Protein AF-0000000087791954 (afdb_homodimer)

Radius of gyration: 22.02 Å; Cα contacts (8 Å, |Δi|>4): 1173; chains: 2; bounding box: 53×61×46 Å

Structure (mmCIF, N/CA/C/O backbone):
data_AF-0000000087791954-model_v1
#
loop_
_entity.id
_entity.type
_entity.pdbx_description
1 polymer 'Kynurenine formamidase'
#
loop_
_atom_site.group_PDB
_atom_site.id
_atom_site.type_symbol
_atom_site.label_atom_id
_atom_site.label_alt_id
_atom_site.label_comp_id
_atom_site.label_asym_id
_atom_site.label_entity_id
_atom_site.label_seq_id
_atom_site.pdbx_PDB_ins_code
_atom_site.Cartn_x
_atom_site.Cartn_y
_atom_site.Cartn_z
_atom_site.occupancy
_atom_site.B_iso_or_equiv
_atom_site.auth_seq_id
_atom_site.auth_comp_id
_atom_site.auth_asym_id
_atom_site.auth_atom_id
_atom_site.pdbx_PDB_model_num
ATOM 1 N N . MET A 1 1 ? 14.414 7.863 -7.078 1 89.19 1 MET A N 1
ATOM 2 C CA . MET A 1 1 ? 14.094 6.469 -7.371 1 89.19 1 MET A CA 1
ATOM 3 C C . MET A 1 1 ? 13.07 6.371 -8.492 1 89.19 1 MET A C 1
ATOM 5 O O . MET A 1 1 ? 12.172 7.207 -8.594 1 89.19 1 MET A O 1
ATOM 9 N N . LYS A 1 2 ? 13.289 5.441 -9.383 1 95.5 2 LYS A N 1
ATOM 10 C CA . LYS A 1 2 ? 12.344 5.172 -10.453 1 95.5 2 LYS A CA 1
ATOM 11 C C . LYS A 1 2 ? 11.703 3.797 -10.297 1 95.5 2 LYS A C 1
ATOM 13 O O . LYS A 1 2 ? 12.375 2.83 -9.93 1 95.5 2 LYS A O 1
ATOM 18 N N . PHE A 1 3 ? 10.406 3.773 -10.617 1 98.12 3 PHE A N 1
ATOM 19 C CA . PHE A 1 3 ? 9.664 2.535 -10.391 1 98.12 3 PHE A CA 1
ATOM 20 C C . PHE A 1 3 ? 9 2.062 -11.68 1 98.12 3 PHE A C 1
ATOM 22 O O . PHE A 1 3 ? 8.602 2.877 -12.516 1 98.12 3 PHE A O 1
ATOM 29 N N . LEU A 1 4 ? 8.93 0.815 -11.875 1 98.56 4 LEU A N 1
ATOM 30 C CA . LEU A 1 4 ? 8.008 0.179 -12.805 1 98.56 4 LEU A CA 1
ATOM 31 C C . LEU A 1 4 ? 6.836 -0.456 -12.055 1 98.56 4 LEU A C 1
ATOM 33 O O . LEU A 1 4 ? 7.035 -1.342 -11.219 1 98.56 4 LEU A O 1
ATOM 37 N N . ASP A 1 5 ? 5.719 0.005 -12.344 1 98.75 5 ASP A N 1
ATOM 38 C CA . ASP A 1 5 ? 4.504 -0.398 -11.641 1 98.75 5 ASP A CA 1
ATOM 39 C C . ASP A 1 5 ? 4.051 -1.79 -12.078 1 98.75 5 ASP A C 1
ATOM 41 O O . ASP A 1 5 ? 3.908 -2.055 -13.273 1 98.75 5 ASP A O 1
ATOM 45 N N . LEU A 1 6 ? 3.752 -2.688 -11.086 1 98.94 6 LEU A N 1
ATOM 46 C CA . LEU A 1 6 ? 3.305 -4.043 -11.391 1 98.94 6 LEU A CA 1
ATOM 47 C C . LEU A 1 6 ? 1.917 -4.297 -10.812 1 98.94 6 LEU A C 1
ATOM 49 O O . LEU A 1 6 ? 1.521 -5.453 -10.625 1 98.94 6 LEU A O 1
ATOM 53 N N . SER A 1 7 ? 1.181 -3.271 -10.461 1 98.81 7 SER A N 1
ATOM 54 C CA . SER A 1 7 ? -0.078 -3.436 -9.742 1 98.81 7 SER A CA 1
ATOM 55 C C . SER A 1 7 ? -1.267 -3.432 -10.695 1 98.81 7 SER A C 1
ATOM 57 O O . SER A 1 7 ? -1.16 -2.951 -11.828 1 98.81 7 SER A O 1
ATOM 59 N N . GLN A 1 8 ? -2.314 -4.055 -10.273 1 98.75 8 GLN A N 1
ATOM 60 C CA . GLN A 1 8 ? -3.639 -3.963 -10.883 1 98.75 8 GLN A CA 1
ATOM 61 C C . GLN A 1 8 ? -4.461 -2.854 -10.234 1 98.75 8 GLN A C 1
ATOM 63 O O . GLN A 1 8 ? -4.441 -2.689 -9.016 1 98.75 8 GLN A O 1
ATOM 68 N N . PRO A 1 9 ? -5.211 -2.123 -10.961 1 98.44 9 PRO A N 1
ATOM 69 C CA . PRO A 1 9 ? -6.039 -1.066 -10.375 1 98.44 9 PRO A CA 1
ATOM 70 C C . PRO A 1 9 ? -7.27 -1.611 -9.656 1 98.44 9 PRO A C 1
ATOM 72 O O . PRO A 1 9 ? -7.875 -2.586 -10.117 1 98.44 9 PRO A O 1
ATOM 75 N N . LEU A 1 10 ? -7.621 -1.007 -8.562 1 98.75 10 LEU A N 1
ATOM 76 C CA . LEU A 1 10 ? -8.922 -1.191 -7.922 1 98.75 10 LEU A CA 1
ATOM 77 C C . LEU A 1 10 ? -9.914 -0.145 -8.406 1 98.75 10 LEU A C 1
ATOM 79 O O . LEU A 1 10 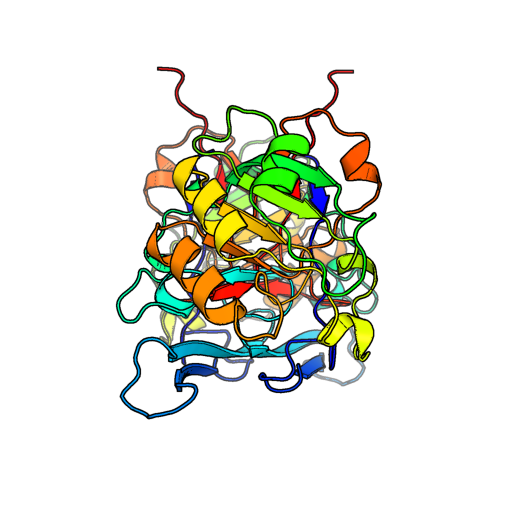? -9.586 1.039 -8.5 1 98.75 10 LEU A O 1
ATOM 83 N N . PHE A 1 11 ? -11.055 -0.531 -8.727 1 98.5 11 PHE A N 1
ATOM 84 C CA . PHE A 1 11 ? -12.172 0.324 -9.109 1 98.5 11 PHE A CA 1
ATOM 85 C C . PHE A 1 11 ? -13.5 -0.386 -8.875 1 98.5 11 PHE A C 1
ATOM 87 O O . PHE A 1 11 ? -13.531 -1.579 -8.57 1 98.5 11 PHE A O 1
ATOM 94 N N . ASP A 1 12 ? -14.531 0.377 -8.914 1 98.62 12 ASP A N 1
ATOM 95 C CA . ASP A 1 12 ? -15.852 -0.198 -8.656 1 98.62 12 ASP A CA 1
ATOM 96 C C . ASP A 1 12 ? -16.141 -1.356 -9.609 1 98.62 12 ASP A C 1
ATOM 98 O O . ASP A 1 12 ? -15.977 -1.225 -10.82 1 98.62 12 ASP A O 1
ATOM 102 N N . ALA A 1 13 ? -16.438 -2.512 -9.047 1 98.19 13 ALA A N 1
ATOM 103 C CA . ALA A 1 13 ? -16.828 -3.73 -9.75 1 98.19 13 ALA A CA 1
ATOM 104 C C . ALA A 1 13 ? -15.656 -4.289 -10.562 1 98.19 13 ALA A C 1
ATOM 106 O O . ALA A 1 13 ? -15.867 -4.992 -11.555 1 98.19 13 ALA A O 1
ATOM 107 N N . CYS A 1 14 ? -14.461 -3.863 -10.25 1 98.56 14 CYS A N 1
ATOM 108 C CA . CYS A 1 14 ? -13.336 -4.484 -10.945 1 98.56 14 CYS A CA 1
ATOM 109 C C . CYS A 1 14 ? -13.32 -5.988 -10.719 1 98.56 14 CYS A C 1
ATOM 111 O O . CYS A 1 14 ? -13.836 -6.477 -9.711 1 98.56 14 CYS A O 1
ATOM 113 N N . PRO A 1 15 ? -12.75 -6.781 -11.695 1 98.25 15 PRO A N 1
ATOM 114 C CA . PRO A 1 15 ? -12.703 -8.242 -11.555 1 98.25 15 PRO A CA 1
ATOM 115 C C . PRO A 1 15 ? -11.945 -8.695 -10.312 1 98.25 15 PRO A C 1
ATOM 117 O O . PRO A 1 15 ? -10.922 -8.102 -9.961 1 98.25 15 PRO A O 1
ATOM 120 N N . ASN A 1 16 ? -12.492 -9.578 -9.625 1 97.62 16 ASN A N 1
ATOM 121 C CA . ASN A 1 16 ? -11.852 -10.18 -8.461 1 97.62 16 ASN A CA 1
ATOM 122 C C . ASN A 1 16 ? -12.258 -11.641 -8.289 1 97.62 16 ASN A C 1
ATOM 124 O O . ASN A 1 16 ? -13 -12.18 -9.117 1 97.62 16 ASN A O 1
ATOM 128 N N . CYS A 1 17 ? -11.664 -12.328 -7.336 1 96.19 17 CYS A N 1
ATOM 129 C CA . CYS A 1 17 ? -12.008 -13.711 -7.027 1 96.19 17 CYS A CA 1
ATOM 130 C C . CYS A 1 17 ? -13.508 -13.867 -6.836 1 96.19 17 CYS A C 1
ATOM 132 O O . CYS A 1 17 ? -14.109 -13.172 -6.012 1 96.19 17 CYS A O 1
ATOM 134 N N . PRO A 1 18 ? -14.141 -14.805 -7.535 1 94.44 18 PRO A N 1
ATOM 135 C CA . PRO A 1 18 ? -15.602 -14.961 -7.457 1 94.44 18 PRO A CA 1
ATOM 136 C C . PRO A 1 18 ? -16.078 -15.414 -6.078 1 94.44 18 PRO A C 1
ATOM 138 O O . PRO A 1 18 ? -17.266 -15.297 -5.762 1 94.44 18 PRO A O 1
ATOM 141 N N . ALA A 1 19 ? -15.188 -15.938 -5.305 1 91.31 19 ALA A N 1
ATOM 142 C CA . ALA A 1 19 ? -15.539 -16.359 -3.953 1 91.31 19 ALA A CA 1
ATOM 143 C C . ALA A 1 19 ? -15.734 -15.164 -3.031 1 91.31 19 ALA A C 1
ATOM 145 O O . ALA A 1 19 ? -16.25 -15.305 -1.919 1 91.31 19 ALA A O 1
ATOM 146 N N . HIS A 1 20 ? -15.328 -13.992 -3.453 1 94.06 20 HIS A N 1
ATOM 147 C CA . HIS A 1 20 ? -15.422 -12.781 -2.645 1 94.06 20 HIS A CA 1
ATOM 148 C C . HIS A 1 20 ? -16.547 -11.883 -3.133 1 94.06 20 HIS A C 1
ATOM 150 O O . HIS A 1 20 ? -16.938 -11.945 -4.301 1 94.06 20 HIS A O 1
ATOM 156 N N . PRO A 1 21 ? -17.078 -11.062 -2.236 1 95.69 21 PRO A N 1
ATOM 157 C CA . PRO A 1 21 ? -18.078 -10.086 -2.693 1 95.69 21 PRO A CA 1
ATOM 158 C C . PRO A 1 21 ? -17.531 -9.148 -3.768 1 95.69 21 PRO A C 1
ATOM 160 O O . PRO A 1 21 ? -16.328 -8.93 -3.844 1 95.69 21 PRO A O 1
ATOM 163 N N . LYS A 1 22 ? -18.469 -8.648 -4.562 1 97.94 22 LYS A N 1
ATOM 164 C CA . LYS A 1 22 ? -18.078 -7.66 -5.562 1 97.94 22 LYS A CA 1
ATOM 165 C C . LYS A 1 22 ? -17.406 -6.449 -4.91 1 97.94 22 LYS A C 1
ATOM 167 O O . LYS A 1 22 ? -17.828 -6.008 -3.838 1 97.94 22 LYS A O 1
ATOM 172 N N . VAL A 1 23 ? -16.469 -5.938 -5.551 1 98.69 23 VAL A N 1
ATOM 173 C CA . VAL A 1 23 ? -15.766 -4.738 -5.094 1 98.69 23 VAL A CA 1
ATOM 174 C C . VAL A 1 23 ? -16.688 -3.523 -5.23 1 98.69 23 VAL A C 1
ATOM 176 O O . VAL A 1 23 ? -17.281 -3.312 -6.285 1 98.69 23 VAL A O 1
ATOM 179 N N . LYS A 1 24 ? -16.844 -2.785 -4.199 1 98.75 24 LYS A N 1
ATOM 180 C CA . LYS A 1 24 ? -17.594 -1.538 -4.223 1 98.75 24 LYS A CA 1
ATOM 181 C C . LYS A 1 24 ? -16.719 -0.347 -3.873 1 98.75 24 LYS A C 1
ATOM 183 O O . LYS A 1 24 ? -16.141 -0.295 -2.785 1 98.75 24 LYS A O 1
ATOM 188 N N . ILE A 1 25 ? -16.547 0.556 -4.77 1 98.56 25 ILE A N 1
ATOM 189 C CA . ILE A 1 25 ? -15.828 1.807 -4.574 1 98.56 25 ILE A CA 1
ATOM 190 C C . ILE A 1 25 ? -16.672 2.977 -5.059 1 98.56 25 ILE A C 1
ATOM 192 O O . ILE A 1 25 ? -17.016 3.059 -6.246 1 98.56 25 ILE A O 1
ATOM 196 N N . ARG A 1 26 ? -17 3.807 -4.141 1 97.94 26 ARG A N 1
ATOM 197 C CA . ARG A 1 26 ? -17.844 4.961 -4.441 1 97.94 26 ARG A CA 1
ATOM 198 C C . ARG A 1 26 ? -17.094 6.266 -4.223 1 97.94 26 ARG A C 1
ATOM 200 O O . ARG A 1 26 ? -16.375 6.414 -3.225 1 97.94 26 ARG A O 1
ATOM 207 N N . THR A 1 27 ? -17.203 7.141 -5.16 1 96.56 27 THR A N 1
ATOM 208 C CA . THR A 1 27 ? -16.609 8.469 -5.043 1 96.56 27 THR A CA 1
ATOM 209 C C . THR A 1 27 ? -17.672 9.5 -4.672 1 96.56 27 THR A C 1
ATOM 211 O O . THR A 1 27 ? -18.75 9.531 -5.258 1 96.56 27 THR A O 1
ATOM 214 N N . GLU A 1 28 ? -17.328 10.32 -3.705 1 93.94 28 GLU A N 1
ATOM 215 C CA . GLU A 1 28 ? -18.219 11.391 -3.291 1 93.94 28 GLU A CA 1
ATOM 216 C C . GLU A 1 28 ? -17.5 12.734 -3.262 1 93.94 28 GLU A C 1
ATOM 218 O O . GLU A 1 28 ? -16.312 12.797 -2.967 1 93.94 28 GLU A O 1
ATOM 223 N N . ASN A 1 29 ? -18.219 13.742 -3.596 1 89.62 29 ASN A N 1
ATOM 224 C CA . ASN A 1 29 ? -17.781 15.125 -3.451 1 89.62 29 ASN A CA 1
ATOM 225 C C . ASN A 1 29 ? -18.578 15.852 -2.367 1 89.62 29 ASN A C 1
ATOM 227 O O . ASN A 1 29 ? -19.797 15.977 -2.459 1 89.62 29 ASN A O 1
ATOM 231 N N . HIS A 1 30 ? -17.781 16.125 -1.365 1 81.31 30 HIS A N 1
ATOM 232 C CA . HIS A 1 30 ? -18.406 16.828 -0.259 1 81.31 30 HIS A CA 1
ATOM 233 C C . HIS A 1 30 ? -18.141 18.328 -0.346 1 81.31 30 HIS A C 1
ATOM 235 O O . HIS A 1 30 ? -17 18.75 -0.57 1 81.31 30 HIS A O 1
ATOM 241 N N . VAL A 1 31 ? -19.078 19.125 -0.456 1 67.56 31 VAL A N 1
ATOM 242 C CA . VAL A 1 31 ? -18.969 20.578 -0.504 1 67.56 31 VAL A CA 1
ATOM 243 C C . VAL A 1 31 ? -19.422 21.172 0.827 1 67.56 31 VAL A C 1
ATOM 245 O O . VAL A 1 31 ? -20.531 20.922 1.279 1 67.56 31 VAL A O 1
ATOM 248 N N . ALA A 1 32 ? -18.344 21.625 1.552 1 58.03 32 ALA A N 1
ATOM 249 C CA . ALA A 1 32 ? -18.703 22.344 2.779 1 58.03 32 ALA A CA 1
ATOM 250 C C . ALA A 1 32 ? -19.266 23.719 2.469 1 58.03 32 ALA A C 1
ATOM 252 O O . ALA A 1 32 ? -18.672 24.484 1.7 1 58.03 32 ALA A O 1
ATOM 253 N N . GLY A 1 33 ? -20.469 24.062 2.912 1 55.72 33 GLY A N 1
ATOM 254 C CA . GLY A 1 33 ? -21.125 25.344 2.736 1 55.72 33 GLY A CA 1
ATOM 255 C C . GLY A 1 33 ? -22.016 25.391 1.512 1 55.72 33 GLY A C 1
ATOM 256 O O . GLY A 1 33 ? -22.609 24.375 1.132 1 55.72 33 GLY A O 1
ATOM 257 N N . ALA A 1 34 ? -22.016 26.594 0.837 1 49.25 34 ALA A N 1
ATOM 258 C CA . ALA A 1 34 ? -22.922 26.781 -0.292 1 49.25 34 ALA A CA 1
ATOM 259 C C . ALA A 1 34 ? -22.516 25.891 -1.469 1 49.25 34 ALA A C 1
ATOM 261 O O . ALA A 1 34 ? -21.328 25.734 -1.756 1 49.25 34 ALA A O 1
ATOM 262 N N . PRO A 1 35 ? -23.438 25.094 -1.998 1 48.91 35 PRO A N 1
ATOM 263 C CA . PRO A 1 35 ? -23.219 24.094 -3.047 1 48.91 35 PRO A CA 1
ATOM 264 C C . PRO A 1 35 ? -22.172 24.516 -4.07 1 48.91 35 PRO A C 1
ATOM 266 O O . PRO A 1 35 ? -21.438 23.688 -4.594 1 48.91 35 PRO A O 1
ATOM 269 N N . ASP A 1 36 ? -22.203 25.672 -4.523 1 45.66 36 ASP A N 1
ATOM 270 C CA . ASP A 1 36 ? -21.453 26.156 -5.688 1 45.66 36 ASP A CA 1
ATOM 271 C C . ASP A 1 36 ? -20.047 26.578 -5.293 1 45.66 36 ASP A C 1
ATOM 273 O O . ASP A 1 36 ? -19.344 27.234 -6.074 1 45.66 36 ASP A O 1
ATOM 277 N N . ASP A 1 37 ? -19.672 26.328 -3.951 1 54.25 37 ASP A N 1
ATOM 278 C CA . ASP A 1 37 ? -18.375 26.859 -3.564 1 54.25 37 ASP A CA 1
ATOM 279 C C . ASP A 1 37 ? -17.281 25.797 -3.73 1 54.25 37 ASP A C 1
ATOM 281 O O . ASP A 1 37 ? -17 25.031 -2.803 1 54.25 37 ASP A O 1
ATOM 285 N N . ASP A 1 38 ? -16.859 25.625 -4.934 1 54.59 38 ASP A N 1
ATOM 286 C CA . ASP A 1 38 ? -15.812 24.703 -5.367 1 54.59 38 ASP A CA 1
ATOM 287 C C . ASP A 1 38 ? -14.633 24.734 -4.398 1 54.59 38 ASP A C 1
ATOM 289 O O . ASP A 1 38 ? -13.953 23.719 -4.211 1 54.59 38 ASP A O 1
ATOM 293 N N . ALA A 1 39 ? -14.547 25.906 -3.775 1 59.69 39 ALA A N 1
ATOM 294 C CA . ALA A 1 39 ? -13.398 26.047 -2.883 1 59.69 39 ALA A CA 1
ATOM 295 C C . ALA A 1 39 ? -13.578 25.219 -1.62 1 59.69 39 ALA A C 1
ATOM 297 O O . ALA A 1 39 ? -12.609 24.922 -0.92 1 59.69 39 ALA A O 1
ATOM 298 N N . ASN A 1 40 ? -14.742 24.656 -1.54 1 70.06 40 ASN A N 1
ATOM 299 C CA . ASN A 1 40 ? -15.008 23.922 -0.306 1 70.06 40 ASN A CA 1
ATOM 300 C C . ASN A 1 40 ? -15.242 22.438 -0.575 1 70.06 40 ASN A C 1
ATOM 302 O O . ASN A 1 40 ? -15.719 21.719 0.3 1 70.06 40 ASN A O 1
ATOM 306 N N . SER A 1 41 ? -14.875 22.078 -1.752 1 85.81 41 SER A N 1
ATOM 307 C CA . SER A 1 41 ? -15.172 20.703 -2.148 1 85.81 41 SER A CA 1
ATOM 308 C C . SER A 1 41 ? -14.047 19.75 -1.729 1 85.81 41 SER A C 1
ATOM 310 O O . SER A 1 41 ? -12.875 20.125 -1.774 1 85.81 41 SER A O 1
ATOM 312 N N . TRP A 1 42 ? -14.43 18.641 -1.167 1 93.56 42 TRP A N 1
ATOM 313 C CA . TRP A 1 42 ? -13.555 17.516 -0.851 1 93.56 42 TRP A CA 1
ATOM 314 C C . TRP A 1 42 ? -14 16.266 -1.584 1 93.56 42 TRP A C 1
ATOM 316 O O . TRP A 1 42 ? -15.172 15.875 -1.513 1 93.56 42 TRP A O 1
ATOM 326 N N . GLN A 1 43 ? -13.117 15.719 -2.396 1 95.81 43 GLN A N 1
ATOM 327 C CA . GLN A 1 43 ? -13.438 14.406 -2.961 1 95.81 43 GLN A CA 1
ATOM 328 C C . GLN A 1 43 ? -12.914 13.281 -2.07 1 95.81 43 GLN A C 1
ATOM 330 O O . GLN A 1 43 ? -11.789 13.352 -1.57 1 95.81 43 GLN A O 1
ATOM 335 N N . ILE A 1 44 ? -13.727 12.266 -1.865 1 96.69 44 ILE A N 1
ATOM 336 C CA . ILE A 1 44 ? -13.414 11.109 -1.028 1 96.69 44 ILE A CA 1
ATOM 337 C C . ILE A 1 44 ? -13.953 9.844 -1.68 1 96.69 44 ILE A C 1
ATOM 339 O O . ILE A 1 44 ? -14.992 9.867 -2.346 1 96.69 44 ILE A O 1
ATOM 343 N N . GLU A 1 45 ? -13.266 8.789 -1.526 1 98.19 45 GLU A N 1
ATOM 344 C CA . GLU A 1 45 ? -13.734 7.477 -1.967 1 98.19 45 GLU A CA 1
ATOM 345 C C . GLU A 1 45 ? -14.031 6.566 -0.778 1 98.19 45 GLU A C 1
ATOM 347 O O . GLU A 1 45 ? -13.297 6.574 0.214 1 98.19 45 GLU A O 1
ATOM 352 N N . PHE A 1 46 ? -15.016 5.816 -0.894 1 98.38 46 PHE A N 1
ATOM 353 C CA . PHE A 1 46 ? -15.375 4.781 0.068 1 98.38 46 PHE A CA 1
ATOM 354 C C . PHE A 1 46 ? -15.125 3.393 -0.515 1 98.38 46 PHE A C 1
ATOM 356 O O . PHE A 1 46 ? -15.633 3.07 -1.595 1 98.38 46 PHE A O 1
ATOM 363 N N . LEU A 1 47 ? -14.344 2.637 0.175 1 98.81 47 LEU A N 1
ATOM 364 C CA . LEU A 1 47 ? -13.852 1.346 -0.293 1 98.81 47 LEU A CA 1
ATOM 365 C C . LEU A 1 47 ? -14.516 0.203 0.47 1 98.81 47 LEU A C 1
ATOM 367 O O . LEU A 1 47 ? -14.531 0.202 1.703 1 98.81 47 LEU A O 1
ATOM 371 N N . ASP A 1 48 ? -15.055 -0.745 -0.201 1 98.75 48 ASP A N 1
ATOM 372 C CA . ASP A 1 48 ? -15.641 -1.964 0.343 1 98.75 48 ASP A CA 1
ATOM 373 C C . ASP A 1 48 ? -15.227 -3.186 -0.473 1 98.75 48 ASP A C 1
ATOM 375 O O . ASP A 1 48 ? -15.758 -3.416 -1.564 1 98.75 48 ASP A O 1
ATOM 379 N N . PHE A 1 49 ? -14.273 -3.959 0.035 1 98.69 49 PHE A N 1
ATOM 380 C CA . PHE A 1 49 ? -13.742 -5.09 -0.72 1 98.69 49 PHE A CA 1
ATOM 381 C C . PHE A 1 49 ? -12.977 -6.035 0.191 1 98.69 49 PHE A C 1
ATOM 383 O O . PHE A 1 49 ? -12.711 -5.715 1.353 1 98.69 49 PHE A O 1
ATOM 390 N N . ALA A 1 50 ? -12.633 -7.211 -0.27 1 98.38 50 ALA A N 1
ATOM 391 C CA . ALA A 1 50 ? -11.867 -8.203 0.475 1 98.38 50 ALA A CA 1
ATOM 392 C C . ALA A 1 50 ? -10.375 -7.887 0.438 1 98.38 50 ALA A C 1
ATOM 394 O O . ALA A 1 50 ? -9.867 -7.379 -0.564 1 98.38 50 ALA A O 1
ATOM 395 N N . SER A 1 51 ? -9.688 -8.25 1.447 1 98.19 51 SER A N 1
ATOM 396 C CA . SER A 1 51 ? -8.266 -7.973 1.6 1 98.19 51 SER A CA 1
ATOM 397 C C . SER A 1 51 ? -7.453 -8.609 0.477 1 98.19 51 SER A C 1
ATOM 399 O O . SER A 1 51 ? -6.375 -8.125 0.125 1 98.19 51 SER A O 1
ATOM 401 N N . HIS A 1 52 ? -7.914 -9.695 -0.101 1 98.12 52 HIS A N 1
ATOM 402 C CA . HIS A 1 52 ? -7.23 -10.422 -1.165 1 98.12 52 HIS A CA 1
ATOM 403 C C . HIS A 1 52 ? -7.77 -10.023 -2.535 1 98.12 52 HIS A C 1
ATOM 405 O O . HIS A 1 52 ? -8.102 -10.891 -3.348 1 98.12 52 HIS A O 1
ATOM 411 N N . THR A 1 53 ? -7.926 -8.742 -2.758 1 98.25 53 THR A N 1
ATOM 412 C CA . THR A 1 53 ? -8.406 -8.156 -4.004 1 98.25 53 THR A CA 1
ATOM 413 C C . THR A 1 53 ? -7.359 -7.227 -4.605 1 98.25 53 THR A C 1
ATOM 415 O O . THR A 1 53 ? -6.695 -6.48 -3.881 1 98.25 53 THR A O 1
ATOM 418 N N . GLY A 1 54 ? -7.281 -7.258 -6.02 1 98.44 54 GLY A N 1
ATOM 419 C CA . GLY A 1 54 ? -6.195 -6.492 -6.613 1 98.44 54 GLY A CA 1
ATOM 420 C C . GLY A 1 54 ? -4.82 -7.004 -6.223 1 98.44 54 GLY A C 1
ATOM 421 O O . GLY A 1 54 ? -4.688 -8.133 -5.75 1 98.44 54 GLY A O 1
ATOM 422 N N . SER A 1 55 ? -3.82 -6.27 -6.516 1 98.94 55 SER A N 1
ATOM 423 C CA . SER A 1 55 ? -2.486 -6.684 -6.094 1 98.94 55 SER A CA 1
ATOM 424 C C . SER A 1 55 ? -2.373 -6.723 -4.574 1 98.94 55 SER A C 1
ATOM 426 O O . SER A 1 55 ? -2.662 -5.734 -3.9 1 98.94 55 SER A O 1
ATOM 428 N N . HIS A 1 56 ? -1.989 -7.887 -4.047 1 98.94 56 HIS A N 1
ATOM 429 C CA . HIS A 1 56 ? -1.967 -8.055 -2.596 1 98.94 56 HIS A CA 1
ATOM 430 C C . HIS A 1 56 ? -0.954 -9.117 -2.18 1 98.94 56 HIS A C 1
ATOM 432 O O . HIS A 1 56 ? -0.428 -9.844 -3.025 1 98.94 56 HIS A O 1
ATOM 438 N N . ILE A 1 57 ? -0.71 -9.156 -0.895 1 98.94 57 ILE A N 1
ATOM 439 C CA . ILE A 1 57 ? 0.18 -10.133 -0.277 1 98.94 57 ILE A CA 1
ATOM 440 C C . ILE A 1 57 ? -0.63 -11.094 0.586 1 98.94 57 ILE A C 1
ATOM 442 O O . ILE A 1 57 ? -1.533 -10.68 1.315 1 98.94 57 ILE A O 1
ATOM 446 N N . ASP A 1 58 ? -0.283 -12.336 0.47 1 98.81 58 ASP A N 1
ATOM 447 C CA . ASP A 1 58 ? -0.802 -13.359 1.372 1 98.81 58 ASP A CA 1
ATOM 448 C C . ASP A 1 58 ? 0.216 -13.703 2.457 1 98.81 58 ASP A C 1
ATOM 450 O O . ASP A 1 58 ? 1.367 -14.023 2.156 1 98.81 58 ASP A O 1
ATOM 454 N N . ALA A 1 59 ? -0.208 -13.656 3.67 1 98.56 59 ALA A N 1
ATOM 455 C CA . ALA A 1 59 ? 0.572 -14.156 4.797 1 98.56 59 ALA A CA 1
ATOM 456 C C . ALA A 1 59 ? 0.188 -15.602 5.129 1 98.56 59 ALA A C 1
ATOM 458 O O . ALA A 1 59 ? -0.843 -16.094 4.668 1 98.56 59 ALA A O 1
ATOM 459 N N . PRO A 1 60 ? 0.994 -16.297 5.93 1 98.06 60 PRO A N 1
ATOM 460 C CA . PRO A 1 60 ? 0.697 -17.688 6.305 1 98.06 60 PRO A CA 1
ATOM 461 C C . PRO A 1 60 ? -0.694 -17.844 6.914 1 98.06 60 PRO A C 1
ATOM 463 O O . PRO A 1 60 ? -1.376 -18.844 6.645 1 98.06 60 PRO A O 1
ATOM 466 N N . ARG A 1 61 ? -1.209 -16.891 7.605 1 97.5 61 ARG A N 1
ATOM 467 C CA . ARG A 1 61 ? -2.504 -16.953 8.273 1 97.5 61 ARG A CA 1
ATOM 468 C C . ARG A 1 61 ? -3.633 -17.141 7.262 1 97.5 61 ARG A C 1
ATOM 470 O O . ARG A 1 61 ? -4.723 -17.594 7.617 1 97.5 61 ARG A O 1
ATOM 477 N N . HIS A 1 62 ? -3.424 -16.719 6.035 1 97.5 62 HIS A N 1
ATOM 478 C CA . HIS A 1 62 ? -4.438 -16.859 4.992 1 97.5 62 HIS A CA 1
ATOM 479 C C . HIS A 1 62 ? -4.898 -18.297 4.844 1 97.5 62 HIS A C 1
ATOM 481 O O . HIS A 1 62 ? -6.086 -18.562 4.641 1 97.5 62 HIS A O 1
ATOM 487 N N . LYS A 1 63 ? -3.959 -19.266 5.016 1 95.81 63 LYS A N 1
ATOM 488 C CA . LYS A 1 63 ? -4.27 -20.656 4.762 1 95.81 63 LYS A CA 1
ATOM 489 C C . LYS A 1 63 ? -3.955 -21.531 5.984 1 95.81 63 LYS A C 1
ATOM 491 O O . LYS A 1 63 ? -4.453 -22.641 6.105 1 95.81 63 LYS A O 1
ATOM 496 N N . LEU A 1 64 ? -3.098 -21.047 6.91 1 94.62 64 LEU A N 1
ATOM 497 C CA . LEU A 1 64 ? -2.658 -21.797 8.078 1 94.62 64 LEU A CA 1
ATOM 498 C C . LEU A 1 64 ? -3.232 -21.203 9.359 1 94.62 64 LEU A C 1
ATOM 500 O O . LEU A 1 64 ? -2.766 -20.172 9.828 1 94.62 64 LEU A O 1
ATOM 504 N N . PRO A 1 65 ? -4.113 -22.062 9.945 1 91.31 65 PRO A N 1
ATOM 505 C CA . PRO A 1 65 ? -4.578 -21.562 11.242 1 91.31 65 PRO A CA 1
ATOM 506 C C . PRO A 1 65 ? -3.438 -21.344 12.234 1 91.31 65 PRO A C 1
ATOM 508 O O . PRO A 1 65 ? -2.584 -22.219 12.406 1 91.31 65 PRO A O 1
ATOM 511 N N . GLY A 1 66 ? -3.27 -20.25 12.758 1 91.81 66 GLY A N 1
ATOM 512 C CA . GLY A 1 66 ? -2.215 -19.938 13.703 1 91.81 66 GLY A CA 1
ATOM 513 C C . GLY A 1 66 ? -0.958 -19.406 13.039 1 91.81 66 GLY A C 1
ATOM 514 O O . GLY A 1 66 ? 0.024 -19.094 13.711 1 91.81 66 GLY A O 1
ATOM 515 N N . GLY A 1 67 ? -0.915 -19.422 11.703 1 96.25 67 GLY A N 1
ATOM 516 C CA . GLY A 1 67 ? 0.228 -18.891 10.984 1 96.25 67 GLY A CA 1
ATOM 517 C C . GLY A 1 67 ? 0.426 -17.406 11.203 1 96.25 67 GLY A C 1
ATOM 518 O O . GLY A 1 67 ? -0.442 -16.734 11.766 1 96.25 67 GLY A O 1
ATOM 519 N N . ALA A 1 68 ? 1.512 -16.875 10.789 1 98.25 68 ALA A N 1
ATOM 520 C CA . ALA A 1 68 ? 1.858 -15.461 10.953 1 98.25 68 ALA A CA 1
ATOM 521 C C . ALA A 1 68 ? 0.897 -14.562 10.172 1 98.25 68 ALA A C 1
ATOM 523 O O . ALA A 1 68 ? 0.511 -14.891 9.047 1 98.25 68 ALA A O 1
ATOM 524 N N . THR A 1 69 ? 0.45 -13.492 10.758 1 98.38 69 THR A N 1
ATOM 525 C CA . THR A 1 69 ? -0.247 -12.414 10.07 1 98.38 69 THR A CA 1
ATOM 526 C C . THR A 1 69 ? 0.748 -11.445 9.438 1 98.38 69 THR A C 1
ATOM 528 O O . THR A 1 69 ? 1.956 -11.555 9.648 1 98.38 69 THR A O 1
ATOM 531 N N . LEU A 1 70 ? 0.254 -10.578 8.625 1 98.5 70 LEU A N 1
ATOM 532 C CA . LEU A 1 70 ? 1.124 -9.625 7.938 1 98.5 70 LEU A CA 1
ATOM 533 C C . LEU A 1 70 ? 1.909 -8.789 8.938 1 98.5 70 LEU A C 1
ATOM 535 O O . LEU A 1 70 ? 3.08 -8.477 8.711 1 98.5 70 LEU A O 1
ATOM 539 N N . ASP A 1 71 ? 1.267 -8.359 10.016 1 96.31 71 ASP A N 1
ATOM 540 C CA . ASP A 1 71 ? 1.931 -7.445 10.945 1 96.31 71 ASP A CA 1
ATOM 541 C C . ASP A 1 71 ? 2.906 -8.195 11.852 1 96.31 71 ASP A C 1
ATOM 543 O O . ASP A 1 71 ? 3.656 -7.582 12.609 1 96.31 71 ASP A O 1
ATOM 547 N N . ASP A 1 72 ? 2.965 -9.586 11.742 1 97.12 72 ASP A N 1
ATOM 548 C CA . ASP A 1 72 ? 3.986 -10.391 12.398 1 97.12 72 ASP A CA 1
ATOM 549 C C . ASP A 1 72 ? 5.273 -10.43 11.57 1 97.12 72 ASP A C 1
ATOM 551 O O . ASP A 1 72 ? 6.324 -10.836 12.07 1 97.12 72 ASP A O 1
ATOM 555 N N . LEU A 1 73 ? 5.172 -10.086 10.344 1 98 73 LEU A N 1
ATOM 556 C CA . LEU A 1 73 ? 6.285 -10.203 9.414 1 98 73 LEU A CA 1
ATOM 557 C C . LEU A 1 73 ? 7.02 -8.875 9.266 1 98 73 LEU A C 1
ATOM 559 O O . LEU A 1 73 ? 6.391 -7.816 9.219 1 98 73 LEU A O 1
ATOM 563 N N . SER A 1 74 ? 8.352 -8.961 9.195 1 97.5 74 SER A N 1
ATOM 564 C CA . SER A 1 74 ? 9.125 -7.762 8.914 1 97.5 74 SER A CA 1
ATOM 565 C C . SER A 1 74 ? 8.836 -7.234 7.512 1 97.5 74 SER A C 1
ATOM 567 O O . SER A 1 74 ? 8.695 -8.008 6.566 1 97.5 74 SER A O 1
ATOM 569 N N . LEU A 1 75 ? 8.836 -5.926 7.387 1 98.19 75 LEU A N 1
ATOM 570 C CA . LEU A 1 75 ? 8.594 -5.328 6.078 1 98.19 75 LEU A CA 1
ATOM 571 C C . LEU A 1 75 ? 9.719 -5.676 5.105 1 98.19 75 LEU A C 1
ATOM 573 O O . LEU A 1 75 ? 9.508 -5.688 3.891 1 98.19 75 LEU A O 1
ATOM 577 N N . ASP A 1 76 ? 10.859 -6.012 5.621 1 98.06 76 ASP A N 1
ATOM 578 C CA . ASP A 1 76 ? 12.055 -6.227 4.816 1 98.06 76 ASP A CA 1
ATOM 579 C C . ASP A 1 76 ? 11.891 -7.438 3.898 1 98.06 76 ASP A C 1
ATOM 581 O O . ASP A 1 76 ? 12.523 -7.512 2.842 1 98.06 76 ASP A O 1
ATOM 585 N N . ILE A 1 77 ? 11.047 -8.328 4.254 1 98.31 77 ILE A N 1
ATOM 586 C CA . ILE A 1 77 ? 10.969 -9.578 3.506 1 98.31 77 ILE A CA 1
ATOM 587 C C . ILE A 1 77 ? 10.188 -9.359 2.215 1 98.31 77 ILE A C 1
ATOM 589 O O . ILE A 1 77 ? 10.195 -10.211 1.326 1 98.31 77 ILE A O 1
ATOM 593 N N . PHE A 1 78 ? 9.492 -8.195 2.119 1 98.75 78 PHE A N 1
ATOM 594 C CA . PHE A 1 78 ? 8.633 -7.961 0.962 1 98.75 78 PHE A CA 1
ATOM 595 C C . PHE A 1 78 ? 9.391 -7.215 -0.128 1 98.75 78 PHE A C 1
ATOM 597 O O . PHE A 1 78 ? 8.781 -6.66 -1.045 1 98.75 78 PHE A O 1
ATOM 604 N N . ALA A 1 79 ? 10.703 -7.121 0.029 1 98.44 79 ALA A N 1
ATOM 605 C CA . ALA A 1 79 ? 11.578 -6.508 -0.973 1 98.44 79 ALA A CA 1
ATOM 606 C C . ALA A 1 79 ? 12.859 -7.316 -1.154 1 98.44 79 ALA A C 1
ATOM 608 O O . ALA A 1 79 ? 13.336 -7.949 -0.211 1 98.44 79 ALA A O 1
ATOM 609 N N . GLY A 1 80 ? 13.367 -7.262 -2.422 1 97.75 80 GLY A N 1
ATOM 610 C CA . GLY A 1 80 ? 14.625 -7.945 -2.646 1 97.75 80 GLY A CA 1
ATOM 611 C C . GLY A 1 80 ? 14.867 -8.297 -4.102 1 97.75 80 GLY A C 1
ATOM 612 O O . GLY A 1 80 ? 14.141 -7.84 -4.984 1 97.75 80 GLY A O 1
ATOM 613 N N . ARG A 1 81 ? 15.922 -9.031 -4.25 1 98.06 81 ARG A N 1
ATOM 614 C CA . ARG A 1 81 ? 16.266 -9.539 -5.578 1 98.06 81 ARG A CA 1
ATOM 615 C C . ARG A 1 81 ? 15.172 -10.469 -6.102 1 98.06 81 ARG A C 1
ATOM 617 O O . ARG A 1 81 ? 14.609 -11.266 -5.348 1 98.06 81 ARG A O 1
ATOM 624 N N . ALA A 1 82 ? 14.891 -10.312 -7.41 1 98.75 82 ALA A N 1
ATOM 625 C CA . ALA A 1 82 ? 13.789 -11.086 -7.977 1 98.75 82 ALA A CA 1
ATOM 626 C C . ALA A 1 82 ? 14.148 -11.625 -9.359 1 98.75 82 ALA A C 1
ATOM 628 O O . ALA A 1 82 ? 14.953 -11.016 -10.078 1 98.75 82 ALA A O 1
ATOM 629 N N . PHE A 1 83 ? 13.625 -12.742 -9.648 1 98.88 83 PHE A N 1
ATOM 630 C CA . PHE A 1 83 ? 13.727 -13.344 -10.977 1 98.88 83 PHE A CA 1
ATOM 631 C C . PHE A 1 83 ? 12.344 -13.555 -11.586 1 98.88 83 PHE A C 1
ATOM 633 O O . PHE A 1 83 ? 11.453 -14.109 -10.938 1 98.88 83 PHE A O 1
ATOM 640 N N . ALA A 1 84 ? 12.203 -13.047 -12.812 1 98.81 84 ALA A N 1
ATOM 641 C CA . ALA A 1 84 ? 10.938 -13.203 -13.523 1 98.81 84 ALA A CA 1
ATOM 642 C C . ALA A 1 84 ? 10.992 -14.391 -14.484 1 98.81 84 ALA A C 1
ATOM 644 O O . ALA A 1 84 ? 11.938 -14.508 -15.273 1 98.81 84 ALA A O 1
ATOM 645 N N . ALA A 1 85 ? 10.055 -15.266 -14.359 1 98.81 85 ALA A N 1
ATOM 646 C CA . ALA A 1 85 ? 9.875 -16.344 -15.32 1 98.81 85 ALA A CA 1
ATOM 647 C C . ALA A 1 85 ? 8.852 -15.969 -16.391 1 98.81 85 ALA A C 1
ATOM 649 O O . ALA A 1 85 ? 7.695 -15.68 -16.062 1 98.81 85 ALA A O 1
ATOM 650 N N . ASP A 1 86 ? 9.32 -15.945 -17.641 1 98.5 86 ASP A N 1
ATOM 651 C CA . ASP A 1 86 ? 8.391 -15.688 -18.734 1 98.5 86 ASP A CA 1
ATOM 652 C C . ASP A 1 86 ? 7.59 -16.938 -19.078 1 98.5 86 ASP A C 1
ATOM 654 O O . ASP A 1 86 ? 8.102 -17.844 -19.75 1 98.5 86 ASP A O 1
ATOM 658 N N . LEU A 1 87 ? 6.363 -16.984 -18.703 1 98.81 87 LEU A N 1
ATOM 659 C CA . LEU A 1 87 ? 5.496 -18.156 -18.875 1 98.81 87 LEU A CA 1
ATOM 660 C C . LEU A 1 87 ? 4.32 -17.828 -19.781 1 98.81 87 LEU A C 1
ATOM 662 O O . LEU A 1 87 ? 3.346 -18.578 -19.844 1 98.81 87 LEU A O 1
ATOM 666 N N . ARG A 1 88 ? 4.332 -16.766 -20.516 1 98.31 88 ARG A N 1
ATOM 667 C CA . ARG A 1 88 ? 3.273 -16.266 -21.391 1 98.31 88 ARG A CA 1
ATOM 668 C C . ARG A 1 88 ? 2.936 -17.281 -22.484 1 98.31 88 ARG A C 1
ATOM 670 O O . ARG A 1 88 ? 1.787 -17.359 -22.922 1 98.31 88 ARG A O 1
ATOM 677 N N . PRO A 1 89 ? 3.947 -18.109 -22.797 1 98.12 89 PRO A N 1
ATOM 678 C CA . PRO A 1 89 ? 3.639 -19.062 -23.859 1 98.12 89 PRO A CA 1
ATOM 679 C C . PRO A 1 89 ? 2.777 -20.219 -23.375 1 98.12 89 PRO A C 1
ATOM 681 O O . PRO A 1 89 ? 2.277 -21 -24.188 1 98.12 89 PRO A O 1
ATOM 684 N N . LEU A 1 90 ? 2.545 -20.359 -22.125 1 98.44 90 LEU A N 1
ATOM 685 C CA . LEU A 1 90 ? 1.795 -21.5 -21.594 1 98.44 90 LEU A CA 1
ATOM 686 C C . LEU A 1 90 ? 0.336 -21.438 -22.031 1 98.44 90 LEU A C 1
ATOM 688 O O . LEU A 1 90 ? -0.234 -20.359 -22.156 1 98.44 90 LEU A O 1
ATOM 692 N N . SER A 1 91 ? -0.26 -22.641 -22.188 1 97.94 91 SER A N 1
ATOM 693 C CA . SER A 1 91 ? -1.679 -22.734 -22.516 1 97.94 91 SER A CA 1
ATOM 694 C C . SER A 1 91 ? -2.547 -22.516 -21.281 1 97.94 91 SER A C 1
ATOM 696 O O . SER A 1 91 ? -2.053 -22.562 -20.156 1 97.94 91 SER A O 1
ATOM 698 N N . ASN A 1 92 ? -3.801 -22.297 -21.516 1 98.12 92 ASN A N 1
ATOM 699 C CA . ASN A 1 92 ? -4.766 -22.25 -20.422 1 98.12 92 ASN A CA 1
ATOM 700 C C . ASN A 1 92 ? -4.656 -23.484 -19.531 1 98.12 92 ASN A C 1
ATOM 702 O O . ASN A 1 92 ? -4.449 -24.594 -20.016 1 98.12 92 ASN A O 1
ATOM 706 N N . ASP A 1 93 ? -4.699 -23.281 -18.25 1 97.88 93 ASP A N 1
ATOM 707 C CA . ASP A 1 93 ? -4.805 -24.328 -17.25 1 97.88 93 ASP A CA 1
ATOM 708 C C . ASP A 1 93 ? -3.48 -25.078 -17.078 1 97.88 93 ASP A C 1
ATOM 710 O O . ASP A 1 93 ? -3.422 -26.109 -16.422 1 97.88 93 ASP A O 1
ATOM 714 N N . ALA A 1 94 ? -2.467 -24.562 -17.734 1 98.31 94 ALA A N 1
ATOM 715 C CA . ALA A 1 94 ? -1.18 -25.25 -17.641 1 98.31 94 ALA A CA 1
ATOM 716 C C . ALA A 1 94 ? -0.634 -25.203 -16.219 1 98.31 94 ALA A C 1
ATOM 718 O O . ALA A 1 94 ? -0.71 -24.156 -15.547 1 98.31 94 ALA A O 1
ATOM 719 N N . ALA A 1 95 ? -0.081 -26.312 -15.742 1 98.5 95 ALA A N 1
ATOM 720 C CA . ALA A 1 95 ? 0.577 -26.391 -14.438 1 98.5 95 ALA A CA 1
ATOM 721 C C . ALA A 1 95 ? 2.037 -25.969 -14.539 1 98.5 95 ALA A C 1
ATOM 723 O O . ALA A 1 95 ? 2.77 -26.422 -15.422 1 98.5 95 ALA A O 1
ATOM 724 N N . ILE A 1 96 ? 2.445 -25.016 -13.75 1 98.88 96 ILE A N 1
ATOM 725 C CA . ILE A 1 96 ? 3.838 -24.609 -13.609 1 98.88 96 ILE A CA 1
ATOM 726 C C . ILE A 1 96 ? 4.543 -25.5 -12.594 1 98.88 96 ILE A C 1
ATOM 728 O O . ILE A 1 96 ? 4.43 -25.281 -11.383 1 98.88 96 ILE A O 1
ATOM 732 N N . GLY A 1 97 ? 5.211 -26.5 -13.062 1 98.69 97 GLY A N 1
ATOM 733 C CA . GLY A 1 97 ? 5.848 -27.5 -12.211 1 98.69 97 GLY A CA 1
ATOM 734 C C . GLY A 1 97 ? 7.34 -27.281 -12.062 1 98.69 97 GLY A C 1
ATOM 735 O O . GLY A 1 97 ? 7.883 -26.281 -12.555 1 98.69 97 GLY A O 1
ATOM 736 N N . ARG A 1 98 ? 7.953 -28.203 -11.398 1 98.62 98 ARG A N 1
ATOM 737 C CA . ARG A 1 98 ? 9.375 -28.156 -11.086 1 98.62 98 ARG A CA 1
ATOM 738 C C . ARG A 1 98 ? 10.211 -28.031 -12.352 1 98.62 98 ARG A C 1
ATOM 740 O O . ARG A 1 98 ? 11.062 -27.141 -12.453 1 98.62 98 ARG A O 1
ATOM 747 N N . GLU A 1 99 ? 9.992 -28.859 -13.359 1 98.5 99 GLU A N 1
ATOM 748 C CA . GLU A 1 99 ? 10.82 -28.922 -14.562 1 98.5 99 GLU A CA 1
ATOM 749 C C . GLU A 1 99 ? 10.797 -27.594 -15.32 1 98.5 99 GLU A C 1
ATOM 751 O O . GLU A 1 99 ? 11.836 -27.109 -15.773 1 98.5 99 GLU A O 1
ATOM 756 N N . LEU A 1 100 ? 9.609 -27.094 -15.461 1 98.62 100 LEU A N 1
ATOM 757 C CA . LEU A 1 100 ? 9.477 -25.812 -16.156 1 98.62 100 LEU A CA 1
ATOM 758 C C . LEU A 1 100 ? 10.234 -24.719 -15.422 1 98.62 100 LEU A C 1
ATOM 760 O O . LEU A 1 100 ? 10.93 -23.906 -16.047 1 98.62 100 LEU A O 1
ATOM 764 N N . LEU A 1 101 ? 10.148 -24.641 -14.078 1 98.81 101 LEU A N 1
ATOM 765 C CA . LEU A 1 101 ? 10.812 -23.609 -13.281 1 98.81 101 LEU A CA 1
ATOM 766 C C . LEU A 1 101 ? 12.328 -23.766 -13.344 1 98.81 101 LEU A C 1
ATOM 768 O O . LEU A 1 101 ? 13.055 -22.781 -13.359 1 98.81 101 LEU A O 1
ATOM 772 N N . GLU A 1 102 ? 12.805 -25 -13.391 1 98.44 102 GLU A N 1
ATOM 773 C CA . GLU A 1 102 ? 14.234 -25.25 -13.516 1 98.44 102 GLU A CA 1
ATOM 774 C C . GLU A 1 102 ? 14.789 -24.672 -14.812 1 98.44 102 GLU A C 1
ATOM 776 O O . GLU A 1 102 ? 15.93 -24.203 -14.859 1 98.44 102 GLU A O 1
ATOM 781 N N . ILE A 1 103 ? 13.953 -24.641 -15.828 1 98.06 103 ILE A N 1
ATOM 782 C CA . ILE A 1 103 ? 14.359 -24.156 -17.141 1 98.06 103 ILE A CA 1
ATOM 783 C C . ILE A 1 103 ? 14.305 -22.625 -17.141 1 98.06 103 ILE A C 1
ATOM 785 O O . ILE A 1 103 ? 15.195 -21.969 -17.703 1 98.06 103 ILE A O 1
ATOM 789 N N . CYS A 1 104 ? 13.328 -22.047 -16.516 1 98 104 CYS A N 1
ATOM 790 C CA . CYS A 1 104 ? 13.016 -20.625 -16.656 1 98 104 CYS A CA 1
ATOM 791 C C . CYS A 1 104 ? 13.789 -19.781 -15.656 1 98 104 CYS A C 1
ATOM 793 O O . CYS A 1 104 ? 13.891 -18.562 -15.805 1 98 104 CYS A O 1
ATOM 795 N N . LEU A 1 105 ? 14.289 -20.406 -14.578 1 98.69 105 LEU A N 1
ATOM 796 C CA . LEU A 1 105 ? 14.898 -19.672 -13.484 1 98.69 105 LEU A CA 1
ATOM 797 C C . LEU A 1 105 ? 16.359 -20.062 -13.297 1 98.69 105 LEU A C 1
ATOM 799 O O . LEU A 1 105 ? 16.75 -21.172 -13.672 1 98.69 105 LEU A O 1
ATOM 803 N N . PRO A 1 106 ? 17.188 -19.203 -12.766 1 98.44 106 PRO A N 1
ATOM 804 C CA . PRO A 1 106 ? 18.562 -19.578 -12.453 1 98.44 106 PRO A CA 1
ATOM 805 C C . PRO A 1 106 ? 18.641 -20.562 -11.281 1 98.44 106 PRO A C 1
ATOM 807 O O . PRO A 1 106 ? 17.672 -20.75 -10.562 1 98.44 106 PRO A O 1
ATOM 810 N N . ASP A 1 107 ? 19.766 -21.047 -11.07 1 97.06 107 ASP A N 1
ATOM 811 C CA . ASP A 1 107 ? 19.984 -22.062 -10.039 1 97.06 107 ASP A CA 1
ATOM 812 C C . ASP A 1 107 ? 19.953 -21.422 -8.648 1 97.06 107 ASP A C 1
ATOM 814 O O . ASP A 1 107 ? 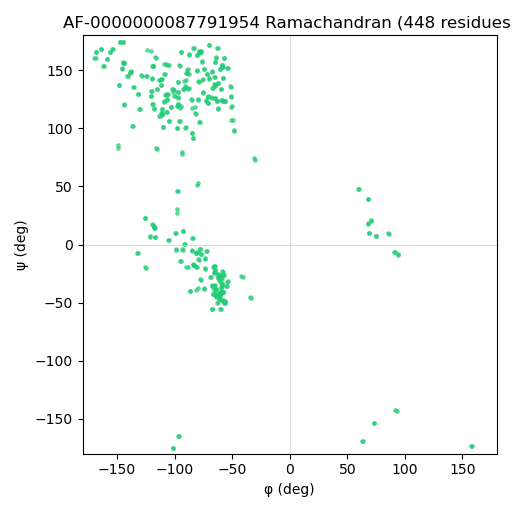19.438 -22.016 -7.699 1 97.06 107 ASP A O 1
ATOM 818 N N . ASP A 1 108 ? 20.484 -20.281 -8.516 1 97.44 108 ASP A N 1
ATOM 819 C CA . ASP A 1 108 ? 20.562 -19.641 -7.203 1 97.44 108 ASP A CA 1
ATOM 820 C C . ASP A 1 108 ? 19.328 -18.781 -6.941 1 97.44 108 ASP A C 1
ATOM 822 O O . ASP A 1 108 ? 19.281 -17.625 -7.379 1 97.44 108 ASP A O 1
ATOM 826 N N . LEU A 1 109 ? 18.438 -19.312 -6.184 1 98.62 109 LEU A N 1
ATOM 827 C CA . LEU A 1 109 ? 17.188 -18.609 -5.867 1 98.62 109 LEU A CA 1
ATOM 828 C C . LEU A 1 109 ? 17.094 -18.344 -4.371 1 98.62 109 LEU A C 1
ATOM 830 O O . LEU A 1 109 ? 16.062 -17.844 -3.896 1 98.62 109 LEU A O 1
ATOM 834 N N . GLN A 1 110 ? 18.156 -18.641 -3.637 1 98.56 110 GLN A N 1
ATOM 835 C CA . GLN A 1 110 ? 18.094 -18.484 -2.188 1 98.56 110 GLN A CA 1
ATOM 836 C C . GLN A 1 110 ? 17.766 -17.047 -1.807 1 98.56 110 GLN A C 1
ATOM 838 O O . GLN A 1 110 ? 18.438 -16.109 -2.26 1 98.56 110 GLN A O 1
ATOM 843 N N . ASP A 1 111 ? 16.734 -16.891 -1.045 1 98.38 111 ASP A N 1
ATOM 844 C CA . ASP A 1 111 ? 16.297 -15.617 -0.469 1 98.38 111 ASP A CA 1
ATOM 845 C C . ASP A 1 111 ? 15.781 -14.672 -1.553 1 98.38 111 ASP A C 1
ATOM 847 O O . ASP A 1 111 ? 15.586 -13.477 -1.303 1 98.38 111 ASP A O 1
ATOM 851 N N . ALA A 1 112 ? 15.617 -15.211 -2.807 1 98.75 112 ALA A N 1
ATOM 852 C CA . ALA A 1 112 ? 15.102 -14.398 -3.904 1 98.75 112 ALA A CA 1
ATOM 853 C C . ALA A 1 112 ? 13.578 -14.422 -3.945 1 98.75 112 ALA A C 1
ATOM 855 O O . ALA A 1 112 ? 12.945 -15.242 -3.266 1 98.75 112 ALA A O 1
ATOM 856 N N . ILE A 1 113 ? 13.062 -13.484 -4.637 1 98.94 113 ILE A N 1
ATOM 857 C CA . ILE A 1 113 ? 11.648 -13.461 -4.984 1 98.94 113 ILE A CA 1
ATOM 858 C C . ILE A 1 113 ? 11.453 -13.953 -6.418 1 98.94 113 ILE A C 1
ATOM 860 O O . ILE A 1 113 ? 12.227 -13.586 -7.312 1 98.94 113 ILE A O 1
ATOM 864 N N . VAL A 1 114 ? 10.547 -14.812 -6.609 1 99 114 VAL A N 1
ATOM 865 C CA . VAL A 1 114 ? 10.258 -15.32 -7.945 1 99 114 VAL A CA 1
ATOM 866 C C . VAL A 1 114 ? 8.938 -14.734 -8.453 1 99 114 VAL A C 1
ATOM 868 O O . VAL A 1 114 ? 7.934 -14.75 -7.738 1 99 114 VAL A O 1
ATOM 871 N N . LEU A 1 115 ? 8.969 -14.195 -9.609 1 98.94 115 LEU A N 1
ATOM 872 C CA . LEU A 1 115 ? 7.793 -13.602 -10.242 1 98.94 115 LEU A CA 1
ATOM 873 C C . LEU A 1 115 ? 7.348 -14.438 -11.438 1 98.94 115 LEU A C 1
ATOM 875 O O . LEU A 1 115 ? 8.094 -14.586 -12.406 1 98.94 115 LEU A O 1
ATOM 879 N N . LEU A 1 116 ? 6.152 -14.984 -11.359 1 99 116 LEU A N 1
ATOM 880 C CA . LEU A 1 116 ? 5.598 -15.836 -12.406 1 99 116 LEU A CA 1
ATOM 881 C C . LEU A 1 116 ? 4.707 -15.031 -13.344 1 99 116 LEU A C 1
ATOM 883 O O . LEU A 1 116 ? 3.568 -14.703 -12.992 1 99 116 LEU A O 1
ATOM 887 N N . CYS A 1 117 ? 5.199 -14.781 -14.523 1 98.88 117 CYS A N 1
ATOM 888 C CA . CYS A 1 117 ? 4.465 -14.008 -15.523 1 98.88 117 CYS A CA 1
ATOM 889 C C . CYS A 1 117 ? 3.766 -14.93 -16.516 1 98.88 117 CYS A C 1
ATOM 891 O O . CYS A 1 117 ? 4.383 -15.398 -17.484 1 98.88 117 CYS A O 1
ATOM 893 N N . THR A 1 118 ? 2.51 -15.117 -16.312 1 98.75 118 THR A N 1
ATOM 894 C CA . THR A 1 118 ? 1.748 -16.031 -17.156 1 98.75 118 THR A CA 1
ATOM 895 C C . THR A 1 118 ? 1.062 -15.281 -18.297 1 98.75 118 THR A C 1
ATOM 897 O O . THR A 1 118 ? 0.565 -15.898 -19.234 1 98.75 118 THR A O 1
ATOM 900 N N . GLY A 1 119 ? 1.002 -13.938 -18.203 1 98.5 119 GLY A N 1
ATOM 901 C CA . GLY A 1 119 ? 0.258 -13.133 -19.156 1 98.5 119 GLY A CA 1
ATOM 902 C C . GLY A 1 119 ? -1.161 -12.836 -18.703 1 98.5 119 GLY A C 1
ATOM 903 O O . GLY A 1 119 ? -1.848 -12.008 -19.297 1 98.5 119 GLY A O 1
ATOM 904 N N . TRP A 1 120 ? -1.583 -13.422 -17.688 1 98.69 120 TRP A N 1
ATOM 905 C CA . TRP A 1 120 ? -2.967 -13.289 -17.25 1 98.69 120 TRP A CA 1
ATOM 906 C C . TRP A 1 120 ? -3.209 -11.922 -16.625 1 98.69 120 TRP A C 1
ATOM 908 O O . TRP A 1 120 ? -4.355 -11.484 -16.5 1 98.69 120 TRP A O 1
ATOM 918 N N . GLY A 1 121 ? -2.125 -11.227 -16.172 1 98.56 121 GLY A N 1
ATOM 919 C CA . GLY A 1 121 ? -2.275 -9.867 -15.688 1 98.56 121 GLY A CA 1
ATOM 920 C C . GLY A 1 121 ? -2.871 -8.922 -16.719 1 98.56 121 GLY A C 1
ATOM 921 O O . GLY A 1 121 ? -3.541 -7.953 -16.359 1 98.56 121 GLY A O 1
ATOM 922 N N . ASP A 1 122 ? -2.693 -9.219 -17.953 1 98.12 122 ASP A N 1
ATOM 923 C CA . ASP A 1 122 ? -3.18 -8.367 -19.031 1 98.12 122 ASP A CA 1
ATOM 924 C C . ASP A 1 122 ? -4.566 -8.812 -19.5 1 98.12 122 ASP A C 1
ATOM 926 O O . ASP A 1 122 ? -5.188 -8.148 -20.328 1 98.12 122 ASP A O 1
ATOM 930 N N . LYS A 1 123 ? -5.055 -9.898 -18.953 1 98.31 123 LYS A N 1
ATOM 931 C CA . LYS A 1 123 ? -6.348 -10.445 -19.359 1 98.31 123 LYS A CA 1
ATOM 932 C C . LYS A 1 123 ? -7.41 -10.164 -18.297 1 98.31 123 LYS A C 1
ATOM 934 O O . LYS A 1 123 ? -8.539 -10.648 -18.406 1 98.31 123 LYS A O 1
ATOM 939 N N . ARG A 1 124 ? -7.098 -9.453 -17.266 1 98.5 124 ARG A N 1
ATOM 940 C CA . ARG A 1 124 ? -8 -9.227 -16.141 1 98.5 124 ARG A CA 1
ATOM 941 C C . ARG A 1 124 ? -9.367 -8.758 -16.625 1 98.5 124 ARG A C 1
ATOM 943 O O . ARG A 1 124 ? -9.492 -7.684 -17.203 1 98.5 124 ARG A O 1
ATOM 950 N N . ALA A 1 125 ? -10.344 -9.531 -16.312 1 98 125 ALA A N 1
ATOM 951 C CA . ALA A 1 125 ? -11.734 -9.305 -16.688 1 98 125 ALA A CA 1
ATOM 952 C C . ALA A 1 125 ? -12.672 -10.266 -15.961 1 98 125 ALA A C 1
ATOM 954 O O . ALA A 1 125 ? -12.234 -11.305 -15.469 1 98 125 ALA A O 1
ATOM 955 N N . ALA A 1 126 ? -13.914 -9.875 -15.938 1 96.81 126 ALA A N 1
ATOM 956 C CA . ALA A 1 126 ? -14.922 -10.805 -15.438 1 96.81 126 ALA A CA 1
ATOM 957 C C . ALA A 1 126 ? -15.32 -11.82 -16.5 1 96.81 126 ALA A C 1
ATOM 959 O O . ALA A 1 126 ? -16.5 -11.977 -16.812 1 96.81 126 ALA A O 1
ATOM 960 N N . SER A 1 127 ? -14.336 -12.43 -17.062 1 98 127 SER A N 1
ATOM 961 C CA . SER A 1 127 ? -14.516 -13.438 -18.109 1 98 127 SER A CA 1
ATOM 962 C C . SER A 1 127 ? -14.219 -14.836 -17.578 1 98 127 SER A C 1
ATOM 964 O O . SER A 1 127 ? -13.484 -14.992 -16.594 1 98 127 SER A O 1
ATOM 966 N N . GLN A 1 128 ? -14.797 -15.828 -18.203 1 97.62 128 GLN A N 1
ATOM 967 C CA . GLN A 1 128 ? -14.523 -17.219 -17.844 1 97.62 128 GLN A CA 1
ATOM 968 C C . GLN A 1 128 ? -13.039 -17.531 -17.969 1 97.62 128 GLN A C 1
ATOM 970 O O . GLN A 1 128 ? -12.469 -18.25 -17.141 1 97.62 128 GLN A O 1
ATOM 975 N N . GLU A 1 129 ? -12.453 -17.047 -18.969 1 98.06 129 GLU A N 1
ATOM 976 C CA . GLU A 1 129 ? -11.047 -17.328 -19.219 1 98.06 129 GLU A CA 1
ATOM 977 C C . GLU A 1 129 ? -10.172 -16.844 -18.062 1 98.06 129 GLU A C 1
ATOM 979 O O . GLU A 1 129 ? -9.43 -17.609 -17.469 1 98.06 129 GLU A O 1
ATOM 984 N N . TRP A 1 130 ? -10.266 -15.547 -17.703 1 98.38 130 TRP A N 1
ATOM 985 C CA . TRP A 1 130 ? -9.422 -14.984 -16.656 1 98.38 130 TRP A CA 1
ATOM 986 C C . TRP A 1 130 ? -9.734 -15.609 -15.297 1 98.38 130 TRP A C 1
ATOM 988 O O . TRP A 1 130 ? -8.828 -15.906 -14.523 1 98.38 130 TRP A O 1
ATOM 998 N N . LEU A 1 131 ? -10.977 -15.898 -15.117 1 97.88 131 LEU A N 1
ATOM 999 C CA . LEU A 1 131 ? -11.414 -16.359 -13.805 1 97.88 131 LEU A CA 1
ATOM 1000 C C . LEU A 1 131 ? -11.039 -17.812 -13.578 1 97.88 131 LEU A C 1
ATOM 1002 O O . LEU A 1 131 ? -10.742 -18.219 -12.445 1 97.88 131 LEU A O 1
ATOM 1006 N N . HIS A 1 132 ? -11 -18.578 -14.648 1 97.06 132 HIS A N 1
ATOM 1007 C CA . HIS A 1 132 ? -11.047 -20 -14.336 1 97.06 132 HIS A CA 1
ATOM 1008 C C . HIS A 1 132 ? -9.977 -20.766 -15.102 1 97.06 132 HIS A C 1
ATOM 1010 O O . HIS A 1 132 ? -9.742 -21.953 -14.836 1 97.06 132 HIS A O 1
ATOM 1016 N N . HIS A 1 133 ? -9.305 -20.109 -15.984 1 97.94 133 HIS A N 1
ATOM 1017 C CA . HIS A 1 133 ? -8.484 -20.906 -16.875 1 97.94 133 HIS A CA 1
ATOM 1018 C C . HIS A 1 133 ? -7.031 -20.438 -16.875 1 97.94 133 HIS A C 1
ATOM 1020 O O . HIS A 1 133 ? -6.309 -20.625 -17.859 1 97.94 133 HIS A O 1
ATOM 1026 N N . ALA A 1 134 ? -6.605 -19.797 -15.867 1 98.31 134 ALA A N 1
ATOM 1027 C CA . ALA A 1 134 ? -5.227 -19.312 -15.766 1 98.31 134 ALA A CA 1
ATOM 1028 C C . ALA A 1 134 ? -4.258 -20.484 -15.586 1 98.31 134 ALA A C 1
ATOM 1030 O O . ALA A 1 134 ? -4.59 -21.484 -14.961 1 98.31 134 ALA A O 1
ATOM 1031 N N . PRO A 1 135 ? -3.049 -20.391 -16.203 1 98.69 135 PRO A N 1
ATOM 1032 C CA . PRO A 1 135 ? -1.971 -21.234 -15.695 1 98.69 135 PRO A CA 1
ATOM 1033 C C . PRO A 1 135 ? -1.738 -21.047 -14.195 1 98.69 135 PRO A C 1
ATOM 1035 O O . PRO A 1 135 ? -2.061 -20 -13.648 1 98.69 135 PRO A O 1
ATOM 1038 N N . PHE A 1 136 ? -1.239 -22.078 -13.523 1 98.81 136 PHE A N 1
ATOM 1039 C CA . PHE A 1 136 ? -1.135 -22 -12.07 1 98.81 136 PHE A CA 1
ATOM 1040 C C . PHE A 1 136 ? 0.102 -22.75 -11.586 1 98.81 136 PHE A C 1
ATOM 1042 O O . PHE A 1 136 ? 0.603 -23.641 -12.266 1 98.81 136 PHE A O 1
ATOM 1049 N N . LEU A 1 137 ? 0.629 -22.312 -10.469 1 98.88 137 LEU A N 1
ATOM 1050 C CA . LEU A 1 137 ? 1.732 -23.016 -9.82 1 98.88 137 LEU A CA 1
ATOM 1051 C C . LEU A 1 137 ? 1.256 -24.328 -9.211 1 98.88 137 LEU A C 1
ATOM 1053 O O . LEU A 1 137 ? 0.379 -24.328 -8.344 1 98.88 137 LEU A O 1
ATOM 1057 N N . SER A 1 138 ? 1.832 -25.422 -9.609 1 98.56 138 SER A N 1
ATOM 1058 C CA . SER A 1 138 ? 1.477 -26.734 -9.07 1 98.56 138 SER A CA 1
ATOM 1059 C C . SER A 1 138 ? 2.119 -26.969 -7.707 1 98.56 138 SER A C 1
ATOM 1061 O O . SER A 1 138 ? 3.004 -26.203 -7.297 1 98.56 138 SER A O 1
ATOM 1063 N N . SER A 1 139 ? 1.593 -28.031 -7.043 1 98.06 139 SER A N 1
ATOM 1064 C CA . SER A 1 139 ? 2.215 -28.406 -5.777 1 98.06 139 SER A CA 1
ATOM 1065 C C . SER A 1 139 ? 3.684 -28.766 -5.969 1 98.06 139 SER A C 1
ATOM 1067 O O . SER A 1 139 ? 4.52 -28.469 -5.113 1 98.06 139 SER A O 1
ATOM 1069 N N . GLY A 1 140 ? 3.986 -29.391 -7.059 1 98.56 140 GLY A N 1
ATOM 1070 C CA . GLY A 1 140 ? 5.375 -29.703 -7.359 1 98.56 140 GLY A CA 1
ATOM 1071 C C . GLY A 1 140 ? 6.234 -28.469 -7.566 1 98.56 140 GLY A C 1
ATOM 1072 O O . GLY A 1 140 ? 7.371 -28.422 -7.105 1 98.56 140 GLY A O 1
ATOM 1073 N N . GLY A 1 141 ? 5.703 -27.484 -8.32 1 98.88 141 GLY A N 1
ATOM 1074 C CA . GLY A 1 141 ? 6.402 -26.219 -8.461 1 98.88 141 GLY A CA 1
ATOM 1075 C C . GLY A 1 141 ? 6.605 -25.5 -7.145 1 98.88 141 GLY A C 1
ATOM 1076 O O . GLY A 1 141 ? 7.676 -24.938 -6.898 1 98.88 141 GLY A O 1
ATOM 1077 N N . ALA A 1 142 ? 5.59 -25.516 -6.332 1 98.88 142 ALA A N 1
ATOM 1078 C CA . ALA A 1 142 ? 5.672 -24.891 -5.012 1 98.88 142 ALA A CA 1
ATOM 1079 C C . ALA A 1 142 ? 6.762 -25.547 -4.164 1 98.88 142 ALA A C 1
ATOM 1081 O O . ALA A 1 142 ? 7.559 -24.859 -3.525 1 98.88 142 ALA A O 1
ATOM 1082 N N . GLN A 1 143 ? 6.75 -26.844 -4.16 1 98.88 143 GLN A N 1
ATOM 1083 C CA . GLN A 1 143 ? 7.758 -27.578 -3.402 1 98.88 143 GLN A CA 1
ATOM 1084 C C . GLN A 1 143 ? 9.164 -27.25 -3.883 1 98.88 143 GLN A C 1
ATOM 1086 O O . GLN A 1 143 ? 10.078 -27.078 -3.074 1 98.88 143 GLN A O 1
ATOM 1091 N N . PHE A 1 144 ? 9.32 -27.141 -5.172 1 98.94 144 PHE A N 1
ATOM 1092 C CA . PHE A 1 144 ? 10.602 -26.766 -5.758 1 98.94 144 PHE A CA 1
ATOM 1093 C C . PHE A 1 144 ? 11.078 -25.422 -5.219 1 98.94 144 PHE A C 1
ATOM 1095 O O . PHE A 1 144 ? 12.227 -25.281 -4.801 1 98.94 144 PHE A O 1
ATOM 1102 N N . LEU A 1 145 ? 10.195 -24.422 -5.219 1 98.94 145 LEU A N 1
ATOM 1103 C CA . LEU A 1 145 ? 10.547 -23.078 -4.762 1 98.94 145 LEU A CA 1
ATOM 1104 C C . LEU A 1 145 ? 10.906 -23.078 -3.281 1 98.94 145 LEU A C 1
ATOM 1106 O O . LEU A 1 145 ? 11.82 -22.375 -2.855 1 98.94 145 LEU A O 1
ATOM 1110 N N . VAL A 1 146 ? 10.164 -23.891 -2.482 1 98.94 146 VAL A N 1
ATOM 1111 C CA . VAL A 1 146 ? 10.461 -24.016 -1.059 1 98.94 146 VAL A CA 1
ATOM 1112 C C . VAL A 1 146 ? 11.836 -24.641 -0.868 1 98.94 146 VAL A C 1
ATOM 1114 O O . VAL A 1 146 ? 12.625 -24.172 -0.03 1 98.94 146 VAL A O 1
ATOM 1117 N N . GLU A 1 147 ? 12.094 -25.703 -1.651 1 98.81 147 GLU A N 1
ATOM 1118 C CA . GLU A 1 147 ? 13.398 -26.359 -1.59 1 98.81 147 GLU A CA 1
ATOM 1119 C C . GLU A 1 147 ? 14.523 -25.375 -1.92 1 98.81 147 GLU A C 1
ATOM 1121 O O . GLU A 1 147 ? 15.617 -25.484 -1.361 1 98.81 147 GLU A O 1
ATOM 1126 N N . LYS A 1 148 ? 14.281 -24.469 -2.809 1 98.81 148 LYS A N 1
ATOM 1127 C CA . LYS A 1 148 ? 15.273 -23.484 -3.221 1 98.81 148 LYS A CA 1
ATOM 1128 C C . LYS A 1 148 ? 15.344 -22.328 -2.234 1 98.81 148 LYS A C 1
ATOM 1130 O O . LYS A 1 148 ? 16.156 -21.406 -2.4 1 98.81 148 LYS A O 1
ATOM 1135 N N . LYS A 1 149 ? 14.398 -22.266 -1.201 1 98.75 149 LYS A N 1
ATOM 1136 C CA . LYS A 1 149 ? 14.398 -21.328 -0.094 1 98.75 149 LYS A CA 1
ATOM 1137 C C . LYS A 1 149 ? 14.117 -19.906 -0.587 1 98.75 149 LYS A C 1
ATOM 1139 O O . LYS A 1 149 ? 14.789 -18.953 -0.185 1 98.75 149 LYS A O 1
ATOM 1144 N N . VAL A 1 150 ? 13.219 -19.781 -1.545 1 98.81 150 VAL A N 1
ATOM 1145 C CA . VAL A 1 150 ? 12.812 -18.453 -1.993 1 98.81 150 VAL A CA 1
ATOM 1146 C C . VAL A 1 150 ? 12.094 -17.719 -0.859 1 98.81 150 VAL A C 1
ATOM 1148 O O . VAL A 1 150 ? 11.523 -18.359 0.034 1 98.81 150 VAL A O 1
ATOM 1151 N N . ARG A 1 151 ? 12.078 -16.422 -0.933 1 97.94 151 ARG A N 1
ATOM 1152 C CA . ARG A 1 151 ? 11.484 -15.562 0.083 1 97.94 151 ARG A CA 1
ATOM 1153 C C . ARG A 1 151 ? 10 -15.359 -0.18 1 97.94 151 ARG A C 1
ATOM 1155 O O . ARG A 1 151 ? 9.195 -15.289 0.756 1 97.94 151 ARG A O 1
ATOM 1162 N N . GLY A 1 152 ? 9.695 -15.203 -1.364 1 98.88 152 GLY A N 1
ATOM 1163 C CA . GLY A 1 152 ? 8.344 -14.922 -1.831 1 98.88 152 GLY A CA 1
ATOM 1164 C C . GLY A 1 152 ? 8.133 -15.273 -3.291 1 98.88 152 GLY A C 1
ATOM 1165 O O . GLY A 1 152 ? 9.094 -15.445 -4.039 1 98.88 152 GLY A O 1
ATOM 1166 N N . VAL A 1 153 ? 6.918 -15.438 -3.648 1 98.94 153 VAL A N 1
ATOM 1167 C CA . VAL A 1 153 ? 6.543 -15.742 -5.027 1 98.94 153 VAL A CA 1
ATOM 1168 C C . VAL A 1 153 ? 5.344 -14.891 -5.434 1 98.94 153 VAL A C 1
ATOM 1170 O O . VAL A 1 153 ? 4.41 -14.703 -4.648 1 98.94 153 VAL A O 1
ATOM 1173 N N . GLY A 1 154 ? 5.387 -14.328 -6.598 1 98.94 154 GLY A N 1
ATOM 1174 C CA . GLY A 1 154 ? 4.285 -13.555 -7.156 1 98.94 154 GLY A CA 1
ATOM 1175 C C . GLY A 1 154 ? 3.756 -14.133 -8.453 1 98.94 154 GLY A C 1
ATOM 1176 O O . GLY A 1 154 ? 4.492 -14.781 -9.203 1 98.94 154 GLY A O 1
ATOM 1177 N N . ILE A 1 155 ? 2.496 -13.859 -8.727 1 98.94 155 ILE A N 1
ATOM 1178 C CA . ILE A 1 155 ? 1.884 -14.305 -9.977 1 98.94 155 ILE A CA 1
ATOM 1179 C C . ILE A 1 155 ? 0.885 -13.258 -10.461 1 98.94 155 ILE A C 1
ATOM 1181 O O . ILE A 1 155 ? 0.364 -12.477 -9.672 1 98.94 155 ILE A O 1
ATOM 1185 N N . ASP A 1 156 ? 0.587 -13.242 -11.711 1 98.88 156 ASP A N 1
ATOM 1186 C CA . ASP A 1 156 ? -0.27 -12.219 -12.305 1 98.88 156 ASP A CA 1
ATOM 1187 C C . ASP A 1 156 ? -1.704 -12.719 -12.453 1 98.88 156 ASP A C 1
ATOM 1189 O O . ASP A 1 156 ? -2.387 -12.398 -13.422 1 98.88 156 ASP A O 1
ATOM 1193 N N . HIS A 1 157 ? -2.205 -13.648 -11.656 1 98.69 157 HIS A N 1
ATOM 1194 C CA . HIS A 1 157 ?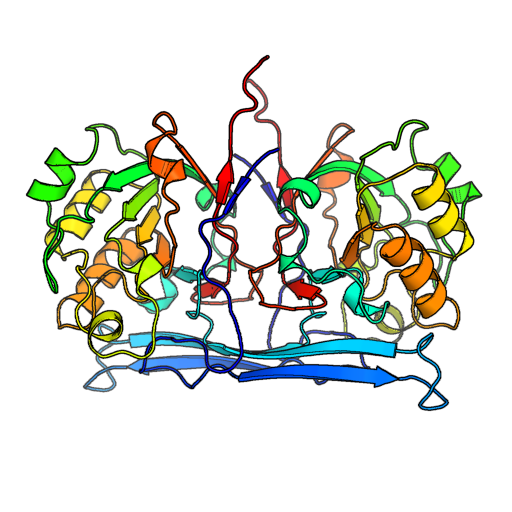 -3.586 -14.078 -11.453 1 98.69 157 HIS A CA 1
ATOM 1195 C C . HIS A 1 157 ? -4.012 -13.898 -10 1 98.69 157 HIS A C 1
ATOM 1197 O O . HIS A 1 157 ? -3.176 -13.656 -9.133 1 98.69 157 HIS A O 1
ATOM 1203 N N . TYR A 1 158 ? -5.332 -13.984 -9.711 1 98.38 158 TYR A N 1
ATOM 1204 C CA . TYR A 1 158 ? -5.816 -13.688 -8.367 1 98.38 158 TYR A CA 1
ATOM 1205 C C . TYR A 1 158 ? -5.602 -14.875 -7.434 1 98.38 158 TYR A C 1
ATOM 1207 O O . TYR A 1 158 ? -5.781 -14.75 -6.219 1 98.38 158 TYR A O 1
ATOM 1215 N N . SER A 1 159 ? -5.16 -16 -8 1 97.94 159 SER A N 1
ATOM 1216 C CA . SER A 1 159 ? -4.863 -17.188 -7.203 1 97.94 159 SER A CA 1
ATOM 1217 C C . SER A 1 159 ? -3.654 -17.938 -7.754 1 97.94 159 SER A C 1
ATOM 1219 O O . SER A 1 159 ? -3.695 -18.469 -8.867 1 97.94 159 SER A O 1
ATOM 1221 N N . ILE A 1 160 ? -2.66 -18.094 -6.992 1 98.81 160 ILE A N 1
ATOM 1222 C CA . ILE A 1 160 ? -1.379 -18.625 -7.434 1 98.81 160 ILE A CA 1
ATOM 1223 C C . ILE A 1 160 ? -1.529 -20.109 -7.773 1 98.81 160 ILE A C 1
ATOM 1225 O O . ILE A 1 160 ? -0.848 -20.625 -8.664 1 98.81 160 ILE A O 1
ATOM 1229 N N . GLY A 1 161 ? -2.441 -20.781 -7.156 1 97.69 161 GLY A N 1
ATOM 1230 C CA . GLY A 1 161 ? -2.654 -22.203 -7.379 1 97.69 161 GLY A CA 1
ATOM 1231 C C . GLY A 1 161 ? -3.801 -22.484 -8.328 1 97.69 161 GLY A C 1
ATOM 1232 O O . GLY A 1 161 ? -4.262 -23.625 -8.422 1 97.69 161 GLY A O 1
ATOM 1233 N N . GLY A 1 162 ? -4.289 -21.391 -8.953 1 95.75 162 GLY A N 1
ATOM 1234 C CA . GLY A 1 162 ? -5.465 -21.562 -9.789 1 95.75 162 GLY A CA 1
ATOM 1235 C C . GLY A 1 162 ? -6.738 -21.781 -8.992 1 95.75 162 GLY A C 1
ATOM 1236 O O . GLY A 1 162 ? -6.898 -21.219 -7.906 1 95.75 162 GLY A O 1
ATOM 1237 N N . ILE A 1 163 ? -7.734 -22.484 -9.648 1 91.19 163 ILE A N 1
ATOM 1238 C CA . ILE A 1 163 ? -9.039 -22.594 -9.008 1 91.19 163 ILE A CA 1
ATOM 1239 C C . ILE A 1 163 ? -9.391 -24.062 -8.797 1 91.19 163 ILE A C 1
ATOM 1241 O O . ILE A 1 163 ? -10.508 -24.391 -8.375 1 91.19 163 ILE A O 1
ATOM 1245 N N . GLY A 1 164 ? -8.5 -24.906 -9.047 1 88.19 164 GLY A N 1
ATOM 1246 C CA . GLY A 1 164 ? -8.773 -26.328 -8.93 1 88.19 164 GLY A CA 1
ATOM 1247 C C . GLY A 1 164 ? -8.32 -26.906 -7.602 1 88.19 164 GLY A C 1
ATOM 1248 O O . GLY A 1 164 ? -8.086 -26.172 -6.641 1 88.19 164 GLY A O 1
ATOM 1249 N N . ALA A 1 165 ? -8.258 -28.172 -7.551 1 86.56 165 ALA A N 1
ATOM 1250 C CA . ALA A 1 165 ? -8 -28.922 -6.328 1 86.56 165 ALA A CA 1
ATOM 1251 C C . ALA A 1 165 ? -6.594 -28.656 -5.805 1 86.56 165 ALA A C 1
ATOM 1253 O O . ALA A 1 165 ? -6.328 -28.828 -4.613 1 86.56 165 ALA A O 1
ATOM 1254 N N . GLN A 1 166 ? -5.738 -28.172 -6.641 1 89.44 166 GLN A N 1
ATOM 1255 C CA . GLN A 1 166 ? -4.352 -27.953 -6.238 1 89.44 166 GLN A CA 1
ATOM 1256 C C . GLN A 1 166 ? -4.191 -26.609 -5.52 1 89.44 166 GLN A C 1
ATOM 1258 O O . GLN A 1 166 ? -3.182 -26.391 -4.848 1 89.44 166 GLN A O 1
ATOM 1263 N N . ASN A 1 167 ? -5.121 -25.75 -5.656 1 94.5 167 ASN A N 1
ATOM 1264 C CA . ASN A 1 167 ? -5.004 -24.391 -5.145 1 94.5 167 ASN A CA 1
ATOM 1265 C C . ASN A 1 167 ? -4.707 -24.375 -3.646 1 94.5 167 ASN A C 1
ATOM 1267 O O . ASN A 1 167 ? -3.725 -23.781 -3.207 1 94.5 167 ASN A O 1
ATOM 1271 N N . PRO A 1 168 ? -5.512 -25.156 -2.865 1 94.38 168 PRO A N 1
ATOM 1272 C CA . PRO A 1 168 ? -5.23 -25.141 -1.427 1 94.38 168 PRO A CA 1
ATOM 1273 C C . PRO A 1 168 ? -3.857 -25.719 -1.086 1 94.38 168 PRO A C 1
ATOM 1275 O O . PRO A 1 168 ? -3.162 -25.203 -0.214 1 94.38 168 PRO A O 1
ATOM 1278 N N . LEU A 1 169 ? -3.496 -26.75 -1.751 1 95.06 169 LEU A N 1
ATOM 1279 C CA . LEU A 1 169 ? -2.225 -27.406 -1.463 1 95.06 16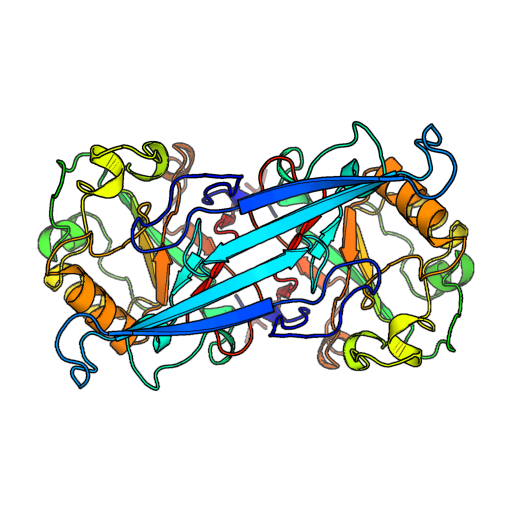9 LEU A CA 1
ATOM 1280 C C . LEU A 1 169 ? -1.051 -26.5 -1.812 1 95.06 169 LEU A C 1
ATOM 1282 O O . LEU A 1 169 ? -0.088 -26.391 -1.049 1 95.06 169 LEU A O 1
ATOM 1286 N N . THR A 1 170 ? -1.107 -25.828 -2.932 1 97.62 170 THR A N 1
ATOM 1287 C CA . THR A 1 170 ? -0.073 -24.891 -3.348 1 97.62 170 THR A CA 1
ATOM 1288 C C . THR A 1 170 ? 0.114 -23.797 -2.301 1 97.62 170 THR A C 1
ATOM 1290 O O . THR A 1 170 ? 1.24 -23.516 -1.89 1 97.62 170 THR A O 1
ATOM 1293 N N . HIS A 1 171 ? -0.965 -23.203 -1.854 1 97.62 171 HIS A N 1
ATOM 1294 C CA . HIS A 1 171 ? -0.901 -22.188 -0.821 1 97.62 171 HIS A CA 1
ATOM 1295 C C . HIS A 1 171 ? -0.313 -22.734 0.472 1 97.62 171 HIS A C 1
ATOM 1297 O O . HIS A 1 171 ? 0.531 -22.094 1.102 1 97.62 171 HIS A O 1
ATOM 1303 N N . GLN A 1 172 ? -0.755 -23.938 0.831 1 96.62 172 GLN A N 1
ATOM 1304 C CA . GLN A 1 172 ? -0.287 -24.547 2.068 1 96.62 172 GLN A CA 1
ATOM 1305 C C . GLN A 1 172 ? 1.222 -24.766 2.035 1 96.62 172 GLN A C 1
ATOM 1307 O O . GLN A 1 172 ? 1.917 -24.5 3.018 1 96.62 172 GLN A O 1
ATOM 1312 N N . ILE A 1 173 ? 1.714 -25.25 0.95 1 97.88 173 ILE A N 1
ATOM 1313 C CA . ILE A 1 173 ? 3.137 -25.531 0.814 1 97.88 173 ILE A CA 1
ATOM 1314 C C . ILE A 1 173 ? 3.941 -24.25 0.943 1 97.88 173 ILE A C 1
ATOM 1316 O O . ILE A 1 173 ? 4.883 -24.172 1.738 1 97.88 173 ILE A O 1
ATOM 1320 N N . LEU A 1 174 ? 3.588 -23.219 0.229 1 98.75 174 LEU A N 1
ATOM 1321 C CA . LEU A 1 174 ? 4.336 -21.969 0.223 1 98.75 174 LEU A CA 1
ATOM 1322 C C . LEU A 1 174 ? 4.238 -21.266 1.574 1 98.75 174 LEU A C 1
ATOM 1324 O O . LEU A 1 174 ? 5.254 -21.031 2.232 1 98.75 174 LEU A O 1
ATOM 1328 N N . LEU A 1 175 ? 3.027 -21.047 1.966 1 98.56 175 LEU A N 1
ATOM 1329 C CA . LEU A 1 175 ? 2.795 -20.281 3.189 1 98.56 175 LEU A CA 1
ATOM 1330 C C . LEU A 1 175 ? 3.266 -21.062 4.41 1 98.56 175 LEU A C 1
ATOM 1332 O O . LEU A 1 175 ? 3.732 -20.469 5.387 1 98.56 175 LEU A O 1
ATOM 1336 N N . GLY A 1 176 ? 3.105 -22.359 4.359 1 97.81 176 GLY A N 1
ATOM 1337 C CA . GLY A 1 176 ? 3.584 -23.188 5.445 1 97.81 176 GLY A CA 1
ATOM 1338 C C . GLY A 1 176 ? 5.086 -23.109 5.641 1 97.81 176 GLY A C 1
ATOM 1339 O O . GLY A 1 176 ? 5.582 -23.312 6.754 1 97.81 176 GLY A O 1
ATOM 1340 N N . ALA A 1 177 ? 5.809 -22.844 4.574 1 98.62 177 ALA A N 1
ATOM 1341 C CA . ALA A 1 177 ? 7.266 -22.734 4.625 1 98.62 177 ALA A CA 1
ATOM 1342 C C . ALA A 1 177 ? 7.699 -21.297 4.895 1 98.62 177 ALA A C 1
ATOM 1344 O O . ALA A 1 177 ? 8.898 -21 4.906 1 98.62 177 ALA A O 1
ATOM 1345 N N . GLY A 1 178 ? 6.715 -20.391 5.055 1 98.12 178 GLY A N 1
ATOM 1346 C CA . GLY A 1 178 ? 7.02 -18.984 5.312 1 98.12 178 GLY A CA 1
ATOM 1347 C C . GLY A 1 178 ? 7.27 -18.188 4.047 1 98.12 178 GLY A C 1
ATOM 1348 O O . GLY A 1 178 ? 7.758 -17.062 4.109 1 98.12 178 GLY A O 1
ATOM 1349 N N . VAL A 1 179 ? 6.984 -18.797 2.885 1 98.81 179 VAL A N 1
ATOM 1350 C CA . VAL A 1 179 ? 7.09 -18.094 1.607 1 98.81 179 VAL A CA 1
ATOM 1351 C C . VAL A 1 179 ? 5.828 -17.281 1.363 1 98.81 179 VAL A C 1
ATOM 1353 O O . VAL A 1 179 ? 4.742 -17.828 1.178 1 98.81 179 VAL A O 1
ATOM 1356 N N . TRP A 1 180 ? 5.973 -15.922 1.378 1 98.88 180 TRP A N 1
ATOM 1357 C CA . TRP A 1 180 ? 4.793 -15.094 1.155 1 98.88 180 TRP A CA 1
ATOM 1358 C C . TRP A 1 180 ? 4.41 -15.078 -0.321 1 98.88 180 TRP A C 1
ATOM 1360 O O . TRP A 1 180 ? 5.211 -15.445 -1.181 1 98.88 180 TRP A O 1
ATOM 1370 N N . ILE A 1 181 ? 3.16 -14.773 -0.582 1 98.94 181 ILE A N 1
ATOM 1371 C CA . ILE A 1 181 ? 2.617 -14.82 -1.936 1 98.94 181 ILE A CA 1
ATOM 1372 C C . ILE A 1 181 ? 2.107 -13.438 -2.332 1 98.94 181 ILE A C 1
ATOM 1374 O O . ILE A 1 181 ? 1.442 -12.758 -1.54 1 98.94 181 ILE A O 1
ATOM 1378 N N . ALA A 1 182 ? 2.461 -12.977 -3.479 1 98.94 182 ALA A N 1
ATOM 1379 C CA . ALA A 1 182 ? 1.842 -11.812 -4.113 1 98.94 182 ALA A CA 1
ATOM 1380 C C . ALA A 1 182 ? 0.953 -12.234 -5.281 1 98.94 182 ALA A C 1
ATOM 1382 O O . ALA A 1 182 ? 1.408 -12.922 -6.199 1 98.94 182 ALA A O 1
ATOM 1383 N N . GLU A 1 183 ? -0.26 -11.844 -5.234 1 98.94 183 GLU A N 1
ATOM 1384 C CA . GLU A 1 183 ? -1.188 -12.195 -6.305 1 98.94 183 GLU A CA 1
ATOM 1385 C C . GLU A 1 183 ? -1.69 -10.961 -7.039 1 98.94 183 GLU A C 1
ATOM 1387 O O . GLU A 1 183 ? -1.58 -9.844 -6.531 1 98.94 183 GLU A O 1
ATOM 1392 N N . GLU A 1 184 ? -2.207 -11.18 -8.25 1 98.88 184 GLU A N 1
ATOM 1393 C CA . GLU A 1 184 ? -2.783 -10.18 -9.141 1 98.88 184 GLU A CA 1
ATOM 1394 C C . GLU A 1 184 ? -1.759 -9.109 -9.5 1 98.88 184 GLU A C 1
ATOM 1396 O O . GLU A 1 184 ? -2.043 -7.914 -9.406 1 98.88 184 GLU A O 1
ATOM 1401 N N . LEU A 1 185 ? -0.59 -9.547 -9.875 1 98.94 185 LEU A N 1
ATOM 1402 C CA . LEU A 1 185 ? 0.417 -8.664 -10.453 1 98.94 185 LEU A CA 1
ATOM 1403 C C . LEU A 1 185 ? 0.139 -8.422 -11.938 1 98.94 185 LEU A C 1
ATOM 1405 O O . LEU A 1 185 ? -0.678 -9.117 -12.539 1 98.94 185 LEU A O 1
ATOM 1409 N N . ARG A 1 186 ? 0.719 -7.445 -12.469 1 98.81 186 ARG A N 1
ATOM 1410 C CA . ARG A 1 186 ? 0.755 -7.164 -13.898 1 98.81 186 ARG A CA 1
ATOM 1411 C C . ARG A 1 186 ? 2.176 -6.863 -14.367 1 98.81 186 ARG A C 1
ATOM 1413 O O . ARG A 1 186 ? 2.861 -6.023 -13.781 1 98.81 186 ARG A O 1
ATOM 1420 N N . PHE A 1 187 ? 2.596 -7.539 -15.43 1 98.75 187 PHE A N 1
ATOM 1421 C CA . PHE A 1 187 ? 3.961 -7.387 -15.922 1 98.75 187 PHE A CA 1
ATOM 1422 C C . PHE A 1 187 ? 3.979 -6.652 -17.25 1 98.75 187 PHE A C 1
ATOM 1424 O O . PHE A 1 187 ? 3.732 -7.254 -18.297 1 98.75 187 PHE A O 1
ATOM 1431 N N . PRO A 1 188 ? 4.312 -5.324 -17.188 1 98.31 188 PRO A N 1
ATOM 1432 C CA . PRO A 1 188 ? 4.465 -4.625 -18.453 1 98.31 188 PRO A CA 1
ATOM 1433 C C . PRO A 1 188 ? 5.617 -5.168 -19.297 1 98.31 188 PRO A C 1
ATOM 1435 O O . PRO A 1 188 ? 6.543 -5.781 -18.75 1 98.31 188 PRO A O 1
ATOM 1438 N N . ASP A 1 189 ? 5.629 -4.898 -20.578 1 97.56 189 ASP A N 1
ATOM 1439 C CA . ASP A 1 189 ? 6.633 -5.414 -21.516 1 97.56 189 ASP A CA 1
ATOM 1440 C C . ASP A 1 189 ? 8.031 -4.965 -21.109 1 97.56 189 ASP A C 1
ATOM 1442 O O . ASP A 1 189 ? 9.016 -5.672 -21.359 1 97.56 189 ASP A O 1
ATOM 1446 N N . GLU A 1 190 ? 8.133 -3.809 -20.469 1 97.06 190 GLU A N 1
ATOM 1447 C CA . GLU A 1 190 ? 9.406 -3.219 -20.047 1 97.06 190 GLU A CA 1
ATOM 1448 C C . GLU A 1 190 ? 10.172 -4.152 -19.125 1 97.06 190 GLU A C 1
ATOM 1450 O O . GLU A 1 190 ? 11.398 -4.074 -19.016 1 97.06 190 GLU A O 1
ATOM 1455 N N . VAL A 1 191 ? 9.484 -5.047 -18.469 1 98.06 191 VAL A N 1
ATOM 1456 C CA . VAL A 1 191 ? 10.109 -5.973 -17.531 1 98.06 191 VAL A CA 1
ATOM 1457 C C . VAL A 1 191 ? 11.172 -6.797 -18.25 1 98.06 191 VAL A C 1
ATOM 1459 O O . VAL A 1 191 ? 12.242 -7.066 -17.688 1 98.06 191 VAL A O 1
ATOM 1462 N N . TRP A 1 192 ? 10.945 -7.102 -19.5 1 96.94 192 TRP A N 1
ATOM 1463 C CA . TRP A 1 192 ? 11.789 -8.039 -20.234 1 96.94 192 TRP A CA 1
ATOM 1464 C C . TRP A 1 192 ? 13.008 -7.336 -20.812 1 96.94 192 TRP A C 1
ATOM 1466 O O . TRP A 1 192 ? 13.93 -7.988 -21.312 1 96.94 192 TRP A O 1
ATOM 1476 N N . SER A 1 193 ? 13.047 -6.016 -20.656 1 96.06 193 SER A N 1
ATOM 1477 C CA . SER A 1 193 ? 14.203 -5.246 -21.109 1 96.06 193 SER A CA 1
ATOM 1478 C C . SER A 1 193 ? 15.148 -4.953 -19.938 1 96.06 193 SER A C 1
ATOM 1480 O O . SER A 1 193 ? 16.234 -4.41 -20.141 1 96.06 193 SER A O 1
ATOM 1482 N N . LEU A 1 194 ? 14.734 -5.34 -18.797 1 96.56 194 LEU A N 1
ATOM 1483 C CA . LEU A 1 194 ? 15.547 -5.078 -17.609 1 96.56 194 LEU A CA 1
ATOM 1484 C C . LEU A 1 194 ? 16.531 -6.219 -17.375 1 96.56 194 LEU A C 1
ATOM 1486 O O . LEU A 1 194 ? 16.234 -7.375 -17.688 1 96.56 194 LEU A O 1
ATOM 1490 N N . SER A 1 195 ? 17.672 -5.898 -16.766 1 95.44 195 SER A N 1
ATOM 1491 C CA . SER A 1 195 ? 18.672 -6.902 -16.422 1 95.44 195 SER A CA 1
ATOM 1492 C C . SER A 1 195 ? 18.297 -7.648 -15.148 1 95.44 195 SER A C 1
ATOM 1494 O O . SER A 1 195 ? 17.812 -7.039 -14.188 1 95.44 195 SER A O 1
ATOM 1496 N N . SER A 1 196 ? 18.547 -8.938 -15.133 1 95.56 196 SER A N 1
ATOM 1497 C CA . SER A 1 196 ? 18.344 -9.773 -13.945 1 95.56 196 SER A CA 1
ATOM 1498 C C . SER A 1 196 ? 19.594 -9.797 -13.078 1 95.56 196 SER A C 1
ATOM 1500 O O . SER A 1 196 ? 20.719 -9.75 -13.586 1 95.56 196 SER A O 1
ATOM 1502 N N . PRO A 1 197 ? 19.469 -9.891 -11.805 1 97.5 197 PRO A N 1
ATOM 1503 C CA . PRO A 1 197 ? 18.188 -9.922 -11.086 1 97.5 197 PRO A CA 1
ATOM 1504 C C . PRO A 1 197 ? 17.516 -8.555 -11.016 1 97.5 197 PRO A C 1
ATOM 1506 O O . PRO A 1 197 ? 18.188 -7.527 -11.047 1 97.5 197 PRO A O 1
ATOM 1509 N N . LEU A 1 198 ? 16.25 -8.57 -10.953 1 98 198 LEU A N 1
ATOM 1510 C CA . LEU A 1 198 ? 15.438 -7.383 -10.703 1 98 198 LEU A CA 1
ATOM 1511 C C . LEU A 1 198 ? 15.469 -7.008 -9.227 1 98 198 LEU A C 1
ATOM 1513 O O . LEU A 1 198 ? 15.984 -7.766 -8.398 1 98 198 LEU A O 1
ATOM 1517 N N . GLN A 1 199 ? 15.047 -5.852 -8.922 1 97.81 199 GLN A N 1
ATOM 1518 C CA . GLN A 1 199 ? 14.766 -5.418 -7.555 1 97.81 199 GLN A CA 1
ATOM 1519 C C . GLN A 1 199 ? 13.273 -5.184 -7.352 1 97.81 199 GLN A C 1
ATOM 1521 O O . GLN A 1 199 ? 12.703 -4.246 -7.914 1 97.81 199 GLN A O 1
ATOM 1526 N N . PHE A 1 200 ? 12.695 -6.043 -6.578 1 98.69 200 PHE A N 1
ATOM 1527 C CA . PHE A 1 200 ? 11.25 -6.062 -6.391 1 98.69 200 PHE A CA 1
ATOM 1528 C C . PHE A 1 200 ? 10.875 -5.586 -4.992 1 98.69 200 PHE A C 1
ATOM 1530 O O . PHE A 1 200 ? 11.625 -5.809 -4.035 1 98.69 200 PHE A O 1
ATOM 1537 N N . MET A 1 201 ? 9.695 -4.91 -4.91 1 98.75 201 MET A N 1
ATOM 1538 C CA . MET A 1 201 ? 9.141 -4.492 -3.627 1 98.75 201 MET A CA 1
ATOM 1539 C C . MET A 1 201 ? 7.621 -4.5 -3.662 1 98.75 201 MET A C 1
ATOM 1541 O O . MET A 1 201 ? 7.016 -4.07 -4.645 1 98.75 201 MET A O 1
ATOM 1545 N N . ALA A 1 202 ? 6.98 -4.977 -2.643 1 98.75 202 ALA A N 1
ATOM 1546 C CA . ALA A 1 202 ? 5.531 -4.953 -2.471 1 98.75 202 ALA A CA 1
ATOM 1547 C C . ALA A 1 202 ? 5.156 -4.855 -0.995 1 98.75 202 ALA A C 1
ATOM 1549 O O . ALA A 1 202 ? 4.836 -5.863 -0.361 1 98.75 202 ALA A O 1
ATOM 1550 N N . LEU A 1 203 ? 5.156 -3.688 -0.459 1 98.81 203 LEU A N 1
ATOM 1551 C CA . LEU A 1 203 ? 4.812 -3.492 0.945 1 98.81 203 LEU A CA 1
ATOM 1552 C C . LEU A 1 203 ? 3.301 -3.436 1.133 1 98.81 203 LEU A C 1
ATOM 1554 O O . LEU A 1 203 ? 2.633 -2.568 0.566 1 98.81 203 LEU A O 1
ATOM 1558 N N . PRO A 1 204 ? 2.75 -4.332 1.87 1 98.94 204 PRO A N 1
ATOM 1559 C CA . PRO A 1 204 ? 1.308 -4.262 2.119 1 98.94 204 PRO A CA 1
ATOM 1560 C C . PRO A 1 204 ? 0.926 -3.121 3.061 1 98.94 204 PRO A C 1
ATOM 1562 O O . PRO A 1 204 ? 1.715 -2.744 3.932 1 98.94 204 PRO A O 1
ATOM 1565 N N . ILE A 1 205 ? -0.226 -2.543 2.844 1 98.81 205 ILE A N 1
ATOM 1566 C CA . ILE A 1 205 ? -0.695 -1.561 3.816 1 98.81 205 ILE A CA 1
ATOM 1567 C C . ILE A 1 205 ? -0.762 -2.197 5.203 1 98.81 205 ILE A C 1
ATOM 1569 O O . ILE A 1 205 ? -0.775 -3.424 5.328 1 98.81 205 ILE A O 1
ATOM 1573 N N . HIS A 1 206 ? -0.773 -1.369 6.199 1 98.75 206 HIS A N 1
ATOM 1574 C CA . HIS A 1 206 ? -0.731 -1.854 7.574 1 98.75 206 HIS A CA 1
ATOM 1575 C C . HIS A 1 206 ? -2.123 -2.227 8.07 1 98.75 206 HIS A C 1
ATOM 1577 O O . HIS A 1 206 ? -2.836 -1.388 8.625 1 98.75 206 HIS A O 1
ATOM 1583 N N . LEU A 1 207 ? -2.498 -3.463 7.914 1 98.62 207 LEU A N 1
ATOM 1584 C CA . LEU A 1 207 ? -3.746 -4.039 8.398 1 98.62 207 LEU A CA 1
ATOM 1585 C C . LEU A 1 207 ? -3.49 -4.969 9.586 1 98.62 207 LEU A C 1
ATOM 1587 O O . LEU A 1 207 ? -2.838 -6.004 9.438 1 98.62 207 LEU A O 1
ATOM 1591 N N . ARG A 1 208 ? -3.98 -4.602 10.727 1 98.06 208 ARG A N 1
ATOM 1592 C CA . ARG A 1 208 ? -3.695 -5.336 11.953 1 98.06 208 ARG A CA 1
ATOM 1593 C C . ARG A 1 208 ? -4.277 -6.742 11.898 1 98.06 208 ARG A C 1
ATOM 1595 O O . ARG A 1 208 ? -5.457 -6.922 11.578 1 98.06 208 ARG A O 1
ATOM 1602 N N . GLY A 1 209 ? -3.412 -7.719 12.141 1 97.81 209 GLY A N 1
ATOM 1603 C CA . GLY A 1 209 ? -3.861 -9.094 12.273 1 97.81 209 GLY A CA 1
ATOM 1604 C C . GLY A 1 209 ? -4.328 -9.695 10.969 1 97.81 209 GLY A C 1
ATOM 1605 O O . GLY A 1 209 ? -5.066 -10.688 10.961 1 97.81 209 GLY A O 1
ATOM 1606 N N . ALA A 1 210 ? -3.939 -9.172 9.883 1 98.38 210 ALA A N 1
ATOM 1607 C CA . ALA A 1 210 ? -4.551 -9.531 8.609 1 98.38 210 ALA A CA 1
ATOM 1608 C C . ALA A 1 210 ? -3.826 -10.711 7.973 1 98.38 210 ALA A C 1
ATOM 1610 O O . ALA A 1 210 ? -2.598 -10.812 8.047 1 98.38 210 ALA A O 1
ATOM 1611 N N . SER A 1 211 ? -4.566 -11.547 7.246 1 98.56 211 SER A N 1
ATOM 1612 C CA . SER A 1 211 ? -4.059 -12.68 6.473 1 98.56 211 SER A CA 1
ATOM 1613 C C . SER A 1 211 ? -3.512 -12.227 5.125 1 98.56 211 SER A C 1
ATOM 1615 O O . SER A 1 211 ? -2.789 -12.969 4.461 1 98.56 211 SER A O 1
ATOM 1617 N N . GLY A 1 212 ? -3.879 -11.102 4.703 1 98.69 212 GLY A N 1
ATOM 1618 C CA . GLY A 1 212 ? -3.455 -10.453 3.471 1 98.69 212 GLY A CA 1
ATOM 1619 C C . GLY A 1 212 ? -3.861 -9 3.396 1 98.69 212 GLY A C 1
ATOM 1620 O O . GLY A 1 212 ? -4.684 -8.531 4.191 1 98.69 212 GLY A O 1
ATOM 1621 N N . ALA A 1 213 ? -3.309 -8.266 2.516 1 98.88 213 ALA A N 1
ATOM 1622 C CA . ALA A 1 213 ? -3.621 -6.848 2.346 1 98.88 213 ALA A CA 1
ATOM 1623 C C . ALA A 1 213 ? -3.174 -6.348 0.977 1 98.88 213 ALA A C 1
ATOM 1625 O O . ALA A 1 213 ? -2.209 -6.863 0.405 1 98.88 213 ALA A O 1
ATOM 1626 N N . PRO A 1 214 ? -3.84 -5.301 0.478 1 98.88 214 PRO A N 1
ATOM 1627 C CA . PRO A 1 214 ? -3.381 -4.645 -0.749 1 98.88 214 PRO A 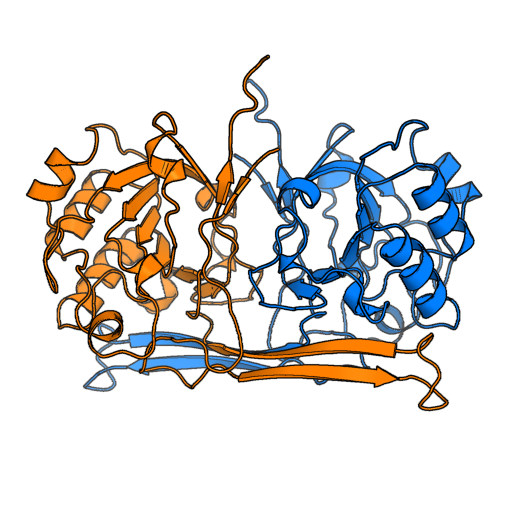CA 1
ATOM 1628 C C . PRO A 1 214 ? -1.976 -4.066 -0.616 1 98.88 214 PRO A C 1
ATOM 1630 O O . PRO A 1 214 ? -1.54 -3.738 0.491 1 98.88 214 PRO A O 1
ATOM 1633 N N . CYS A 1 215 ? -1.315 -4.023 -1.704 1 98.88 215 CYS A N 1
ATOM 1634 C CA . CYS A 1 215 ? 0.013 -3.426 -1.792 1 98.88 215 CYS A CA 1
ATOM 1635 C C . CYS A 1 215 ? 0.214 -2.738 -3.137 1 98.88 215 CYS A C 1
ATOM 1637 O O . CYS A 1 215 ? -0.704 -2.691 -3.959 1 98.88 215 CYS A O 1
ATOM 1639 N N . ARG A 1 216 ? 1.318 -2.064 -3.307 1 98.88 216 ARG A N 1
ATOM 1640 C CA . ARG A 1 216 ? 1.751 -1.481 -4.57 1 98.88 216 ARG A CA 1
ATOM 1641 C C . ARG A 1 216 ? 3.043 -2.127 -5.059 1 98.88 216 ARG A C 1
ATOM 1643 O O . ARG A 1 216 ? 4.129 -1.581 -4.863 1 98.88 216 ARG A O 1
ATOM 1650 N N . PRO A 1 217 ? 2.945 -3.285 -5.723 1 98.94 217 PRO A N 1
ATOM 1651 C CA . PRO A 1 217 ? 4.16 -3.949 -6.203 1 98.94 217 PRO A CA 1
ATOM 1652 C C . PRO A 1 217 ? 4.863 -3.164 -7.305 1 98.94 217 PRO A C 1
ATOM 1654 O O . PRO A 1 217 ? 4.215 -2.693 -8.242 1 98.94 217 PRO A O 1
ATOM 1657 N N . VAL A 1 218 ? 6.191 -3.047 -7.18 1 98.88 218 VAL A N 1
ATOM 1658 C CA . VAL A 1 218 ? 6.98 -2.291 -8.148 1 98.88 218 VAL A CA 1
ATOM 1659 C C . VAL A 1 218 ? 8.328 -2.971 -8.359 1 98.88 218 VAL A C 1
ATOM 1661 O O . VAL A 1 218 ? 8.773 -3.764 -7.523 1 98.88 218 VAL A O 1
ATOM 1664 N N . LEU A 1 219 ? 8.938 -2.73 -9.477 1 98.75 219 LEU A N 1
ATOM 1665 C CA . LEU A 1 219 ? 10.375 -2.908 -9.656 1 98.75 219 LEU A CA 1
ATOM 1666 C C . LEU A 1 219 ? 11.117 -1.587 -9.477 1 98.75 219 LEU A C 1
ATOM 1668 O O . LEU A 1 219 ? 10.664 -0.546 -9.961 1 98.75 219 LEU A O 1
ATOM 1672 N N . LEU A 1 220 ? 12.156 -1.597 -8.695 1 97.44 220 LEU A N 1
ATOM 1673 C CA . LEU A 1 220 ? 13.047 -0.451 -8.594 1 97.44 220 LEU A CA 1
ATOM 1674 C C . LEU A 1 220 ? 14.023 -0.421 -9.766 1 97.44 220 LEU A C 1
ATOM 1676 O O . LEU A 1 220 ? 14.742 -1.395 -10.008 1 97.44 220 LEU A O 1
ATOM 1680 N N . LEU A 1 221 ? 14.023 0.719 -10.477 1 96.06 221 LEU A N 1
ATOM 1681 C CA . LEU A 1 221 ? 14.859 0.84 -11.664 1 96.06 221 LEU A CA 1
ATOM 1682 C C . LEU A 1 221 ? 16.172 1.543 -11.336 1 96.06 221 LEU A C 1
ATOM 1684 O O . LEU A 1 221 ? 16.188 2.488 -10.547 1 96.06 221 LEU A O 1
ATOM 1688 N N . GLN A 1 222 ? 17.297 0.905 -11.562 1 77.81 222 GLN A N 1
ATOM 1689 C CA . GLN A 1 222 ? 18.609 1.513 -11.352 1 77.81 222 GLN A CA 1
ATOM 1690 C C . GLN A 1 222 ? 18.812 2.719 -12.266 1 77.81 222 GLN A C 1
ATOM 1692 O O . GLN A 1 222 ? 18.312 2.738 -13.391 1 77.81 222 GLN A O 1
ATOM 1697 N N . GLU A 1 223 ? 18.969 3.924 -11.641 1 64.62 223 GLU A N 1
ATOM 1698 C CA . GLU A 1 223 ? 19.344 5.07 -12.469 1 64.62 223 GLU A CA 1
ATOM 1699 C C . GLU A 1 223 ? 20.531 4.746 -13.359 1 64.62 223 GLU A C 1
ATOM 1701 O O . GLU A 1 223 ? 21.484 4.102 -12.922 1 64.62 223 GLU A O 1
ATOM 1706 N N . GLU A 1 224 ? 20.328 4.582 -14.617 1 48.97 224 GLU A N 1
ATOM 1707 C CA . GLU A 1 224 ? 21.484 4.52 -15.484 1 48.97 224 GLU A CA 1
ATOM 1708 C C . GLU A 1 224 ? 22.453 5.664 -15.195 1 48.97 224 GLU A C 1
ATOM 1710 O O . GLU A 1 224 ? 22.031 6.801 -14.969 1 48.97 224 GLU A O 1
ATOM 1715 N N . ASN A 1 225 ? 23.516 5.574 -14.461 1 37 225 ASN A N 1
ATOM 1716 C CA . ASN A 1 225 ? 24.594 6.559 -14.578 1 37 225 ASN A CA 1
ATOM 1717 C C . ASN A 1 225 ? 24.688 7.117 -15.992 1 37 225 ASN A C 1
ATOM 1719 O O . ASN A 1 225 ? 25.031 6.387 -16.922 1 37 225 ASN A O 1
ATOM 1723 N N . ARG A 1 226 ? 23.797 7.922 -16.391 1 29.61 226 ARG A N 1
ATOM 1724 C CA . ARG A 1 226 ? 24.406 8.711 -17.453 1 29.61 226 ARG A CA 1
ATOM 1725 C C . ARG A 1 226 ? 25.562 9.555 -16.922 1 29.61 226 ARG A C 1
ATOM 1727 O O . ARG A 1 226 ? 25.453 10.164 -15.859 1 29.61 226 ARG A O 1
ATOM 1734 N N . MET B 1 1 ? 17.062 -4.801 1.497 1 89.38 1 MET B N 1
ATOM 1735 C CA . MET B 1 1 ? 16.609 -3.479 1.923 1 89.38 1 MET B CA 1
ATOM 1736 C C . MET B 1 1 ? 16 -3.531 3.322 1 89.38 1 MET B C 1
ATOM 1738 O O . MET B 1 1 ? 15.352 -4.512 3.684 1 89.38 1 MET B O 1
ATOM 1742 N N . LYS B 1 2 ? 16.312 -2.547 4.113 1 95.56 2 LYS B N 1
ATOM 1743 C CA . LYS B 1 2 ? 15.742 -2.422 5.449 1 95.56 2 LYS B CA 1
ATOM 1744 C C . LYS B 1 2 ? 14.844 -1.193 5.547 1 95.56 2 LYS B C 1
ATOM 1746 O O . LYS B 1 2 ? 15.172 -0.132 5.012 1 95.56 2 LYS B O 1
ATOM 1751 N N . PHE B 1 3 ? 13.742 -1.397 6.289 1 98.12 3 PHE B N 1
ATOM 1752 C CA . PHE B 1 3 ? 12.758 -0.326 6.359 1 98.12 3 PHE B CA 1
ATOM 1753 C C . PHE B 1 3 ? 12.469 0.052 7.805 1 98.12 3 PHE B C 1
ATOM 1755 O O . PHE B 1 3 ? 12.523 -0.799 8.695 1 98.12 3 PHE B O 1
ATOM 1762 N N . LEU B 1 4 ? 12.234 1.276 8.047 1 98.5 4 LEU B N 1
ATOM 1763 C CA . LEU B 1 4 ? 11.555 1.758 9.242 1 98.5 4 LEU B CA 1
ATOM 1764 C C . LEU B 1 4 ? 10.117 2.143 8.938 1 98.5 4 LEU B C 1
ATOM 1766 O O . LEU B 1 4 ? 9.867 3.023 8.109 1 98.5 4 LEU B O 1
ATOM 1770 N N . ASP B 1 5 ? 9.25 1.489 9.555 1 98.75 5 ASP B N 1
ATOM 1771 C CA . ASP B 1 5 ? 7.824 1.639 9.297 1 98.75 5 ASP B CA 1
ATOM 1772 C C . ASP B 1 5 ? 7.289 2.936 9.898 1 98.75 5 ASP B C 1
ATOM 1774 O O . ASP B 1 5 ? 7.492 3.207 11.086 1 98.75 5 ASP B O 1
ATOM 1778 N N . LEU B 1 6 ? 6.535 3.736 9.094 1 98.94 6 LEU B N 1
ATOM 1779 C CA . LEU B 1 6 ? 5.965 4.996 9.562 1 98.94 6 LEU B CA 1
ATOM 1780 C C . LEU B 1 6 ? 4.445 4.969 9.477 1 98.94 6 LEU B C 1
ATOM 1782 O O . LEU B 1 6 ? 3.803 6.023 9.469 1 98.94 6 LEU B O 1
ATOM 1786 N N . SER B 1 7 ? 3.834 3.805 9.344 1 98.81 7 SER B N 1
ATOM 1787 C CA . SER B 1 7 ? 2.402 3.709 9.078 1 98.81 7 SER B CA 1
ATOM 1788 C C . SER B 1 7 ? 1.612 3.518 10.367 1 98.81 7 SER B C 1
ATOM 1790 O O . SER B 1 7 ? 2.168 3.096 11.383 1 98.81 7 SER B O 1
ATOM 1792 N N . GLN B 1 8 ? 0.397 3.938 10.336 1 98.75 8 GLN B N 1
ATOM 1793 C CA . GLN B 1 8 ? -0.617 3.619 11.336 1 98.75 8 GLN B CA 1
ATOM 1794 C C . GLN B 1 8 ? -1.386 2.355 10.953 1 98.75 8 GLN B C 1
ATOM 1796 O O . GLN B 1 8 ? -1.729 2.158 9.789 1 98.75 8 GLN B O 1
ATOM 1801 N N . PRO B 1 9 ? -1.723 1.525 11.867 1 98.44 9 PRO B N 1
ATOM 1802 C CA . PRO B 1 9 ? -2.488 0.317 11.547 1 98.44 9 PRO B CA 1
ATOM 1803 C C . PRO B 1 9 ? -3.965 0.606 11.289 1 98.44 9 PRO B C 1
ATOM 1805 O O . PRO B 1 9 ? -4.555 1.467 11.945 1 98.44 9 PRO B O 1
ATOM 1808 N N . LEU B 1 10 ? -4.523 -0.078 10.344 1 98.75 10 LEU B N 1
ATOM 1809 C CA . LEU B 1 10 ? -5.969 -0.155 10.164 1 98.75 10 LEU B CA 1
ATOM 1810 C C . LEU B 1 10 ? -6.547 -1.351 10.914 1 98.75 10 LEU B C 1
ATOM 1812 O O . LEU B 1 10 ? -5.984 -2.447 10.867 1 98.75 10 LEU B O 1
ATOM 1816 N N . PHE B 1 11 ? -7.574 -1.176 11.602 1 98.5 11 PHE B N 1
ATOM 1817 C CA . PHE B 1 11 ? -8.336 -2.209 12.297 1 98.5 11 PHE B CA 1
ATOM 1818 C C . PHE B 1 11 ? -9.773 -1.763 12.531 1 98.5 11 PHE B C 1
ATOM 1820 O O . PHE B 1 11 ? -10.117 -0.605 12.281 1 98.5 11 PHE B O 1
ATOM 1827 N N . ASP B 1 12 ? -10.57 -2.699 12.875 1 98.62 12 ASP B N 1
ATOM 1828 C CA . ASP B 1 12 ? -11.984 -2.383 13.07 1 98.62 12 ASP B CA 1
ATOM 1829 C C . ASP B 1 12 ? -12.156 -1.269 14.102 1 98.62 12 ASP B C 1
ATOM 1831 O O . ASP B 1 12 ? -11.586 -1.331 15.195 1 98.62 12 ASP B O 1
ATOM 1835 N N . ALA B 1 13 ? -12.82 -0.21 13.703 1 98.25 13 ALA B N 1
ATOM 1836 C CA . ALA B 1 13 ? -13.18 0.936 14.531 1 98.25 13 ALA B CA 1
ATOM 1837 C C . ALA B 1 13 ? -11.938 1.722 14.945 1 98.25 13 ALA B C 1
ATOM 1839 O O . ALA B 1 13 ? -11.945 2.41 15.969 1 98.25 13 ALA B O 1
ATOM 1840 N N . CYS B 1 14 ? -10.844 1.521 14.242 1 98.56 14 CYS B N 1
ATOM 1841 C CA . CYS B 1 14 ? -9.695 2.359 14.562 1 98.56 14 CYS B CA 1
ATOM 1842 C C . CYS B 1 14 ? -10.031 3.834 14.383 1 98.56 14 CYS B C 1
ATOM 1844 O O . CYS B 1 14 ? -10.922 4.184 13.609 1 98.56 14 CYS B O 1
ATOM 1846 N N . PRO B 1 15 ? -9.344 4.75 15.141 1 98.25 15 PRO B N 1
ATOM 1847 C CA . PRO B 1 15 ? -9.617 6.184 15.039 1 98.25 15 PRO B CA 1
ATOM 1848 C C . PRO B 1 15 ? -9.391 6.73 13.633 1 98.25 15 PRO B C 1
ATOM 1850 O O . PRO B 1 15 ? -8.445 6.328 12.953 1 98.25 15 PRO B O 1
ATOM 1853 N N . ASN B 1 16 ? -10.289 7.473 13.188 1 97.62 16 ASN B N 1
ATOM 1854 C CA . ASN B 1 16 ? -10.18 8.148 11.898 1 97.62 16 ASN B CA 1
ATOM 1855 C C . ASN B 1 16 ? -10.883 9.5 11.914 1 97.62 16 ASN B C 1
ATOM 1857 O O . ASN B 1 16 ? -11.391 9.93 12.953 1 97.62 16 ASN B O 1
ATOM 1861 N N . CYS B 1 17 ? -10.766 10.266 10.836 1 96.25 17 CYS B N 1
ATOM 1862 C CA . CYS B 1 17 ? -11.445 11.547 10.703 1 96.25 17 CYS B CA 1
ATOM 1863 C C . CYS B 1 17 ? -12.93 11.422 11.016 1 96.25 17 CYS B C 1
ATOM 1865 O O . CYS B 1 17 ? -13.625 10.609 10.414 1 96.25 17 CYS B O 1
ATOM 1867 N N . PRO B 1 18 ? -13.453 12.234 11.914 1 94.5 18 PRO B N 1
ATOM 1868 C CA . PRO B 1 18 ? -14.859 12.117 12.32 1 94.5 18 PRO B CA 1
ATOM 1869 C C . PRO B 1 18 ? -15.828 12.43 11.188 1 94.5 18 PRO B C 1
ATOM 1871 O O . PRO B 1 18 ? -17.016 12.086 11.273 1 94.5 18 PRO B O 1
ATOM 1874 N N . ALA B 1 19 ? -15.359 13.094 10.18 1 91.5 19 ALA B N 1
ATOM 1875 C CA . ALA B 1 19 ? -16.203 13.406 9.031 1 91.5 19 ALA B CA 1
ATOM 1876 C C . ALA B 1 19 ? -16.453 12.164 8.18 1 91.5 19 ALA B C 1
ATOM 1878 O O . ALA B 1 19 ? -17.328 12.172 7.297 1 91.5 19 ALA B O 1
ATOM 1879 N N . HIS B 1 20 ? -15.734 11.094 8.422 1 94.12 20 HIS B N 1
ATOM 1880 C CA . HIS B 1 20 ? -15.859 9.867 7.648 1 94.12 20 HIS B CA 1
ATOM 1881 C C . HIS B 1 20 ? -16.578 8.789 8.445 1 94.12 20 HIS B C 1
ATOM 1883 O O . HIS B 1 20 ? -16.594 8.82 9.68 1 94.12 20 HIS B O 1
ATOM 1889 N N . PRO B 1 21 ? -17.219 7.855 7.742 1 95.75 21 PRO B N 1
ATOM 1890 C CA . PRO B 1 21 ? -17.812 6.73 8.461 1 95.75 21 PRO B CA 1
ATOM 1891 C C . PRO B 1 21 ? -16.781 5.941 9.273 1 95.75 21 PRO B C 1
ATOM 1893 O O . PRO B 1 21 ? -15.594 5.953 8.953 1 95.75 21 PRO B O 1
ATOM 1896 N N . LYS B 1 22 ? -17.312 5.309 10.312 1 98 22 LYS B N 1
ATOM 1897 C CA . LYS B 1 22 ? -16.438 4.438 11.102 1 98 22 LYS B CA 1
ATOM 1898 C C . LYS B 1 22 ? -15.812 3.354 10.234 1 98 22 LYS B C 1
ATOM 1900 O O . LYS B 1 22 ? -16.469 2.809 9.344 1 98 22 LYS B O 1
ATOM 1905 N N . VAL B 1 23 ? -14.625 3.043 10.523 1 98.69 23 VAL B N 1
ATOM 1906 C CA . VAL B 1 23 ? -13.898 1.984 9.828 1 98.69 23 VAL B CA 1
ATOM 1907 C C . VAL B 1 23 ? -14.477 0.624 10.211 1 98.69 23 VAL B C 1
ATOM 1909 O O . VAL B 1 23 ? -14.664 0.333 11.398 1 98.69 23 VAL B O 1
ATOM 1912 N N . LYS B 1 24 ? -14.828 -0.153 9.25 1 98.81 24 LYS B N 1
ATOM 1913 C CA . LYS B 1 24 ? -15.297 -1.517 9.484 1 98.81 24 LYS B CA 1
ATOM 1914 C C . LYS B 1 24 ? -14.367 -2.533 8.828 1 98.81 24 LYS B C 1
ATOM 1916 O O . LYS B 1 24 ? -14.172 -2.512 7.613 1 98.81 24 LYS B O 1
ATOM 1921 N N . ILE B 1 25 ? -13.758 -3.373 9.594 1 98.56 25 ILE B N 1
ATOM 1922 C CA . ILE B 1 25 ? -12.922 -4.477 9.133 1 98.56 25 ILE B CA 1
ATOM 1923 C C . ILE B 1 25 ? -13.336 -5.77 9.836 1 98.56 25 ILE B C 1
ATOM 1925 O O . ILE B 1 25 ? -13.25 -5.875 11.062 1 98.56 25 ILE B O 1
ATOM 1929 N N . ARG B 1 26 ? -13.789 -6.672 9.047 1 97.94 26 ARG B N 1
ATOM 1930 C CA . ARG B 1 26 ? -14.258 -7.949 9.57 1 97.94 26 ARG B CA 1
ATOM 1931 C C . ARG B 1 26 ? -13.383 -9.102 9.078 1 97.94 26 ARG B C 1
ATOM 1933 O O . ARG B 1 26 ? -13.023 -9.148 7.898 1 97.94 26 ARG B O 1
ATOM 1940 N N . THR B 1 27 ? -13.031 -9.953 9.977 1 96.5 27 THR B N 1
ATOM 1941 C CA . THR B 1 27 ? -12.273 -11.148 9.633 1 96.5 27 THR B CA 1
ATOM 1942 C C . THR B 1 27 ? -13.18 -12.375 9.594 1 96.5 27 THR B C 1
ATOM 1944 O O . THR B 1 27 ? -13.992 -12.578 10.508 1 96.5 27 THR B O 1
ATOM 1947 N N . GLU B 1 28 ? -13.023 -13.148 8.539 1 93.94 28 GLU B N 1
ATOM 1948 C CA . GLU B 1 28 ? -13.797 -14.383 8.414 1 93.94 28 GLU B CA 1
ATOM 1949 C C . GLU B 1 28 ? -12.891 -15.57 8.109 1 93.94 28 GLU B C 1
ATOM 1951 O O . GLU B 1 28 ? -11.859 -15.422 7.449 1 93.94 28 GLU B O 1
ATOM 1956 N N . ASN B 1 29 ? -13.258 -16.672 8.625 1 89.56 29 ASN B N 1
ATOM 1957 C CA . ASN B 1 29 ? -12.641 -17.969 8.305 1 89.56 29 ASN B CA 1
ATOM 1958 C C . ASN B 1 29 ? -13.594 -18.859 7.512 1 89.56 29 ASN B C 1
ATOM 1960 O O . ASN B 1 29 ? -14.68 -19.188 7.988 1 89.56 29 ASN B O 1
ATOM 1964 N N . HIS B 1 30 ? -13.133 -18.984 6.293 1 81.25 30 HIS B N 1
ATOM 1965 C CA . HIS B 1 30 ? -13.945 -19.828 5.426 1 81.25 30 HIS B CA 1
ATOM 1966 C C . HIS B 1 30 ? -13.391 -21.25 5.371 1 81.25 30 HIS B C 1
ATOM 1968 O O . HIS B 1 30 ? -12.188 -21.453 5.207 1 81.25 30 HIS B O 1
ATOM 1974 N N . VAL B 1 31 ? -14.094 -22.203 5.758 1 67 31 VAL B N 1
ATOM 1975 C CA . VAL B 1 31 ? -13.703 -23.609 5.723 1 67 31 VAL B CA 1
ATOM 1976 C C . VAL B 1 31 ? -14.438 -24.312 4.582 1 67 31 VAL B C 1
ATOM 1978 O O . VAL B 1 31 ? -15.664 -24.281 4.512 1 67 31 VAL B O 1
ATOM 1981 N N . ALA B 1 32 ? -13.586 -24.578 3.539 1 57.66 32 ALA B N 1
ATOM 1982 C CA . ALA B 1 32 ? -14.18 -25.375 2.467 1 57.66 32 ALA B CA 1
ATOM 1983 C C . ALA B 1 32 ? -14.359 -26.828 2.898 1 57.66 32 ALA B C 1
ATOM 1985 O O . ALA B 1 32 ? -13.43 -27.438 3.436 1 57.66 32 ALA B O 1
ATOM 1986 N N . GLY B 1 33 ? -15.555 -27.406 2.83 1 55.44 33 GLY B N 1
ATOM 1987 C CA . GLY B 1 33 ? -15.898 -28.766 3.17 1 55.44 33 GLY B CA 1
ATOM 1988 C C . GLY B 1 33 ? -16.344 -28.938 4.613 1 55.44 33 GLY B C 1
ATOM 1989 O O . GLY B 1 33 ? -16.953 -28.031 5.184 1 55.44 33 GLY B O 1
ATOM 1990 N N . ALA B 1 34 ? -15.898 -30.125 5.207 1 48.88 34 ALA B N 1
ATOM 1991 C CA . ALA B 1 34 ? -16.359 -30.438 6.559 1 48.88 34 ALA B CA 1
ATOM 1992 C C . ALA B 1 34 ? -15.773 -29.453 7.574 1 48.88 34 ALA B C 1
ATOM 1994 O O . ALA B 1 34 ? -14.609 -29.062 7.469 1 48.88 34 ALA B O 1
ATOM 1995 N N . PRO B 1 35 ? -16.594 -28.812 8.367 1 48.66 35 PRO B N 1
ATOM 1996 C CA . PRO B 1 35 ? -16.25 -27.75 9.32 1 48.66 35 PRO B CA 1
ATOM 1997 C C . PRO B 1 35 ? -14.867 -27.953 9.945 1 48.66 35 PRO B C 1
ATOM 1999 O O . PRO B 1 35 ? -14.164 -26.984 10.227 1 48.66 35 PRO B O 1
ATOM 2002 N N . ASP B 1 36 ? -14.57 -29.062 10.352 1 45.38 36 ASP B N 1
ATOM 2003 C CA . ASP B 1 36 ? -13.422 -29.375 11.203 1 45.38 36 ASP B CA 1
ATOM 2004 C C . ASP B 1 36 ? -12.156 -29.562 10.375 1 45.38 36 ASP B C 1
ATOM 2006 O O . ASP B 1 36 ? -11.148 -30.062 10.883 1 45.38 36 ASP B O 1
ATOM 2010 N N . ASP B 1 37 ? -12.266 -29.297 9.008 1 53.84 37 ASP B N 1
ATOM 2011 C CA . ASP B 1 37 ? -11.07 -29.594 8.219 1 53.84 37 ASP B CA 1
ATOM 2012 C C . ASP B 1 37 ? -10.195 -28.344 8.07 1 53.84 37 ASP B C 1
ATOM 2014 O O . ASP B 1 37 ? -10.352 -27.578 7.113 1 53.84 37 ASP B O 1
ATOM 2018 N N . ASP B 1 38 ? -9.477 -28.047 9.094 1 54.22 38 ASP B N 1
ATOM 2019 C CA . ASP B 1 38 ? -8.523 -26.953 9.195 1 54.22 38 ASP B CA 1
ATOM 2020 C C . ASP B 1 38 ? -7.715 -26.797 7.91 1 54.22 38 ASP B C 1
ATOM 2022 O O . ASP B 1 38 ? -7.324 -25.688 7.547 1 54.22 38 ASP B O 1
ATOM 2026 N N . ALA B 1 39 ? -7.598 -27.953 7.262 1 59.28 39 ALA B N 1
ATOM 2027 C CA . ALA B 1 39 ? -6.777 -27.922 6.051 1 59.28 39 ALA B CA 1
ATOM 2028 C C . ALA B 1 39 ? -7.488 -27.172 4.93 1 59.28 39 ALA B C 1
ATOM 2030 O O . ALA B 1 39 ? -6.855 -26.719 3.973 1 59.28 39 ALA B O 1
ATOM 2031 N N . ASN B 1 40 ? -8.711 -26.828 5.238 1 69.25 40 ASN B N 1
ATOM 2032 C CA . ASN B 1 40 ? -9.469 -26.188 4.168 1 69.25 40 ASN B CA 1
ATOM 2033 C C . ASN B 1 40 ? -9.883 -24.766 4.539 1 69.25 40 ASN B C 1
ATOM 2035 O O . ASN B 1 40 ? -10.75 -24.172 3.895 1 69.25 40 ASN B O 1
ATOM 2039 N N . SER B 1 41 ? -9.234 -24.297 5.539 1 85.69 41 SER B N 1
ATOM 2040 C CA . SER B 1 41 ? -9.633 -22.984 6.043 1 85.69 41 SER B CA 1
ATOM 2041 C C . SER B 1 41 ? -8.898 -21.859 5.32 1 85.69 41 SER B C 1
ATOM 2043 O O . SER B 1 41 ? -7.719 -22 4.977 1 85.69 41 SER B O 1
ATOM 2045 N N . TRP B 1 42 ? -9.633 -20.875 4.945 1 93.5 42 TRP B N 1
ATOM 2046 C CA . TRP B 1 42 ? -9.125 -19.609 4.402 1 93.5 42 TRP B CA 1
ATOM 2047 C C . TRP B 1 42 ? -9.531 -18.438 5.277 1 93.5 42 TRP B C 1
ATOM 2049 O O . TRP B 1 42 ? -10.711 -18.266 5.602 1 93.5 42 TRP B O 1
ATOM 2059 N N . GLN B 1 43 ? -8.547 -17.719 5.781 1 95.69 43 GLN B N 1
ATOM 2060 C CA . GLN B 1 43 ? -8.891 -16.469 6.461 1 95.69 43 GLN B CA 1
ATOM 2061 C C . GLN B 1 43 ? -8.898 -15.297 5.484 1 95.69 43 GLN B C 1
ATOM 2063 O O . GLN B 1 43 ? -8.008 -15.172 4.648 1 95.69 43 GLN B O 1
ATOM 2068 N N . ILE B 1 44 ? -9.914 -14.445 5.578 1 96.69 44 ILE B N 1
ATOM 2069 C CA . ILE B 1 44 ? -10.102 -13.281 4.723 1 96.69 44 ILE B CA 1
ATOM 2070 C C . ILE B 1 44 ? -10.633 -12.117 5.551 1 96.69 44 ILE B C 1
ATOM 2072 O O . ILE B 1 44 ? -11.375 -12.312 6.512 1 96.69 44 ILE B O 1
ATOM 2076 N N . GLU B 1 45 ? -10.234 -10.953 5.23 1 98.19 45 GLU B N 1
ATOM 2077 C CA . GLU B 1 45 ? -10.766 -9.742 5.836 1 98.19 45 GLU B CA 1
ATOM 2078 C C . GLU B 1 45 ? -11.594 -8.945 4.836 1 98.19 45 GLU B C 1
ATOM 2080 O O . GLU B 1 45 ? -11.234 -8.844 3.66 1 98.19 45 GLU B O 1
ATOM 2085 N N . PHE B 1 46 ? -12.617 -8.383 5.273 1 98.38 46 PHE B N 1
ATOM 2086 C CA . PHE B 1 46 ? -13.453 -7.465 4.512 1 98.38 46 PHE B CA 1
ATOM 2087 C C . PHE B 1 46 ? -13.297 -6.035 5.023 1 98.38 46 PHE B C 1
ATOM 2089 O O . PHE B 1 46 ? -13.477 -5.777 6.215 1 98.38 46 PHE B O 1
ATOM 2096 N N . LEU B 1 47 ? -12.922 -5.172 4.148 1 98.81 47 LEU B N 1
ATOM 2097 C CA . LEU B 1 47 ? -12.555 -3.797 4.469 1 98.81 47 LEU B CA 1
ATOM 2098 C C . LEU B 1 47 ? -13.633 -2.822 4 1 98.81 47 LEU B C 1
ATOM 2100 O O . LEU B 1 47 ? -14.055 -2.869 2.844 1 98.81 47 LEU B O 1
ATOM 2104 N N . ASP B 1 48 ? -14.086 -1.96 4.832 1 98.75 48 ASP B N 1
ATOM 2105 C CA . ASP B 1 48 ? -15.031 -0.89 4.547 1 98.75 48 ASP B CA 1
ATOM 2106 C C . ASP B 1 48 ? -14.617 0.413 5.223 1 98.75 48 ASP B C 1
ATOM 2108 O O . ASP B 1 48 ? -14.789 0.578 6.43 1 98.75 48 ASP B O 1
ATOM 2112 N N . PHE B 1 49 ? -14.031 1.334 4.453 1 98.69 49 PHE B N 1
ATOM 2113 C CA . PHE B 1 49 ? -13.5 2.564 5.031 1 98.69 49 PHE B CA 1
ATOM 2114 C C . PHE B 1 49 ? -13.258 3.609 3.951 1 98.69 49 PHE B C 1
ATOM 2116 O O . PHE B 1 49 ? -13.336 3.309 2.76 1 98.69 49 PHE B O 1
ATOM 2123 N N . ALA B 1 50 ? -13.008 4.84 4.32 1 98.38 50 ALA B N 1
ATOM 2124 C CA . ALA B 1 50 ? -12.727 5.938 3.398 1 98.38 50 ALA B CA 1
ATOM 2125 C C . ALA B 1 50 ? -11.266 5.902 2.939 1 98.38 50 ALA B C 1
ATOM 2127 O O . ALA B 1 50 ? -10.375 5.527 3.707 1 98.38 50 ALA B O 1
ATOM 2128 N N . SER B 1 51 ? -11.031 6.348 1.771 1 98.25 51 SER B N 1
ATOM 2129 C CA . SER B 1 51 ? -9.711 6.332 1.156 1 98.25 51 SER B CA 1
ATOM 2130 C C . SER B 1 51 ? -8.711 7.141 1.978 1 98.25 51 SER B C 1
ATOM 2132 O O . SER B 1 51 ? -7.508 6.867 1.948 1 98.25 51 SER B O 1
ATOM 2134 N N . HIS B 1 52 ? -9.148 8.133 2.709 1 98.12 52 HIS B N 1
ATOM 2135 C CA . HIS B 1 52 ? -8.297 9.008 3.518 1 98.12 52 HIS B CA 1
ATOM 2136 C C . HIS B 1 52 ? -8.281 8.555 4.977 1 98.12 52 HIS B C 1
ATOM 2138 O O . HIS B 1 52 ? -8.477 9.367 5.879 1 98.12 52 HIS B O 1
ATOM 2144 N N . THR B 1 53 ? -8.117 7.27 5.191 1 98.25 53 THR B N 1
ATOM 2145 C CA . THR B 1 53 ? -8.055 6.645 6.504 1 98.25 53 THR B CA 1
ATOM 2146 C C . THR B 1 53 ? -6.715 5.941 6.707 1 98.25 53 THR B C 1
ATOM 2148 O O . THR B 1 53 ? -6.195 5.309 5.785 1 98.25 53 THR B O 1
ATOM 2151 N N . GLY B 1 54 ? -6.188 6.035 8.016 1 98.44 54 GLY B N 1
ATOM 2152 C CA . GLY B 1 54 ? -4.848 5.504 8.203 1 98.44 54 GLY B CA 1
ATOM 2153 C C . GLY B 1 54 ? -3.795 6.242 7.398 1 98.44 54 GLY B C 1
ATOM 2154 O O . GLY B 1 54 ? -4.031 7.363 6.938 1 98.44 54 GLY B O 1
ATOM 2155 N N . SER B 1 55 ? -2.637 5.719 7.332 1 98.94 55 SER B N 1
ATOM 2156 C CA . SER B 1 55 ? -1.609 6.355 6.516 1 98.94 55 SER B CA 1
ATOM 2157 C C . SER B 1 55 ? -2.006 6.367 5.043 1 98.94 55 SER B C 1
ATOM 2159 O O . SER B 1 55 ? -2.316 5.324 4.469 1 98.94 55 SER B O 1
ATOM 2161 N N . HIS B 1 56 ? -2.031 7.57 4.453 1 98.94 56 HIS B N 1
ATOM 2162 C CA . HIS B 1 56 ? -2.51 7.695 3.08 1 98.94 56 HIS B CA 1
ATOM 2163 C C . HIS B 1 56 ? -1.899 8.914 2.393 1 98.94 56 HIS B C 1
ATOM 2165 O O . HIS B 1 56 ? -1.268 9.75 3.043 1 98.94 56 HIS B O 1
ATOM 2171 N N . ILE B 1 57 ? -2.098 8.953 1.097 1 98.94 57 ILE B N 1
ATOM 2172 C CA . ILE B 1 57 ? -1.652 10.062 0.256 1 98.94 57 ILE B CA 1
ATOM 2173 C C . ILE B 1 57 ? -2.863 10.828 -0.268 1 98.94 57 ILE B C 1
ATOM 2175 O O . ILE B 1 57 ? -3.857 10.227 -0.679 1 98.94 57 ILE B O 1
ATOM 2179 N N . ASP B 1 58 ? -2.74 12.109 -0.226 1 98.81 58 ASP B N 1
ATOM 2180 C CA . ASP B 1 58 ? -3.703 12.992 -0.879 1 98.81 58 ASP B CA 1
ATOM 2181 C C . ASP B 1 58 ? -3.176 13.477 -2.227 1 98.81 58 ASP B C 1
ATOM 2183 O O . ASP B 1 58 ? -2.066 14.008 -2.309 1 98.81 58 ASP B O 1
ATOM 2187 N N . ALA B 1 59 ? -3.955 13.32 -3.238 1 98.62 59 ALA B N 1
ATOM 2188 C CA . ALA B 1 59 ? -3.689 13.93 -4.543 1 98.62 59 ALA B CA 1
ATOM 2189 C C . ALA B 1 59 ? -4.414 15.258 -4.688 1 98.62 59 ALA B C 1
ATOM 2191 O O . ALA B 1 59 ? -5.316 15.578 -3.904 1 98.62 59 ALA B O 1
ATOM 2192 N N . PRO B 1 60 ? -4.055 16.062 -5.68 1 98.12 60 PRO B N 1
ATOM 2193 C CA . PRO B 1 60 ? -4.707 17.359 -5.898 1 98.12 60 PRO B CA 1
ATOM 2194 C C . PRO B 1 60 ? -6.223 17.25 -6.016 1 98.12 60 PRO B C 1
ATOM 2196 O O . PRO B 1 60 ? -6.953 18.109 -5.512 1 98.12 60 PRO B O 1
ATOM 2199 N N . ARG B 1 61 ? -6.75 16.188 -6.527 1 97.5 61 ARG B N 1
ATOM 2200 C CA . ARG B 1 61 ? -8.18 16 -6.738 1 97.5 61 ARG B CA 1
ATOM 2201 C C . ARG B 1 61 ? -8.938 16.016 -5.41 1 97.5 61 ARG B C 1
ATOM 2203 O O . ARG B 1 61 ? -10.148 16.234 -5.379 1 97.5 61 ARG B O 1
ATOM 2210 N N . HIS B 1 62 ? -8.266 15.68 -4.332 1 97.56 62 HIS B N 1
ATOM 2211 C CA . HIS B 1 62 ? -8.891 15.648 -3.018 1 97.56 62 HIS B CA 1
ATOM 2212 C C . HIS B 1 62 ? -9.531 17 -2.682 1 97.56 62 HIS B C 1
ATOM 2214 O O . HIS B 1 62 ? -10.617 17.047 -2.094 1 97.56 62 HIS B O 1
ATOM 2220 N N . LYS B 1 63 ? -8.891 18.109 -3.117 1 96 63 LYS B N 1
ATOM 2221 C CA . LYS B 1 63 ? -9.352 19.438 -2.732 1 96 63 LYS B CA 1
ATOM 2222 C C . LYS B 1 63 ? -9.602 20.312 -3.959 1 96 63 LYS B C 1
ATOM 2224 O O . LYS B 1 63 ? -10.289 21.328 -3.873 1 96 63 LYS B O 1
ATOM 2229 N N . LEU B 1 64 ? -9.039 19.969 -5.125 1 94.75 64 LEU B N 1
ATOM 2230 C CA . LEU B 1 64 ? -9.148 20.75 -6.352 1 94.75 64 LEU B CA 1
ATOM 2231 C C . LEU B 1 64 ? -9.984 20.016 -7.391 1 94.75 64 LEU B C 1
ATOM 2233 O O . LEU B 1 64 ? -9.516 19.062 -8.023 1 94.75 64 LEU B O 1
ATOM 2237 N N . PRO B 1 65 ? -11.156 20.672 -7.633 1 91.38 65 PRO B N 1
ATOM 2238 C CA . PRO B 1 65 ? -11.922 20.062 -8.727 1 91.38 65 PRO B CA 1
ATOM 2239 C C . PRO B 1 65 ? -11.141 20.016 -10.039 1 91.38 65 PRO B C 1
ATOM 2241 O O . PRO B 1 65 ? -10.57 21.031 -10.453 1 91.38 65 PRO B O 1
ATOM 2244 N N . GLY B 1 66 ? -10.961 18.969 -10.617 1 91.88 66 GLY B N 1
ATOM 2245 C CA . GLY B 1 66 ? -10.227 18.812 -11.859 1 91.88 66 GLY B CA 1
ATOM 2246 C C . GLY B 1 66 ? -8.75 18.547 -11.656 1 91.88 66 GLY B C 1
ATOM 2247 O O . GLY B 1 66 ? -8 18.406 -12.625 1 91.88 66 GLY B O 1
ATOM 2248 N N . GLY B 1 67 ? -8.281 18.625 -10.422 1 96.31 67 GLY B N 1
ATOM 2249 C CA . GLY B 1 67 ? -6.887 18.328 -10.125 1 96.31 67 GLY B CA 1
ATOM 2250 C C . GLY B 1 67 ? -6.5 16.891 -10.445 1 96.31 67 GLY B C 1
ATOM 2251 O O . GLY B 1 67 ? -7.367 16.062 -10.719 1 96.31 67 GLY B O 1
ATOM 2252 N N . ALA B 1 68 ? -5.266 16.578 -10.422 1 98.25 68 ALA B N 1
ATOM 2253 C CA . ALA B 1 68 ? -4.742 15.258 -10.734 1 98.25 68 ALA B CA 1
ATOM 2254 C C . ALA B 1 68 ? -5.219 14.227 -9.719 1 98.25 68 ALA B C 1
ATOM 2256 O O . ALA B 1 68 ? -5.273 14.508 -8.516 1 98.25 68 ALA B O 1
ATOM 2257 N N . THR B 1 69 ? -5.617 13.062 -10.156 1 98.44 69 THR B N 1
ATOM 2258 C CA . THR B 1 69 ? -5.84 11.891 -9.312 1 98.44 69 THR B CA 1
ATOM 2259 C C . THR B 1 69 ? -4.531 11.141 -9.062 1 98.44 69 THR B C 1
ATOM 2261 O O . THR B 1 69 ? -3.504 11.469 -9.656 1 98.44 69 THR B O 1
ATOM 2264 N N . LEU B 1 70 ? -4.566 10.227 -8.156 1 98.5 70 LEU B N 1
ATOM 2265 C CA . LEU B 1 70 ? -3.359 9.477 -7.82 1 98.5 70 LEU B CA 1
ATOM 2266 C C . LEU B 1 70 ? -2.803 8.766 -9.047 1 98.5 70 LEU B C 1
ATOM 2268 O O . LEU B 1 70 ? -1.584 8.672 -9.219 1 98.5 70 LEU B O 1
ATOM 2272 N N . ASP B 1 71 ? -3.668 8.203 -9.867 1 96.31 71 ASP B N 1
ATOM 2273 C CA . ASP B 1 71 ? -3.186 7.398 -10.992 1 96.31 71 ASP B CA 1
ATOM 2274 C C . ASP B 1 71 ? -2.711 8.289 -12.141 1 96.31 71 ASP B C 1
ATOM 2276 O O . ASP B 1 71 ? -2.156 7.797 -13.125 1 96.31 71 ASP B O 1
ATOM 2280 N N . ASP B 1 72 ? -2.875 9.656 -12.016 1 97.12 72 ASP B N 1
ATOM 2281 C CA . ASP B 1 72 ? -2.289 10.625 -12.945 1 97.12 72 ASP B CA 1
ATOM 2282 C C . ASP B 1 72 ? -0.836 10.922 -12.586 1 97.12 72 ASP B C 1
ATOM 2284 O O . ASP B 1 72 ? -0.096 11.492 -13.391 1 97.12 72 ASP B O 1
ATOM 2288 N N . LEU B 1 73 ? -0.461 10.602 -11.406 1 98 73 LEU B N 1
ATOM 2289 C CA . LEU B 1 73 ? 0.854 10.953 -10.875 1 98 73 LEU B CA 1
ATOM 2290 C C . LEU B 1 73 ? 1.827 9.789 -11.023 1 98 73 LEU B C 1
ATOM 2292 O O . LEU B 1 73 ? 1.455 8.633 -10.805 1 98 73 LEU B O 1
ATOM 2296 N N . SER B 1 74 ? 3.068 10.125 -11.383 1 97.56 74 SER B N 1
ATOM 2297 C CA . SER B 1 74 ? 4.102 9.102 -11.406 1 97.56 74 SER B CA 1
ATOM 2298 C C . SER B 1 74 ? 4.383 8.57 -10 1 97.56 74 SER B C 1
ATOM 2300 O O . SER B 1 74 ? 4.41 9.336 -9.031 1 97.56 74 SER B O 1
ATOM 2302 N N . LEU B 1 75 ? 4.664 7.273 -9.93 1 98.19 75 LEU B N 1
ATOM 2303 C CA . LEU B 1 75 ? 4.969 6.68 -8.633 1 98.19 75 LEU B CA 1
ATOM 2304 C C . LEU B 1 75 ? 6.266 7.254 -8.062 1 98.19 75 LEU B C 1
ATOM 2306 O O . LEU B 1 75 ? 6.465 7.262 -6.848 1 98.19 75 LEU B O 1
ATOM 2310 N N . ASP B 1 76 ? 7.098 7.785 -8.906 1 98.06 76 ASP B N 1
ATOM 2311 C CA . ASP B 1 76 ? 8.43 8.242 -8.523 1 98.06 76 ASP B CA 1
ATOM 2312 C C . ASP B 1 76 ? 8.352 9.43 -7.566 1 98.06 76 ASP B C 1
ATOM 2314 O O . ASP B 1 76 ? 9.273 9.648 -6.773 1 98.06 76 ASP B O 1
ATOM 2318 N N . ILE B 1 77 ? 7.285 10.133 -7.594 1 98.25 77 ILE B N 1
ATOM 2319 C CA . ILE B 1 77 ? 7.23 11.375 -6.824 1 98.25 77 ILE B CA 1
ATOM 2320 C C . ILE B 1 77 ? 6.957 11.055 -5.355 1 98.25 77 ILE B C 1
ATOM 2322 O O . ILE B 1 77 ? 7.09 11.922 -4.492 1 98.25 77 ILE B O 1
ATOM 2326 N N . PHE B 1 78 ? 6.559 9.789 -5.086 1 98.75 78 PHE B N 1
ATOM 2327 C CA . PH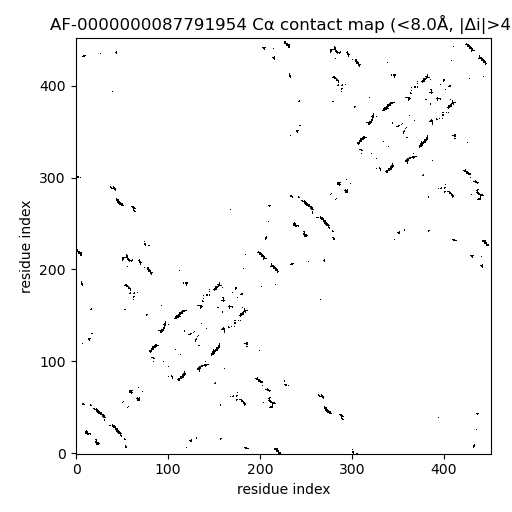E B 1 78 ? 6.184 9.438 -3.721 1 98.75 78 PHE B CA 1
ATOM 2328 C C . PHE B 1 78 ? 7.379 8.875 -2.959 1 98.75 78 PHE B C 1
ATOM 2330 O O . PHE B 1 78 ? 7.211 8.25 -1.91 1 98.75 78 PHE B O 1
ATOM 2337 N N . ALA B 1 79 ? 8.562 9.023 -3.545 1 98.44 79 ALA B N 1
ATOM 2338 C CA . ALA B 1 79 ? 9.812 8.609 -2.9 1 98.44 79 ALA B CA 1
ATOM 2339 C C . ALA B 1 79 ? 10.906 9.656 -3.113 1 98.44 79 ALA B C 1
ATOM 2341 O O . ALA B 1 79 ? 10.922 10.344 -4.137 1 98.44 79 ALA B O 1
ATOM 2342 N N . GLY B 1 80 ? 11.805 9.727 -2.082 1 97.69 80 GLY B N 1
ATOM 2343 C CA . GLY B 1 80 ? 12.922 10.641 -2.26 1 97.69 80 GLY B CA 1
ATOM 2344 C C . GLY B 1 80 ? 13.555 11.078 -0.95 1 97.69 80 GLY B C 1
ATOM 2345 O O . GLY B 1 80 ? 13.25 10.516 0.106 1 97.69 80 GLY B O 1
ATOM 2346 N N . ARG B 1 81 ? 14.445 11.992 -1.131 1 98 81 ARG B N 1
ATOM 2347 C CA . ARG B 1 81 ? 15.094 12.602 0.021 1 98 81 ARG B CA 1
ATOM 2348 C C . ARG B 1 81 ? 14.086 13.328 0.902 1 98 81 ARG B C 1
ATOM 2350 O O . ARG B 1 81 ? 13.18 13.992 0.396 1 98 81 ARG B O 1
ATOM 2357 N N . ALA B 1 82 ? 14.281 13.164 2.234 1 98.75 82 ALA B N 1
ATOM 2358 C CA . ALA B 1 82 ? 13.297 13.734 3.15 1 98.75 82 ALA B CA 1
ATOM 2359 C C . ALA B 1 82 ? 13.984 14.375 4.355 1 98.75 82 ALA B C 1
ATOM 2361 O O . ALA B 1 82 ? 15.07 13.953 4.758 1 98.75 82 ALA B O 1
ATOM 2362 N N . PHE B 1 83 ? 13.375 15.391 4.844 1 98.88 83 PHE B N 1
ATOM 2363 C CA . PHE B 1 83 ? 13.789 16.047 6.078 1 98.88 83 PHE B CA 1
ATOM 2364 C C . PHE B 1 83 ? 12.664 16.016 7.109 1 98.88 83 PHE B C 1
ATOM 2366 O O . PHE B 1 83 ? 11.523 16.359 6.805 1 98.88 83 PHE B O 1
ATOM 2373 N N . ALA B 1 84 ? 13.031 15.523 8.305 1 98.81 84 ALA B N 1
ATOM 2374 C CA . ALA B 1 84 ? 12.062 15.461 9.391 1 98.81 84 ALA B CA 1
ATOM 2375 C C . ALA B 1 84 ? 12.203 16.672 10.32 1 98.81 84 ALA B C 1
ATOM 2377 O O . ALA B 1 84 ? 13.312 16.984 10.758 1 98.81 84 ALA B O 1
ATOM 2378 N N . ALA B 1 85 ? 11.133 17.344 10.531 1 98.81 85 ALA B N 1
ATOM 2379 C CA . ALA B 1 85 ? 11.07 18.406 11.531 1 98.81 85 ALA B CA 1
ATOM 2380 C C . ALA B 1 85 ? 10.531 17.891 12.859 1 98.81 85 ALA B C 1
ATOM 2382 O O . ALA B 1 85 ? 9.414 17.375 12.922 1 98.81 85 ALA B O 1
ATOM 2383 N N . ASP B 1 86 ? 11.383 17.984 13.883 1 98.44 86 ASP B N 1
ATOM 2384 C CA . ASP B 1 86 ? 10.922 17.594 15.211 1 98.44 86 ASP B CA 1
ATOM 2385 C C . ASP B 1 86 ? 10.062 18.688 15.836 1 98.44 86 ASP B C 1
ATOM 2387 O O . ASP B 1 86 ? 10.586 19.688 16.328 1 98.44 86 ASP B O 1
ATOM 2391 N N . LEU B 1 87 ? 8.789 18.5 15.883 1 98.81 87 LEU B N 1
ATOM 2392 C CA . LEU B 1 87 ? 7.828 19.484 16.359 1 98.81 87 LEU B CA 1
ATOM 2393 C C . LEU B 1 87 ? 7.094 18.984 17.594 1 98.81 87 LEU B C 1
ATOM 2395 O O . LEU B 1 87 ? 6.07 19.547 17.984 1 98.81 87 LEU B O 1
ATOM 2399 N N . ARG B 1 88 ? 7.539 17.953 18.25 1 98.31 88 ARG B N 1
ATOM 2400 C CA . ARG B 1 88 ? 6.93 17.297 19.406 1 98.31 88 ARG B CA 1
ATOM 2401 C C . ARG B 1 88 ? 6.785 18.266 20.578 1 98.31 88 ARG B C 1
ATOM 2403 O O . ARG B 1 88 ? 5.848 18.156 21.359 1 98.31 88 ARG B O 1
ATOM 2410 N N . PRO B 1 89 ? 7.664 19.266 20.578 1 98.12 89 PRO B N 1
ATOM 2411 C CA . PRO B 1 89 ? 7.555 20.188 21.719 1 98.12 89 PRO B CA 1
ATOM 2412 C C . PRO B 1 89 ? 6.387 21.156 21.578 1 98.12 89 PRO B C 1
ATOM 2414 O O . PRO B 1 89 ? 6.047 21.859 22.531 1 98.12 89 PRO B O 1
ATOM 2417 N N . LEU B 1 90 ? 5.738 21.203 20.469 1 98.44 90 LEU B N 1
ATOM 2418 C CA . LEU B 1 90 ? 4.664 22.172 20.234 1 98.44 90 LEU B CA 1
ATOM 2419 C C . LEU B 1 90 ? 3.463 21.859 21.125 1 98.44 90 LEU B C 1
ATOM 2421 O O . LEU B 1 90 ? 3.176 20.688 21.406 1 98.44 90 LEU B O 1
ATOM 2425 N N . SER B 1 91 ? 2.752 22.922 21.516 1 98 91 SER B N 1
ATOM 2426 C CA . SER B 1 91 ? 1.522 22.781 22.281 1 98 91 SER B CA 1
ATOM 2427 C C . SER B 1 91 ? 0.356 22.375 21.391 1 98 91 SER B C 1
ATOM 2429 O O . SER B 1 91 ? 0.442 22.469 20.172 1 98 91 SER B O 1
ATOM 2431 N N . ASN B 1 92 ? -0.701 21.922 22 1 98.12 92 ASN B N 1
ATOM 2432 C CA . ASN B 1 92 ? -1.939 21.672 21.281 1 98.12 92 ASN B CA 1
ATOM 2433 C C . ASN B 1 92 ? -2.359 22.875 20.438 1 98.12 92 ASN B C 1
ATOM 2435 O O . ASN B 1 92 ? -2.213 24.016 20.859 1 98.12 92 ASN B O 1
ATOM 2439 N N . ASP B 1 93 ? -2.764 22.609 19.234 1 97.88 93 ASP B N 1
ATOM 2440 C CA . ASP B 1 93 ? -3.383 23.594 18.344 1 97.88 93 ASP B CA 1
ATOM 2441 C C . ASP B 1 93 ? -2.344 24.562 17.781 1 97.88 93 ASP B C 1
ATOM 2443 O O . ASP B 1 93 ? -2.695 25.578 17.172 1 97.88 93 ASP B O 1
ATOM 2447 N N . ALA B 1 94 ? -1.093 24.266 18.062 1 98.31 94 ALA B N 1
ATOM 2448 C CA . ALA B 1 94 ? -0.056 25.172 17.578 1 98.31 94 ALA B CA 1
ATOM 2449 C C . ALA B 1 94 ? -0.003 25.188 16.047 1 98.31 94 ALA B C 1
ATOM 2451 O O . ALA B 1 94 ? -0.094 24.141 15.414 1 98.31 94 ALA B O 1
ATOM 2452 N N . ALA B 1 95 ? 0.143 26.359 15.461 1 98.5 95 ALA B N 1
ATOM 2453 C CA . ALA B 1 95 ? 0.316 26.531 14.023 1 98.5 95 ALA B CA 1
ATOM 2454 C C . ALA B 1 95 ? 1.782 26.375 13.625 1 98.5 95 ALA B C 1
ATOM 2456 O O . ALA B 1 95 ? 2.662 26.984 14.234 1 98.5 95 ALA B O 1
ATOM 2457 N N . ILE B 1 96 ? 2.074 25.5 12.719 1 98.88 96 ILE B N 1
ATOM 2458 C CA . ILE B 1 96 ? 3.398 25.344 12.125 1 98.88 96 ILE B CA 1
ATOM 2459 C C . ILE B 1 96 ? 3.557 26.328 10.961 1 98.88 96 ILE B C 1
ATOM 2461 O O . ILE B 1 96 ? 3.1 26.047 9.852 1 98.88 96 ILE B O 1
ATOM 2465 N N . GLY B 1 97 ? 4.148 27.453 11.219 1 98.69 97 GLY B N 1
ATOM 2466 C CA . GLY B 1 97 ? 4.281 28.516 10.234 1 98.69 97 GLY B CA 1
ATOM 2467 C C . GLY B 1 97 ? 5.66 28.578 9.602 1 98.69 97 GLY B C 1
ATOM 2468 O O . GLY B 1 97 ? 6.5 27.719 9.852 1 98.69 97 GLY B O 1
ATOM 2469 N N . ARG B 1 98 ? 5.836 29.578 8.805 1 98.62 98 ARG B N 1
ATOM 2470 C CA . ARG B 1 98 ? 7.066 29.781 8.047 1 98.62 98 ARG B CA 1
ATOM 2471 C C . ARG B 1 98 ? 8.281 29.844 8.969 1 98.62 98 ARG B C 1
ATOM 2473 O O . ARG B 1 98 ? 9.258 29.125 8.758 1 98.62 98 ARG B O 1
ATOM 2480 N N . GLU B 1 99 ? 8.25 30.656 10.023 1 98.5 99 GLU B N 1
ATOM 2481 C CA . GLU B 1 99 ? 9.391 30.906 10.898 1 98.5 99 GLU B CA 1
ATOM 2482 C C . GLU B 1 99 ? 9.859 29.625 11.578 1 98.5 99 GLU B C 1
ATOM 2484 O O . GLU B 1 99 ? 11.062 29.359 11.648 1 98.5 99 GLU B O 1
ATOM 2489 N N . LEU B 1 100 ? 8.906 28.922 12.078 1 98.62 100 LEU B N 1
ATOM 2490 C CA . LEU B 1 100 ? 9.234 27.656 12.742 1 98.62 100 LEU B CA 1
ATOM 2491 C C . LEU B 1 100 ? 9.906 26.688 11.766 1 98.62 100 LEU B C 1
ATOM 2493 O O . LEU B 1 100 ? 10.906 26.047 12.109 1 98.62 100 LEU B O 1
ATOM 2497 N N . LEU B 1 101 ? 9.406 26.562 10.523 1 98.81 101 LEU B N 1
ATOM 2498 C CA . LEU B 1 101 ? 9.953 25.656 9.523 1 98.81 101 LEU B CA 1
ATOM 2499 C C . LEU B 1 101 ? 11.352 26.094 9.102 1 98.81 101 LEU B C 1
ATOM 2501 O O . LEU B 1 101 ? 12.219 25.25 8.852 1 98.81 101 LEU B O 1
ATOM 2505 N N . GLU B 1 102 ? 11.578 27.391 9.023 1 98.44 102 GLU B N 1
ATOM 2506 C CA . GLU B 1 102 ? 12.906 27.906 8.688 1 98.44 102 GLU B CA 1
ATOM 2507 C C . GLU B 1 102 ? 13.938 27.469 9.719 1 98.44 102 GLU B C 1
ATOM 2509 O O . GLU B 1 102 ? 15.102 27.219 9.375 1 98.44 102 GLU B O 1
ATOM 2514 N N . ILE B 1 103 ? 13.492 27.344 10.953 1 98.06 103 ILE B N 1
ATOM 2515 C CA . ILE B 1 103 ? 14.383 26.969 12.039 1 98.06 103 ILE B CA 1
ATOM 2516 C C . ILE B 1 103 ? 14.625 25.453 12.023 1 98.06 103 ILE B C 1
ATOM 2518 O O . ILE B 1 103 ? 15.75 25 12.234 1 98.06 103 ILE B O 1
ATOM 2522 N N . CYS B 1 104 ? 13.617 24.672 11.711 1 98 104 CYS B N 1
ATOM 2523 C CA . CYS B 1 104 ? 13.641 23.234 11.914 1 98 104 CYS B CA 1
ATOM 2524 C C . CYS B 1 104 ? 14.188 22.516 10.68 1 98 104 CYS B C 1
ATOM 2526 O O . CYS B 1 104 ? 14.562 21.344 10.75 1 98 104 CYS B O 1
ATOM 2528 N N . LEU B 1 105 ? 14.18 23.203 9.523 1 98.69 105 LEU B N 1
ATOM 2529 C CA . LEU B 1 105 ? 14.523 22.547 8.266 1 98.69 105 LEU B CA 1
ATOM 2530 C C . LEU B 1 105 ? 15.75 23.203 7.629 1 98.69 105 LEU B C 1
ATOM 2532 O O . LEU B 1 105 ? 16.031 24.375 7.887 1 98.69 105 LEU B O 1
ATOM 2536 N N . PRO B 1 106 ? 16.5 22.484 6.836 1 98.44 106 PRO B N 1
ATOM 2537 C CA . PRO B 1 106 ? 17.609 23.109 6.102 1 98.44 106 PRO B CA 1
ATOM 2538 C C . PRO B 1 106 ? 17.125 24.047 4.996 1 98.44 106 PRO B C 1
ATOM 2540 O O . PRO B 1 106 ? 15.953 24.031 4.641 1 98.44 106 PRO B O 1
ATOM 2543 N N . ASP B 1 107 ? 18.016 24.719 4.453 1 97.06 107 ASP B N 1
ATOM 2544 C CA . ASP B 1 107 ? 17.688 25.719 3.436 1 97.06 107 ASP B CA 1
ATOM 2545 C C . ASP B 1 107 ? 17.328 25.047 2.107 1 97.06 107 ASP B C 1
ATOM 2547 O O . ASP B 1 107 ? 16.422 25.5 1.401 1 97.06 107 ASP B O 1
ATOM 2551 N N . ASP B 1 108 ? 17.984 24.016 1.775 1 97.31 108 ASP B N 1
ATOM 2552 C CA . ASP B 1 108 ? 17.75 23.359 0.49 1 97.31 108 ASP B CA 1
ATOM 2553 C C . ASP B 1 108 ? 16.688 22.281 0.614 1 97.31 108 ASP B C 1
ATOM 2555 O O . ASP B 1 108 ? 16.984 21.141 1.001 1 97.31 108 ASP B O 1
ATOM 2559 N N . LEU B 1 109 ? 15.508 22.625 0.203 1 98.62 109 LEU B N 1
ATOM 2560 C CA . LEU B 1 109 ? 14.383 21.703 0.288 1 98.62 109 LEU B CA 1
ATOM 2561 C C . LEU B 1 109 ? 13.852 21.359 -1.102 1 98.62 109 LEU B C 1
ATOM 2563 O O . LEU B 1 109 ? 12.836 20.672 -1.232 1 98.62 109 LEU B O 1
ATOM 2567 N N . GLN B 1 110 ? 14.547 21.828 -2.131 1 98.56 110 GLN B N 1
ATOM 2568 C CA . GLN B 1 110 ? 14.055 21.609 -3.486 1 98.56 110 GLN B CA 1
ATOM 2569 C C . GLN B 1 110 ? 13.891 20.125 -3.785 1 98.56 110 GLN B C 1
ATOM 2571 O O . GLN B 1 110 ? 14.82 19.344 -3.602 1 98.56 110 GLN B O 1
ATOM 2576 N N . ASP B 1 111 ? 12.703 19.75 -4.172 1 98.38 111 ASP B N 1
ATOM 2577 C CA . ASP B 1 111 ? 12.336 18.406 -4.609 1 98.38 111 ASP B CA 1
ATOM 2578 C C . ASP B 1 111 ? 12.383 17.422 -3.447 1 98.38 111 ASP B C 1
ATOM 2580 O O . ASP B 1 111 ? 12.344 16.203 -3.658 1 98.38 111 ASP B O 1
ATOM 2584 N N . ALA B 1 112 ? 12.539 17.969 -2.195 1 98.75 112 ALA B N 1
ATOM 2585 C CA . ALA B 1 112 ? 12.57 17.109 -1.019 1 98.75 112 ALA B CA 1
ATOM 2586 C C . ALA B 1 112 ? 11.164 16.844 -0.485 1 98.75 112 ALA B C 1
ATOM 2588 O O . ALA B 1 112 ? 10.211 17.516 -0.9 1 98.75 112 ALA B O 1
ATOM 2589 N N . ILE B 1 113 ? 11.094 15.859 0.315 1 98.94 113 ILE B N 1
ATOM 2590 C CA . ILE B 1 113 ? 9.898 15.578 1.101 1 98.94 113 ILE B CA 1
ATOM 2591 C C . ILE B 1 113 ? 10.094 16.062 2.533 1 98.94 113 ILE B C 1
ATOM 2593 O O . ILE B 1 113 ? 11.164 15.883 3.117 1 98.94 113 ILE B O 1
ATOM 2597 N N . VAL B 1 114 ? 9.148 16.766 3.037 1 99 114 VAL B N 1
ATOM 2598 C CA . VAL B 1 114 ? 9.219 17.25 4.41 1 99 114 VAL B CA 1
ATOM 2599 C C . VAL B 1 114 ? 8.266 16.438 5.293 1 99 114 VAL B C 1
ATOM 2601 O O . VAL B 1 114 ? 7.102 16.25 4.949 1 99 114 VAL B O 1
ATOM 2604 N N . LEU B 1 115 ? 8.773 15.953 6.363 1 98.94 115 LEU B N 1
ATOM 2605 C CA . LEU B 1 115 ? 8 15.172 7.324 1 98.94 115 LEU B CA 1
ATOM 2606 C C . LEU B 1 115 ? 7.82 15.945 8.625 1 98.94 115 LEU B C 1
ATOM 2608 O O . LEU B 1 115 ? 8.797 16.266 9.305 1 98.94 115 LEU B O 1
ATOM 2612 N N . LEU B 1 116 ? 6.582 16.266 8.953 1 99 116 LEU B N 1
ATOM 2613 C CA . LEU B 1 116 ? 6.25 17.031 10.148 1 99 116 LEU B CA 1
ATOM 2614 C C . LEU B 1 116 ? 5.875 16.109 11.297 1 99 116 LEU B C 1
ATOM 2616 O O . LEU B 1 116 ? 4.77 15.562 11.328 1 99 116 LEU B O 1
ATOM 2620 N N . CYS B 1 117 ? 6.77 15.992 12.25 1 98.88 117 CYS B N 1
ATOM 2621 C CA . CYS B 1 117 ? 6.555 15.125 13.406 1 98.88 117 CYS B CA 1
ATOM 2622 C C . CYS B 1 117 ? 6.059 15.93 14.602 1 98.88 117 CYS B C 1
ATOM 2624 O O . CYS B 1 117 ? 6.855 16.531 15.328 1 98.88 117 CYS B O 1
ATOM 2626 N N . THR B 1 118 ? 4.789 15.867 14.82 1 98.75 118 THR B N 1
ATOM 2627 C CA . THR B 1 118 ? 4.184 16.656 15.891 1 98.75 118 THR B CA 1
ATOM 2628 C C . THR B 1 118 ? 4.055 15.828 17.172 1 98.75 118 THR B C 1
ATOM 2630 O O . THR B 1 118 ? 3.793 16.375 18.234 1 98.75 118 THR B O 1
ATOM 2633 N N . GLY B 1 119 ? 4.215 14.508 17.047 1 98.5 119 GLY B N 1
ATOM 2634 C CA . GLY B 1 119 ? 3.982 13.609 18.172 1 98.5 119 GLY B CA 1
ATOM 2635 C C . GLY B 1 119 ? 2.574 13.039 18.203 1 98.5 119 GLY B C 1
ATOM 2636 O O . GLY B 1 119 ? 2.285 12.117 18.969 1 98.5 119 GLY B O 1
ATOM 2637 N N . TRP B 1 120 ? 1.745 13.508 17.406 1 98.69 120 TRP B N 1
ATOM 2638 C CA . TRP B 1 120 ? 0.342 13.109 17.438 1 98.69 120 TRP B CA 1
ATOM 2639 C C . TRP B 1 120 ? 0.167 11.695 16.875 1 98.69 120 TRP B C 1
ATOM 2641 O O . TRP B 1 120 ? -0.865 11.062 17.094 1 98.69 120 TRP B O 1
ATOM 2651 N N . GLY B 1 121 ? 1.145 11.203 16.062 1 98.56 121 GLY B N 1
ATOM 2652 C CA . GLY B 1 121 ? 1.096 9.828 15.609 1 98.56 121 GLY B CA 1
ATOM 2653 C C . GLY B 1 121 ? 1.047 8.82 16.75 1 98.56 121 GLY B C 1
ATOM 2654 O O . GLY B 1 121 ? 0.484 7.734 16.609 1 98.56 121 GLY B O 1
ATOM 2655 N N . ASP B 1 122 ? 1.564 9.188 17.875 1 98.12 122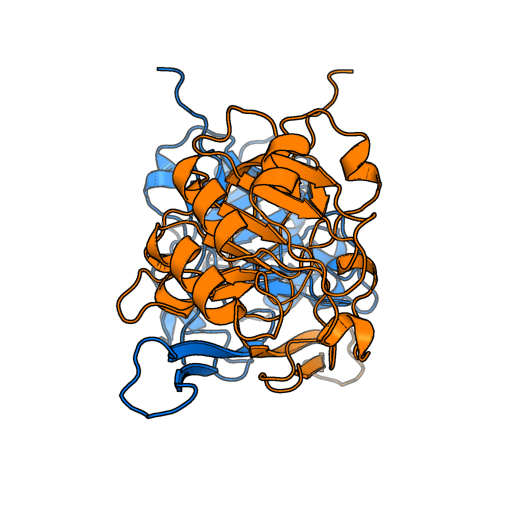 ASP B N 1
ATOM 2656 C CA . ASP B 1 122 ? 1.618 8.297 19.031 1 98.12 122 ASP B CA 1
ATOM 2657 C C . ASP B 1 122 ? 0.402 8.492 19.938 1 98.12 122 ASP B C 1
ATOM 2659 O O . ASP B 1 122 ? 0.212 7.742 20.891 1 98.12 122 ASP B O 1
ATOM 2663 N N . LYS B 1 123 ? -0.418 9.445 19.609 1 98.38 123 LYS B N 1
ATOM 2664 C CA . LYS B 1 123 ? -1.59 9.758 20.422 1 98.38 123 LYS B CA 1
ATOM 2665 C C . LYS B 1 123 ? -2.869 9.258 19.766 1 98.38 123 LYS B C 1
ATOM 2667 O O . LYS B 1 123 ? -3.973 9.531 20.234 1 98.38 123 LYS B O 1
ATOM 2672 N N . ARG B 1 124 ? -2.783 8.57 18.656 1 98.56 124 ARG B N 1
ATOM 2673 C CA . ARG B 1 124 ? -3.941 8.156 17.875 1 98.56 124 ARG B CA 1
ATOM 2674 C C . ARG B 1 124 ? -4.969 7.449 18.766 1 98.56 124 ARG B C 1
ATOM 2676 O O . ARG B 1 124 ? -4.695 6.379 19.312 1 98.56 124 ARG B O 1
ATOM 2683 N N . ALA B 1 125 ? -6.109 8.031 18.828 1 98 125 ALA B N 1
ATOM 2684 C CA . ALA B 1 125 ? -7.234 7.555 19.625 1 98 125 ALA B CA 1
ATOM 2685 C C . ALA B 1 125 ? -8.516 8.305 19.266 1 98 125 ALA B C 1
ATOM 2687 O O . ALA B 1 125 ? -8.461 9.398 18.688 1 98 125 ALA B O 1
ATOM 2688 N N . ALA B 1 126 ? -9.609 7.68 19.625 1 96.75 126 ALA B N 1
ATOM 2689 C CA . ALA B 1 126 ? -10.875 8.391 19.516 1 96.75 126 ALA B CA 1
ATOM 2690 C C . ALA B 1 126 ? -11.086 9.344 20.688 1 96.75 126 ALA B C 1
ATOM 2692 O O . ALA B 1 126 ? -12.102 9.281 21.375 1 96.75 126 ALA B O 1
ATOM 2693 N N . SER B 1 127 ? -10.109 10.156 20.891 1 98 127 SER B N 1
ATOM 2694 C CA . SER B 1 127 ? -10.109 11.141 21.969 1 98 127 SER B CA 1
ATOM 2695 C C . SER B 1 127 ? -10.266 12.555 21.422 1 98 127 SER B C 1
ATOM 2697 O O . SER B 1 127 ? -9.93 12.82 20.266 1 98 127 SER B O 1
ATOM 2699 N N . GLN B 1 128 ? -10.773 13.445 22.234 1 97.56 128 GLN B N 1
ATOM 2700 C CA . GLN B 1 128 ? -10.891 14.852 21.859 1 97.56 128 GLN B CA 1
ATOM 2701 C C . GLN B 1 128 ? -9.531 15.445 21.516 1 97.56 128 GLN B C 1
ATOM 2703 O O . GLN B 1 128 ? -9.414 16.234 20.562 1 97.56 128 GLN B O 1
ATOM 2708 N N . GLU B 1 129 ? -8.578 15.102 22.25 1 98 129 GLU B N 1
ATOM 2709 C CA . GLU B 1 129 ? -7.242 15.641 22.031 1 98 129 GLU B CA 1
ATOM 2710 C C . GLU B 1 129 ? -6.719 15.289 20.641 1 98 129 GLU B C 1
ATOM 2712 O O . GLU B 1 129 ? -6.371 16.172 19.859 1 98 129 GLU B O 1
ATOM 2717 N N . TRP B 1 130 ? -6.688 14 20.281 1 98.38 130 TRP B N 1
ATOM 2718 C CA . TRP B 1 130 ? -6.137 13.57 19 1 98.38 130 TRP B CA 1
ATOM 2719 C C . TRP B 1 130 ? -6.988 14.086 17.844 1 98.38 130 TRP B C 1
ATOM 2721 O O . TRP B 1 130 ? -6.453 14.523 16.812 1 98.38 130 TRP B O 1
ATOM 2731 N N . LEU B 1 131 ? -8.242 14.125 18.078 1 97.88 131 LEU B N 1
ATOM 2732 C CA . LEU B 1 131 ? -9.164 14.445 16.984 1 97.88 131 LEU B CA 1
ATOM 2733 C C . LEU B 1 131 ? -9.164 15.945 16.703 1 97.88 131 LEU B C 1
ATOM 2735 O O . LEU B 1 131 ? -9.344 16.359 15.555 1 97.88 131 LEU B O 1
ATOM 2739 N N . HIS B 1 132 ? -8.914 16.734 17.734 1 97.06 132 HIS B N 1
ATOM 2740 C CA . HIS B 1 132 ? -9.32 18.125 17.5 1 97.06 132 HIS B CA 1
ATOM 2741 C C . HIS B 1 132 ? -8.211 19.094 17.891 1 97.06 132 HIS B C 1
ATOM 2743 O O . HIS B 1 132 ? -8.297 20.281 17.609 1 97.06 132 HIS B O 1
ATOM 2749 N N . HIS B 1 133 ? -7.176 18.594 18.484 1 98 133 HIS B N 1
ATOM 2750 C CA . HIS B 1 133 ? -6.27 19.562 19.094 1 98 133 HIS B CA 1
ATOM 2751 C C . HIS B 1 133 ? -4.84 19.359 18.594 1 98 133 HIS B C 1
ATOM 2753 O O . HIS B 1 133 ? -3.883 19.688 19.297 1 98 133 HIS B O 1
ATOM 2759 N N . ALA B 1 134 ? -4.648 18.781 17.5 1 98.31 134 ALA B N 1
ATOM 2760 C CA . ALA B 1 134 ? -3.316 18.562 16.938 1 98.31 134 ALA B CA 1
ATOM 2761 C C . ALA B 1 134 ? -2.686 19.875 16.484 1 98.31 134 ALA B C 1
ATOM 2763 O O . ALA B 1 134 ? -3.385 20.781 16.031 1 98.31 134 ALA B O 1
ATOM 2764 N N . PRO B 1 135 ? -1.353 20.031 16.688 1 98.75 135 PRO B N 1
ATOM 2765 C CA . PRO B 1 135 ? -0.674 21.047 15.875 1 98.75 135 PRO B CA 1
ATOM 2766 C C . PRO B 1 135 ? -0.905 20.859 14.375 1 98.75 135 PRO B C 1
ATOM 2768 O O . PRO B 1 135 ? -1.178 19.75 13.93 1 98.75 135 PRO B O 1
ATOM 2771 N N . PHE B 1 136 ? -0.859 21.922 13.609 1 98.81 136 PHE B N 1
ATOM 2772 C CA . PHE B 1 136 ? -1.222 21.828 12.203 1 98.81 136 PHE B CA 1
ATOM 2773 C C . PHE B 1 136 ? -0.374 22.781 11.359 1 98.81 136 PHE B C 1
ATOM 2775 O O . PHE B 1 136 ? 0.139 23.781 11.867 1 98.81 136 PHE B O 1
ATOM 2782 N N . LEU B 1 137 ? -0.17 22.406 10.125 1 98.88 137 LEU B N 1
ATOM 2783 C CA . LEU B 1 137 ? 0.512 23.281 9.172 1 98.88 137 LEU B CA 1
ATOM 2784 C C . LEU B 1 137 ? -0.373 24.469 8.789 1 98.88 137 LEU B C 1
ATOM 2786 O O . LEU B 1 137 ? -1.469 24.281 8.258 1 98.88 137 LEU B O 1
ATOM 2790 N N . SER B 1 138 ? 0.095 25.656 9.023 1 98.56 138 SER B N 1
ATOM 2791 C CA . SER B 1 138 ? -0.653 26.859 8.664 1 98.56 138 SER B CA 1
ATOM 2792 C C . SER B 1 138 ? -0.542 27.156 7.172 1 98.56 138 SER B C 1
ATOM 2794 O O . SER B 1 138 ? 0.285 26.562 6.477 1 98.56 138 SER B O 1
ATOM 2796 N N . SER B 1 139 ? -1.433 28.078 6.742 1 98.12 139 SER B N 1
ATOM 2797 C CA . SER B 1 139 ? -1.336 28.531 5.355 1 98.12 139 SER B CA 1
ATOM 2798 C C . SER B 1 139 ? 0.023 29.156 5.066 1 98.12 139 SER B C 1
ATOM 2800 O O . SER B 1 139 ? 0.576 28.984 3.979 1 98.12 139 SER B O 1
ATOM 2802 N N . GLY B 1 140 ? 0.54 29.875 6.027 1 98.56 140 GLY B N 1
ATOM 2803 C CA . GLY B 1 140 ? 1.866 30.438 5.871 1 98.56 140 GLY B CA 1
ATOM 2804 C C . GLY B 1 140 ? 2.959 29.391 5.75 1 98.56 140 GLY B C 1
ATOM 2805 O O . GLY B 1 140 ? 3.879 29.531 4.941 1 98.56 140 GLY B O 1
ATOM 2806 N N . GLY B 1 141 ? 2.893 28.344 6.602 1 98.88 141 GLY B N 1
ATOM 2807 C CA . GLY B 1 141 ? 3.822 27.234 6.473 1 98.88 141 GLY B CA 1
ATOM 2808 C C . GLY B 1 141 ? 3.717 26.531 5.141 1 98.88 141 GLY B C 1
ATOM 2809 O O . GLY B 1 141 ? 4.734 26.172 4.539 1 98.88 141 GLY B O 1
ATOM 2810 N N . ALA B 1 142 ? 2.5 26.328 4.695 1 98.88 142 ALA B N 1
ATOM 2811 C CA . ALA B 1 142 ? 2.262 25.703 3.402 1 98.88 142 ALA B CA 1
ATOM 2812 C C . ALA B 1 142 ? 2.873 26.516 2.27 1 98.88 142 ALA B C 1
ATOM 2814 O O . ALA B 1 142 ? 3.531 25.969 1.383 1 98.88 142 ALA B O 1
ATOM 2815 N N . GLN B 1 143 ? 2.635 27.797 2.314 1 98.88 143 GLN B N 1
ATOM 2816 C CA . GLN B 1 143 ? 3.186 28.672 1.293 1 98.88 143 GLN B CA 1
ATOM 2817 C C . GLN B 1 143 ? 4.711 28.625 1.278 1 98.88 143 GLN B C 1
ATOM 2819 O O . GLN B 1 143 ? 5.324 28.609 0.21 1 98.88 143 GLN B O 1
ATOM 2824 N N . PHE B 1 144 ? 5.297 28.594 2.441 1 98.94 144 PHE B N 1
ATOM 2825 C CA . PHE B 1 144 ? 6.746 28.484 2.562 1 98.94 144 PHE B CA 1
ATOM 2826 C C . PHE B 1 144 ? 7.258 27.219 1.861 1 98.94 144 PHE B C 1
ATOM 2828 O O . PHE B 1 144 ? 8.211 27.281 1.086 1 98.94 144 PHE B O 1
ATOM 2835 N N . LEU B 1 145 ? 6.621 26.078 2.115 1 98.94 145 LEU B N 1
ATOM 2836 C CA . LEU B 1 145 ? 7.039 24.812 1.529 1 98.94 145 LEU B CA 1
ATOM 2837 C C . LEU B 1 145 ? 6.891 24.828 0.012 1 98.94 145 LEU B C 1
ATOM 2839 O O . LEU B 1 145 ? 7.734 24.297 -0.709 1 98.94 145 LEU B O 1
ATOM 2843 N N . VAL B 1 146 ? 5.805 25.453 -0.485 1 98.94 146 VAL B N 1
ATOM 2844 C CA . VAL B 1 146 ? 5.59 25.594 -1.922 1 98.94 146 VAL B CA 1
ATOM 2845 C C . VAL B 1 146 ? 6.695 26.453 -2.531 1 98.94 146 VAL B C 1
ATOM 2847 O O . VAL B 1 146 ? 7.234 26.109 -3.592 1 98.94 146 VAL B O 1
ATOM 2850 N N . GLU B 1 147 ? 6.992 27.562 -1.836 1 98.81 147 GLU B N 1
ATOM 2851 C CA . GLU B 1 147 ? 8.062 28.453 -2.297 1 98.81 147 GLU B CA 1
ATOM 2852 C C . GLU B 1 147 ? 9.391 27.719 -2.381 1 98.81 147 GLU B C 1
ATOM 2854 O O . GLU B 1 147 ? 10.203 27.984 -3.264 1 98.81 147 GLU B O 1
ATOM 2859 N N . LYS B 1 148 ? 9.617 26.812 -1.492 1 98.81 148 LYS B N 1
ATOM 2860 C CA . LYS B 1 148 ? 10.859 26.031 -1.455 1 98.81 148 LYS B CA 1
ATOM 2861 C C . LYS B 1 148 ? 10.812 24.875 -2.443 1 98.81 148 LYS B C 1
ATOM 2863 O O . LYS B 1 148 ? 11.789 24.125 -2.582 1 98.81 148 LYS B O 1
ATOM 2868 N N . LYS B 1 149 ? 9.609 24.609 -3.109 1 98.75 149 LYS B N 1
ATOM 2869 C CA . LYS B 1 149 ? 9.422 23.641 -4.184 1 98.75 149 LYS B CA 1
ATOM 2870 C C . LYS B 1 149 ? 9.578 22.219 -3.666 1 98.75 149 LYS B C 1
ATOM 2872 O O . LYS B 1 149 ? 10.25 21.391 -4.297 1 98.75 149 LYS B O 1
ATOM 2877 N N . VAL B 1 150 ? 9.078 21.969 -2.473 1 98.81 150 VAL B N 1
ATOM 2878 C CA . VAL B 1 150 ? 9.086 20.609 -1.955 1 98.81 150 VAL B CA 1
ATOM 2879 C C . VAL B 1 150 ? 8.188 19.719 -2.816 1 98.81 150 VAL B C 1
ATOM 2881 O O . VAL B 1 150 ? 7.254 20.203 -3.453 1 98.81 150 VAL B O 1
ATOM 2884 N N . ARG B 1 151 ? 8.445 18.438 -2.781 1 97.94 151 ARG B N 1
ATOM 2885 C CA . ARG B 1 151 ? 7.719 17.453 -3.574 1 97.94 151 ARG B CA 1
ATOM 2886 C C . ARG B 1 151 ? 6.461 16.984 -2.852 1 97.94 151 ARG B C 1
ATOM 2888 O O . ARG B 1 151 ? 5.434 16.734 -3.482 1 97.94 151 ARG B O 1
ATOM 2895 N N . GLY B 1 152 ? 6.59 16.812 -1.646 1 98.88 152 GLY B N 1
ATOM 2896 C CA . GLY B 1 152 ? 5.539 16.297 -0.778 1 98.88 152 GLY B CA 1
ATOM 2897 C C . GLY B 1 152 ? 5.75 16.656 0.683 1 98.88 152 GLY B C 1
ATOM 2898 O O . GLY B 1 152 ? 6.859 17.016 1.085 1 98.88 152 GLY B O 1
ATOM 2899 N N . VAL B 1 153 ? 4.707 16.609 1.424 1 98.94 153 VAL B N 1
ATOM 2900 C CA . VAL B 1 153 ? 4.75 16.875 2.857 1 98.94 153 VAL B CA 1
ATOM 2901 C C . VAL B 1 153 ? 3.928 15.836 3.605 1 98.94 153 VAL B C 1
ATOM 2903 O O . VAL B 1 153 ? 2.844 15.453 3.16 1 98.94 153 VAL B O 1
ATOM 2906 N N . GLY B 1 154 ? 4.449 15.32 4.676 1 98.94 154 GLY B N 1
ATOM 2907 C CA . GLY B 1 154 ? 3.752 14.383 5.539 1 98.94 154 GLY B CA 1
ATOM 2908 C C . GLY B 1 154 ? 3.574 14.891 6.957 1 98.94 154 GLY B C 1
ATOM 2909 O O . GLY B 1 154 ? 4.383 15.688 7.441 1 98.94 154 GLY B O 1
ATOM 2910 N N . ILE B 1 155 ? 2.545 14.398 7.617 1 98.94 155 ILE B N 1
ATOM 2911 C CA . ILE B 1 155 ? 2.303 14.766 9.008 1 98.94 155 ILE B CA 1
ATOM 2912 C C . ILE B 1 155 ? 1.726 13.57 9.758 1 98.94 155 ILE B C 1
ATOM 2914 O O . ILE B 1 155 ? 1.125 12.68 9.156 1 98.94 155 ILE B O 1
ATOM 2918 N N . ASP B 1 156 ? 1.872 13.531 11.047 1 98.88 156 ASP B N 1
ATOM 2919 C CA . ASP B 1 156 ? 1.448 12.391 11.852 1 98.88 156 ASP B CA 1
ATOM 2920 C C . ASP B 1 156 ? 0.078 12.641 12.477 1 98.88 156 ASP B C 1
ATOM 2922 O O . ASP B 1 156 ? -0.162 12.266 13.625 1 98.88 156 ASP B O 1
ATOM 2926 N N . HIS B 1 157 ? -0.825 13.398 11.891 1 98.69 157 HIS B N 1
ATOM 2927 C CA . HIS B 1 157 ? -2.248 13.562 12.164 1 98.69 157 HIS B CA 1
ATOM 2928 C C . HIS B 1 157 ? -3.088 13.273 10.93 1 98.69 157 HIS B C 1
ATOM 2930 O O . HIS B 1 157 ? -2.551 13.164 9.82 1 98.69 157 HIS B O 1
ATOM 2936 N N . TYR B 1 158 ? -4.426 13.117 11.07 1 98.38 158 TYR B N 1
ATOM 2937 C CA . TYR B 1 158 ? -5.258 12.695 9.953 1 98.38 158 TYR B CA 1
ATOM 2938 C C . TYR B 1 158 ? -5.578 13.875 9.039 1 98.38 158 TYR B C 1
ATOM 2940 O O . TYR B 1 158 ? -6.117 13.688 7.941 1 98.38 158 TYR B O 1
ATOM 2948 N N . SER B 1 159 ? -5.184 15.078 9.461 1 98 159 SER B N 1
ATOM 2949 C CA . SER B 1 159 ? -5.387 16.281 8.656 1 98 159 SER B CA 1
ATOM 2950 C C . SER B 1 159 ? -4.223 17.25 8.805 1 98 159 SER B C 1
ATOM 2952 O O . SER B 1 159 ? -3.996 17.797 9.891 1 98 159 SER B O 1
ATOM 2954 N N . ILE B 1 160 ? -3.58 17.547 7.773 1 98.81 160 ILE B N 1
ATOM 2955 C CA . ILE B 1 160 ? -2.346 18.328 7.797 1 98.81 160 ILE B CA 1
ATOM 2956 C C . ILE B 1 160 ? -2.652 19.766 8.211 1 98.81 160 ILE B C 1
ATOM 2958 O O . ILE B 1 160 ? -1.826 20.422 8.844 1 98.81 160 ILE B O 1
ATOM 2962 N N . GLY B 1 161 ? -3.824 20.234 7.941 1 97.81 161 GLY B N 1
ATOM 2963 C CA . GLY B 1 161 ? -4.211 21.609 8.258 1 97.81 161 GLY B CA 1
ATOM 2964 C C . GLY B 1 161 ? -5.023 21.719 9.539 1 97.81 161 GLY B C 1
ATOM 2965 O O . GLY B 1 161 ? -5.625 22.75 9.812 1 97.81 161 GLY B O 1
ATOM 2966 N N . GLY B 1 162 ? -5.062 20.562 10.258 1 95.88 162 GLY B N 1
ATOM 2967 C CA . GLY B 1 162 ? -5.914 20.547 11.43 1 95.88 162 GLY B CA 1
ATOM 2968 C C . GLY B 1 162 ? -7.395 20.5 11.102 1 95.88 162 GLY B C 1
ATOM 2969 O O . GLY B 1 162 ? -7.793 19.875 10.109 1 95.88 162 GLY B O 1
ATOM 2970 N N . ILE B 1 163 ? -8.234 21.031 12.055 1 91.44 163 ILE B N 1
ATOM 2971 C CA . ILE B 1 163 ? -9.68 20.875 11.883 1 91.44 163 ILE B CA 1
ATOM 2972 C C . ILE B 1 163 ? -10.344 22.25 11.836 1 91.44 163 ILE B C 1
ATOM 2974 O O . ILE B 1 163 ? -11.57 22.344 11.797 1 91.44 163 ILE B O 1
ATOM 2978 N N . GLY B 1 164 ? -9.586 23.25 11.82 1 88.44 164 GLY B N 1
ATOM 2979 C CA . GLY B 1 164 ? -10.141 24.594 11.836 1 88.44 164 GLY B CA 1
ATOM 2980 C C . GLY B 1 164 ? -10.258 25.203 10.445 1 88.44 164 GLY B C 1
ATOM 2981 O O . GLY B 1 164 ? -10.211 24.484 9.445 1 88.44 164 GLY B O 1
ATOM 2982 N N . ALA B 1 165 ? -10.445 26.438 10.406 1 86.69 165 ALA B N 1
ATOM 2983 C CA . ALA B 1 165 ? -10.742 27.188 9.188 1 86.69 165 ALA B CA 1
ATOM 2984 C C . ALA B 1 165 ? -9.555 27.172 8.234 1 86.69 165 ALA B C 1
ATOM 2986 O O . ALA B 1 165 ? -9.719 27.344 7.023 1 86.69 165 ALA B O 1
ATOM 2987 N N . GLN B 1 166 ? -8.398 26.875 8.742 1 89.62 166 GLN B N 1
ATOM 2988 C CA . GLN B 1 166 ? -7.199 26.906 7.91 1 89.62 166 GLN B CA 1
ATOM 2989 C C . GLN B 1 166 ? -7.035 25.609 7.137 1 89.62 166 GLN B C 1
ATOM 2991 O O . GLN B 1 166 ? -6.273 25.547 6.172 1 89.62 166 GLN B O 1
ATOM 2996 N N . ASN B 1 167 ? -7.695 24.594 7.535 1 94.56 167 ASN B N 1
ATOM 2997 C CA . ASN B 1 167 ? -7.504 23.266 6.973 1 94.56 167 ASN B CA 1
ATOM 2998 C C . ASN B 1 167 ? -7.715 23.25 5.461 1 94.56 167 ASN B C 1
ATOM 3000 O O . ASN B 1 167 ? -6.836 22.844 4.707 1 94.56 167 ASN B O 1
ATOM 3004 N N . PRO B 1 168 ? -8.859 23.859 5.008 1 94.44 168 PRO B N 1
ATOM 3005 C CA . PRO B 1 168 ? -9.062 23.844 3.557 1 94.44 168 PRO B CA 1
ATOM 3006 C C . PRO B 1 168 ? -8.008 24.656 2.809 1 94.44 168 PRO B C 1
ATOM 3008 O O . PRO B 1 168 ? -7.547 24.234 1.74 1 94.44 168 PRO B O 1
ATOM 3011 N N . LEU B 1 169 ? -7.633 25.75 3.352 1 95.25 169 LEU B N 1
ATOM 3012 C CA . LEU B 1 169 ? -6.668 26.609 2.689 1 95.25 169 LEU B CA 1
ATOM 3013 C C . LEU B 1 169 ? -5.301 25.953 2.605 1 95.25 169 LEU B C 1
ATOM 3015 O O . LEU B 1 169 ? -4.641 26 1.565 1 95.25 169 LEU B O 1
ATOM 3019 N N . THR B 1 170 ? -4.871 25.328 3.66 1 97.75 170 THR B N 1
ATOM 3020 C CA . THR B 1 170 ? -3.602 24.609 3.688 1 97.75 170 THR B CA 1
ATOM 3021 C C . THR B 1 170 ? -3.57 23.531 2.607 1 97.75 170 THR B C 1
ATOM 3023 O O . THR B 1 170 ? -2.607 23.438 1.843 1 97.75 170 THR B O 1
ATOM 3026 N N . HIS B 1 171 ? -4.613 22.734 2.521 1 97.69 171 HIS B N 1
ATOM 3027 C CA . HIS B 1 171 ? -4.699 21.703 1.493 1 97.69 171 HIS B CA 1
ATOM 3028 C C . HIS B 1 171 ? -4.676 22.312 0.096 1 97.69 171 HIS B C 1
ATOM 3030 O O . HIS B 1 171 ? -3.979 21.828 -0.792 1 97.69 171 HIS B O 1
ATOM 3036 N N . GLN B 1 172 ? -5.418 23.406 -0.065 1 96.69 172 GLN B N 1
ATOM 3037 C CA . GLN B 1 172 ? -5.496 24.047 -1.369 1 96.69 172 GLN B CA 1
ATOM 3038 C C . GLN B 1 172 ? -4.125 24.547 -1.82 1 96.69 172 GLN B C 1
ATOM 3040 O O . GLN B 1 172 ? -3.752 24.375 -2.982 1 96.69 172 GLN B O 1
ATOM 3045 N N . ILE B 1 173 ? -3.404 25.141 -0.938 1 98 173 ILE B N 1
ATOM 3046 C CA . ILE B 1 173 ? -2.092 25.688 -1.263 1 98 173 ILE B CA 1
ATOM 3047 C C . ILE B 1 173 ? -1.151 24.562 -1.686 1 98 173 ILE B C 1
ATOM 3049 O O . ILE B 1 173 ? -0.524 24.641 -2.744 1 98 173 ILE B O 1
ATOM 3053 N N . LEU B 1 174 ? -1.062 23.516 -0.924 1 98.75 174 LEU B N 1
ATOM 3054 C CA . LEU B 1 174 ? -0.133 22.422 -1.199 1 98.75 174 LEU B CA 1
ATOM 3055 C C . LEU B 1 174 ? -0.535 21.672 -2.465 1 98.75 174 LEU B C 1
ATOM 3057 O O . LEU B 1 174 ? 0.237 21.609 -3.426 1 98.75 174 LEU B O 1
ATOM 3061 N N . LEU B 1 175 ? -1.747 21.219 -2.451 1 98.56 175 LEU B N 1
ATOM 3062 C CA . LEU B 1 175 ? -2.221 20.391 -3.555 1 98.56 175 LEU B CA 1
ATOM 3063 C C . LEU B 1 175 ? -2.324 21.203 -4.84 1 98.56 175 LEU B C 1
ATOM 3065 O O . LEU B 1 175 ? -2.098 20.688 -5.934 1 98.56 175 LEU B O 1
ATOM 3069 N N . GLY B 1 176 ? -2.695 22.438 -4.699 1 97.88 176 GLY B N 1
ATOM 3070 C CA . GLY B 1 176 ? -2.76 23.312 -5.859 1 97.88 176 GLY B CA 1
ATOM 3071 C C . GLY B 1 176 ? -1.415 23.516 -6.531 1 97.88 176 GLY B C 1
ATOM 3072 O O . GLY B 1 176 ? -1.349 23.766 -7.738 1 97.88 176 GLY B O 1
ATOM 3073 N N . ALA B 1 177 ? -0.349 23.406 -5.77 1 98.62 177 ALA B N 1
ATOM 3074 C CA . ALA B 1 177 ? 1.005 23.578 -6.293 1 98.62 177 ALA B CA 1
ATOM 3075 C C . ALA B 1 177 ? 1.586 22.234 -6.738 1 98.62 177 ALA B C 1
ATOM 3077 O O . ALA B 1 177 ? 2.744 22.156 -7.152 1 98.62 177 ALA B O 1
ATOM 3078 N N . GLY B 1 178 ? 0.786 21.156 -6.582 1 98.12 178 GLY B N 1
ATOM 3079 C CA . GLY B 1 178 ? 1.244 19.828 -6.973 1 98.12 178 GLY B CA 1
ATOM 3080 C C . GLY B 1 178 ? 2.037 19.125 -5.883 1 98.12 178 GLY B C 1
ATOM 3081 O O . GLY B 1 178 ? 2.676 18.109 -6.133 1 98.12 178 GLY B O 1
ATOM 3082 N N . VAL B 1 179 ? 2.045 19.719 -4.676 1 98.81 179 VAL B N 1
ATOM 3083 C CA . VAL B 1 179 ? 2.688 19.094 -3.525 1 98.81 179 VAL B CA 1
ATOM 3084 C C . VAL B 1 179 ? 1.748 18.047 -2.91 1 98.81 179 VAL B C 1
ATOM 3086 O O . VAL B 1 179 ? 0.697 18.406 -2.367 1 98.81 179 VAL B O 1
ATOM 3089 N N . TRP B 1 180 ? 2.109 16.75 -3.002 1 98.88 180 TRP B N 1
ATOM 3090 C CA . TRP B 1 180 ? 1.24 15.719 -2.434 1 98.88 180 TRP B CA 1
ATOM 3091 C C . TRP B 1 180 ? 1.365 15.68 -0.914 1 98.88 180 TRP B C 1
ATOM 3093 O O . TRP B 1 180 ? 2.32 16.219 -0.349 1 98.88 180 TRP B O 1
ATOM 3103 N N . ILE B 1 181 ? 0.348 15.172 -0.271 1 98.94 181 ILE B N 1
ATOM 3104 C CA . ILE B 1 181 ? 0.275 15.156 1.186 1 98.94 181 ILE B CA 1
ATOM 3105 C C . ILE B 1 181 ? 0.183 13.719 1.685 1 98.94 181 ILE B C 1
ATOM 3107 O O . ILE B 1 181 ? -0.57 12.914 1.136 1 98.94 181 ILE B O 1
ATOM 3111 N N . ALA B 1 182 ? 0.969 13.359 2.639 1 98.94 182 ALA B N 1
ATOM 3112 C CA . ALA B 1 182 ? 0.815 12.125 3.402 1 98.94 182 ALA B CA 1
ATOM 3113 C C . ALA B 1 182 ? 0.291 12.414 4.809 1 98.94 182 ALA B C 1
ATOM 3115 O O . ALA B 1 182 ? 0.884 13.203 5.551 1 98.94 182 ALA B O 1
ATOM 3116 N N . GLU B 1 183 ? -0.771 11.797 5.148 1 98.94 183 GLU B N 1
ATOM 3117 C CA . GLU B 1 183 ? -1.354 12.016 6.469 1 98.94 183 GLU B CA 1
ATOM 3118 C C . GLU B 1 183 ? -1.353 10.727 7.289 1 98.94 183 GLU B C 1
ATOM 3120 O O . GLU B 1 183 ? -1.209 9.633 6.738 1 98.94 183 GLU B O 1
ATOM 3125 N N . GLU B 1 184 ? -1.485 10.891 8.609 1 98.88 184 GLU B N 1
ATOM 3126 C CA . GLU B 1 184 ? -1.542 9.828 9.609 1 98.88 184 GLU B CA 1
ATOM 3127 C C . GLU B 1 184 ? -0.277 8.977 9.578 1 98.88 184 GLU B C 1
ATOM 3129 O O . GLU B 1 184 ? -0.351 7.746 9.539 1 98.88 184 GLU B O 1
ATOM 3134 N N . LEU B 1 185 ? 0.845 9.633 9.57 1 98.94 185 LEU B N 1
ATOM 3135 C CA . LEU B 1 185 ? 2.131 8.977 9.766 1 98.94 185 LEU B CA 1
ATOM 3136 C C . LEU B 1 185 ? 2.395 8.727 11.25 1 98.94 185 LEU B C 1
ATOM 3138 O O . LEU B 1 185 ? 1.702 9.273 12.109 1 98.94 185 LEU B O 1
ATOM 3142 N N . ARG B 1 186 ? 3.285 7.895 11.531 1 98.81 186 ARG B N 1
ATOM 3143 C CA . ARG B 1 186 ? 3.836 7.664 12.867 1 98.81 186 ARG B CA 1
ATOM 3144 C C . ARG B 1 186 ? 5.359 7.645 12.828 1 98.81 186 ARG B C 1
ATOM 3146 O O . ARG B 1 186 ? 5.957 6.926 12.031 1 98.81 186 ARG B O 1
ATOM 3153 N N . PHE B 1 187 ? 5.973 8.422 13.719 1 98.75 187 PHE B N 1
ATOM 3154 C CA . PHE B 1 187 ? 7.426 8.531 13.734 1 98.75 187 PHE B CA 1
ATOM 3155 C C . PHE B 1 187 ? 8.016 7.852 14.961 1 98.75 187 PHE B C 1
ATOM 3157 O O . PHE B 1 187 ? 8.016 8.43 16.047 1 98.75 187 PHE B O 1
ATOM 3164 N N . PRO B 1 188 ? 8.547 6.617 14.75 1 98.25 188 PRO B N 1
ATOM 3165 C CA . PRO B 1 188 ? 9.234 5.996 15.883 1 98.25 188 PRO B CA 1
ATOM 3166 C C . PRO B 1 188 ? 10.477 6.773 16.312 1 98.25 188 PRO B C 1
ATOM 3168 O O . PRO B 1 188 ? 11.047 7.527 15.523 1 98.25 188 PRO B O 1
ATOM 3171 N N . ASP B 1 189 ? 10.953 6.555 17.531 1 97.56 189 ASP B N 1
ATOM 3172 C CA . ASP B 1 189 ? 12.094 7.277 18.094 1 97.56 189 ASP B CA 1
ATOM 3173 C C . ASP B 1 189 ? 13.344 7.078 17.234 1 97.56 189 ASP B C 1
ATOM 3175 O O . ASP B 1 189 ? 14.203 7.961 17.172 1 97.56 189 ASP B O 1
ATOM 3179 N N . GLU B 1 190 ? 13.438 5.945 16.562 1 97.06 190 GLU B N 1
ATOM 3180 C CA . GLU B 1 190 ? 14.594 5.582 15.742 1 97.06 190 GLU B CA 1
ATOM 3181 C C . GLU B 1 190 ? 14.828 6.613 14.641 1 97.06 190 GLU B C 1
ATOM 3183 O O . GLU B 1 190 ? 15.945 6.754 14.148 1 97.06 190 GLU B O 1
ATOM 3188 N N . VAL B 1 191 ? 13.82 7.344 14.281 1 98.06 191 VAL B N 1
ATOM 3189 C CA . VAL B 1 191 ? 13.93 8.336 13.219 1 98.06 191 VAL B CA 1
ATOM 3190 C C . VAL B 1 191 ? 15 9.367 13.578 1 98.06 191 VAL B C 1
ATOM 3192 O O . VAL B 1 191 ? 15.758 9.805 12.719 1 98.06 191 VAL B O 1
ATOM 3195 N N . TRP B 1 192 ? 15.133 9.656 14.844 1 96.94 192 TRP B N 1
ATOM 3196 C CA . TRP B 1 192 ? 15.977 10.758 15.289 1 96.94 192 TRP B CA 1
ATOM 3197 C C . TRP B 1 192 ? 17.422 10.305 15.422 1 96.94 192 TRP B C 1
ATOM 3199 O O . TRP B 1 192 ? 18.328 11.133 15.625 1 96.94 192 TRP B O 1
ATOM 3209 N N . SER B 1 193 ? 17.656 9.016 15.219 1 96 193 SER B N 1
ATOM 3210 C CA . SER B 1 193 ? 19.016 8.484 15.242 1 96 193 SER B CA 1
ATOM 3211 C C . SER B 1 193 ? 19.562 8.328 13.836 1 96 193 SER B C 1
ATOM 3213 O O . SER B 1 193 ? 20.75 8 13.656 1 96 193 SER B O 1
ATOM 3215 N N . LEU B 1 194 ? 18.734 8.602 12.898 1 96.56 194 LEU B N 1
ATOM 3216 C CA . LEU B 1 194 ? 19.156 8.453 11.508 1 96.56 194 LEU B CA 1
ATOM 3217 C C . LEU B 1 194 ? 19.781 9.742 10.992 1 96.56 194 LEU B C 1
ATOM 3219 O O . LEU B 1 194 ? 19.406 10.836 11.422 1 96.56 194 LEU B O 1
ATOM 3223 N N . SER B 1 195 ? 20.703 9.625 10.055 1 95.44 195 SER B N 1
ATOM 3224 C CA . SER B 1 195 ? 21.328 10.789 9.438 1 95.44 195 SER B CA 1
ATOM 3225 C C . SER B 1 195 ? 20.438 11.414 8.383 1 95.44 195 SER B C 1
ATOM 3227 O O . SER B 1 195 ? 19.781 10.703 7.613 1 95.44 195 SER B O 1
ATOM 3229 N N . SER B 1 196 ? 20.406 12.727 8.328 1 95.56 196 SER B N 1
ATOM 3230 C CA . SER B 1 196 ? 19.703 13.477 7.297 1 95.56 196 SER B CA 1
ATOM 3231 C C . SER B 1 196 ? 20.578 13.703 6.066 1 95.56 196 SER B C 1
ATOM 3233 O O . SER B 1 196 ? 21.781 13.875 6.188 1 95.56 196 SER B O 1
ATOM 3235 N N . PRO B 1 197 ? 20.016 13.734 4.914 1 97.5 197 PRO B N 1
ATOM 3236 C CA . PRO B 1 197 ? 18.594 13.508 4.645 1 97.5 197 PRO B CA 1
ATOM 3237 C C . PRO B 1 197 ? 18.203 12.039 4.762 1 97.5 197 PRO B C 1
ATOM 3239 O O . PRO B 1 197 ? 19.031 11.156 4.547 1 97.5 197 PRO B O 1
ATOM 3242 N N . LEU B 1 198 ? 17 11.82 5.105 1 98 198 LEU B N 1
ATOM 3243 C CA . LEU B 1 198 ? 16.391 10.5 5.09 1 98 198 LEU B CA 1
ATOM 3244 C C . LEU B 1 198 ? 16.016 10.086 3.67 1 98 198 LEU B C 1
ATOM 3246 O O . LEU B 1 198 ? 16.094 10.898 2.744 1 98 198 LEU B O 1
ATOM 3250 N N . GLN B 1 199 ? 15.727 8.859 3.482 1 97.81 199 GLN B N 1
ATOM 3251 C CA . GLN B 1 199 ? 15.109 8.344 2.27 1 97.81 199 GLN B CA 1
ATOM 3252 C C . GLN B 1 199 ? 13.695 7.828 2.549 1 97.81 199 GLN B C 1
ATOM 3254 O O . GLN B 1 199 ? 13.523 6.82 3.236 1 97.81 199 GLN B O 1
ATOM 3259 N N . PHE B 1 200 ? 12.758 8.547 2.037 1 98.69 200 PHE B N 1
ATOM 3260 C CA . PHE B 1 200 ? 11.352 8.289 2.328 1 98.69 200 PHE B CA 1
ATOM 3261 C C . PHE B 1 200 ? 10.641 7.703 1.112 1 98.69 200 PHE B C 1
ATOM 3263 O O . PHE B 1 200 ? 10.984 8.031 -0.027 1 98.69 200 PHE B O 1
ATOM 3270 N N . MET B 1 201 ? 9.641 6.816 1.387 1 98.75 201 MET B N 1
ATOM 3271 C CA . MET B 1 201 ? 8.789 6.258 0.338 1 98.75 201 MET B CA 1
ATOM 3272 C C . MET B 1 201 ? 7.387 5.984 0.865 1 98.75 201 MET B C 1
ATOM 3274 O O . MET B 1 201 ? 7.223 5.48 1.978 1 98.75 201 MET B O 1
ATOM 3278 N N . ALA B 1 202 ? 6.387 6.301 0.125 1 98.75 202 ALA B N 1
ATOM 3279 C CA . ALA B 1 202 ? 4.988 6 0.427 1 98.75 202 ALA B CA 1
ATOM 3280 C C . ALA B 1 202 ? 4.184 5.793 -0.853 1 98.75 202 ALA B C 1
ATOM 3282 O O . ALA B 1 202 ? 3.539 6.723 -1.343 1 98.75 202 ALA B O 1
ATOM 3283 N N . LEU B 1 203 ? 4.188 4.633 -1.371 1 98.81 203 LEU B N 1
ATOM 3284 C CA . LEU B 1 203 ? 3.453 4.34 -2.598 1 98.81 203 LEU B CA 1
ATOM 3285 C C . LEU B 1 203 ? 1.997 4 -2.293 1 98.81 203 LEU B C 1
ATOM 3287 O O . LEU B 1 203 ? 1.717 3.033 -1.578 1 98.81 203 LEU B O 1
ATOM 3291 N N . PRO B 1 204 ? 1.089 4.77 -2.777 1 98.94 204 PRO B N 1
ATOM 3292 C CA . PRO B 1 204 ? -0.317 4.426 -2.549 1 98.94 204 PRO B CA 1
ATOM 3293 C C . PRO B 1 204 ? -0.766 3.209 -3.354 1 98.94 204 PRO B C 1
ATOM 3295 O O . PRO B 1 204 ? -0.251 2.961 -4.445 1 98.94 204 PRO B O 1
ATOM 3298 N N . ILE B 1 205 ? -1.658 2.438 -2.793 1 98.81 205 ILE B N 1
ATOM 3299 C CA . ILE B 1 205 ? -2.227 1.355 -3.59 1 98.81 205 ILE B CA 1
ATOM 3300 C C . ILE B 1 205 ? -2.855 1.925 -4.859 1 98.81 205 ILE B C 1
ATOM 3302 O O . ILE B 1 205 ? -3.139 3.123 -4.938 1 98.81 205 ILE B O 1
ATOM 3306 N N . HIS B 1 206 ? -3.039 1.075 -5.828 1 98.75 206 HIS B N 1
ATOM 3307 C CA . HIS B 1 206 ? -3.531 1.518 -7.125 1 98.75 206 HIS B CA 1
ATOM 3308 C C . HIS B 1 206 ? -5.055 1.613 -7.137 1 98.75 206 HIS B C 1
ATOM 3310 O O . HIS B 1 206 ? -5.738 0.643 -7.465 1 98.75 206 HIS B O 1
ATOM 3316 N N . LEU B 1 207 ? -5.586 2.762 -6.816 1 98.62 207 LEU B N 1
ATOM 3317 C CA . LEU B 1 207 ? -7.008 3.084 -6.859 1 98.62 207 LEU B CA 1
ATOM 3318 C C . LEU B 1 207 ? -7.324 4.004 -8.031 1 98.62 207 LEU B C 1
ATOM 3320 O O . LEU B 1 207 ? -6.863 5.148 -8.07 1 98.62 207 LEU B O 1
ATOM 3324 N N . ARG B 1 208 ? -8.078 3.516 -8.969 1 98.12 208 ARG B N 1
ATOM 3325 C CA . ARG B 1 208 ? -8.344 4.254 -10.195 1 98.12 208 ARG B CA 1
ATOM 3326 C C . ARG B 1 208 ? -9.125 5.531 -9.914 1 98.12 208 ARG B C 1
ATOM 3328 O O . ARG B 1 208 ? -10.156 5.5 -9.234 1 98.12 208 ARG B O 1
ATOM 3335 N N . GLY B 1 209 ? -8.578 6.645 -10.383 1 97.81 209 GLY B N 1
ATOM 3336 C CA . GLY B 1 209 ? -9.289 7.914 -10.328 1 97.81 209 GLY B CA 1
ATOM 3337 C C . GLY B 1 209 ? -9.414 8.461 -8.914 1 97.81 209 GLY B C 1
ATOM 3338 O O . GLY B 1 209 ? -10.273 9.297 -8.641 1 97.81 209 GLY B O 1
ATOM 3339 N N . ALA B 1 210 ? -8.609 8.039 -8.031 1 98.38 210 ALA B N 1
ATOM 3340 C CA . ALA B 1 210 ? -8.828 8.32 -6.621 1 98.38 210 ALA B CA 1
ATOM 3341 C C . ALA B 1 210 ? -8.164 9.633 -6.215 1 98.38 210 ALA B C 1
ATOM 3343 O O . ALA B 1 210 ? -7.066 9.953 -6.684 1 98.38 210 ALA B O 1
ATOM 3344 N N . SER B 1 211 ? -8.773 10.344 -5.266 1 98.56 211 SER B N 1
ATOM 3345 C CA . SER B 1 211 ? -8.258 11.57 -4.664 1 98.56 211 SER B CA 1
ATOM 3346 C C . SER B 1 211 ? -7.227 11.273 -3.584 1 98.56 211 SER B C 1
ATOM 3348 O O . SER B 1 211 ? -6.48 12.156 -3.168 1 98.56 211 SER B O 1
ATOM 3350 N N . GLY B 1 212 ? -7.223 10.109 -3.096 1 98.75 212 GLY B N 1
ATOM 3351 C CA . GLY B 1 212 ? -6.312 9.586 -2.092 1 98.75 212 GLY B CA 1
ATOM 3352 C C . GLY B 1 212 ? -6.395 8.086 -1.935 1 98.75 212 GLY B C 1
ATOM 3353 O O . GLY B 1 212 ? -7.332 7.453 -2.432 1 98.75 212 GLY B O 1
ATOM 3354 N N . ALA B 1 213 ? -5.461 7.492 -1.301 1 98.88 213 ALA B N 1
ATOM 3355 C CA . ALA B 1 213 ? -5.434 6.051 -1.084 1 98.88 213 ALA B CA 1
ATOM 3356 C C . ALA B 1 213 ? -4.48 5.68 0.049 1 98.88 213 ALA B C 1
ATOM 3358 O O . ALA B 1 213 ? -3.5 6.387 0.296 1 98.88 213 ALA B O 1
ATOM 3359 N N . PRO B 1 214 ? -4.746 4.547 0.699 1 98.88 214 PRO B N 1
ATOM 3360 C CA . PRO B 1 214 ? -3.801 4.023 1.688 1 98.88 214 PRO B CA 1
ATOM 3361 C C . PRO B 1 214 ? -2.434 3.709 1.086 1 98.88 214 PRO B C 1
ATOM 3363 O O . PRO B 1 214 ? -2.33 3.432 -0.112 1 98.88 214 PRO B O 1
ATOM 3366 N N . CYS B 1 215 ? -1.459 3.818 1.903 1 98.88 215 CYS B N 1
ATOM 3367 C CA . CYS B 1 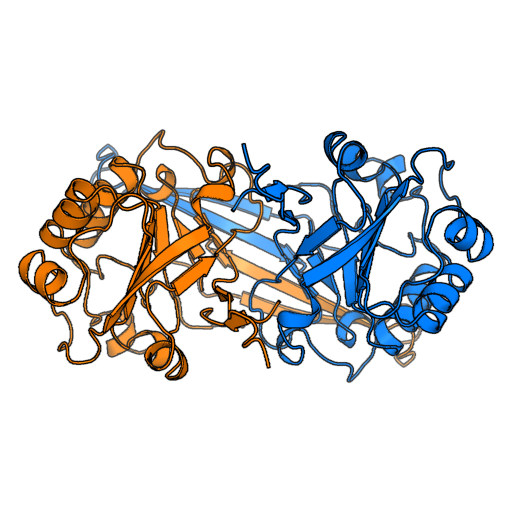215 ? -0.089 3.48 1.536 1 98.88 215 CYS B CA 1
ATOM 3368 C C . CYS B 1 215 ? 0.661 2.881 2.719 1 98.88 215 CYS B C 1
ATOM 3370 O O . CYS B 1 215 ? 0.087 2.699 3.795 1 98.88 215 CYS B O 1
ATOM 3372 N N . ARG B 1 216 ? 1.863 2.424 2.502 1 98.88 216 ARG B N 1
ATOM 3373 C CA . ARG B 1 216 ? 2.785 1.971 3.537 1 98.88 216 ARG B CA 1
ATOM 3374 C C . ARG B 1 216 ? 4.023 2.861 3.598 1 98.88 216 ARG B C 1
ATOM 3376 O O . ARG B 1 216 ? 5.066 2.518 3.041 1 98.88 216 ARG B O 1
ATOM 3383 N N . PRO B 1 217 ? 3.932 4.008 4.289 1 98.94 217 PRO B N 1
ATOM 3384 C CA . PRO B 1 217 ? 5.09 4.898 4.371 1 98.94 217 PRO B CA 1
ATOM 3385 C C . PRO B 1 217 ? 6.25 4.289 5.16 1 98.94 217 PRO B C 1
ATOM 3387 O O . PRO B 1 217 ? 6.039 3.738 6.242 1 98.94 217 PRO B O 1
ATOM 3390 N N . VAL B 1 218 ? 7.465 4.422 4.609 1 98.88 218 VAL B N 1
ATOM 3391 C CA . VAL B 1 218 ? 8.648 3.855 5.246 1 98.88 218 VAL B CA 1
ATOM 3392 C C . VAL B 1 218 ? 9.844 4.777 5.031 1 98.88 218 VAL B C 1
ATOM 3394 O O . VAL B 1 218 ? 9.836 5.613 4.121 1 98.88 218 VAL B O 1
ATOM 3397 N N . LEU B 1 219 ? 10.812 4.684 5.891 1 98.75 219 LEU B N 1
ATOM 3398 C CA . LEU B 1 219 ? 12.172 5.133 5.602 1 98.75 219 LEU B CA 1
ATOM 3399 C C . LEU B 1 219 ? 13.039 3.967 5.152 1 98.75 219 LEU B C 1
ATOM 3401 O O . LEU B 1 219 ? 12.977 2.877 5.73 1 98.75 219 LEU B O 1
ATOM 3405 N N . LEU B 1 220 ? 13.75 4.141 4.07 1 97.44 220 LEU B N 1
ATOM 3406 C CA . LEU B 1 220 ? 14.766 3.18 3.654 1 97.44 220 LEU B CA 1
ATOM 3407 C C . LEU B 1 220 ? 16.047 3.363 4.449 1 97.44 220 LEU B C 1
ATOM 3409 O O . LEU B 1 220 ? 16.609 4.461 4.484 1 97.44 220 LEU B O 1
ATOM 3413 N N . LEU B 1 221 ? 16.5 2.262 5.078 1 96.06 221 LEU B N 1
ATOM 3414 C CA . LEU B 1 221 ? 17.672 2.33 5.926 1 96.06 221 LEU B CA 1
ATOM 3415 C C . LEU B 1 221 ? 18.922 1.877 5.164 1 96.06 221 LEU B C 1
ATOM 3417 O O . LEU B 1 221 ? 18.859 0.931 4.375 1 96.06 221 LEU B O 1
ATOM 3421 N N . GLN B 1 222 ? 19.906 2.721 5.043 1 77.94 222 GLN B N 1
ATOM 3422 C CA . GLN B 1 222 ? 21.172 2.361 4.395 1 77.94 222 GLN B CA 1
ATOM 3423 C C . GLN B 1 222 ? 21.875 1.23 5.145 1 77.94 222 GLN B C 1
ATOM 3425 O O . GLN B 1 222 ? 21.781 1.139 6.371 1 77.94 222 GLN B O 1
ATOM 3430 N N . GLU B 1 223 ? 22.047 0.065 4.457 1 64.56 223 GLU B N 1
ATOM 3431 C CA . GLU B 1 223 ? 22.859 -0.975 5.078 1 64.56 223 GLU B CA 1
ATOM 3432 C C . GLU B 1 223 ? 24.203 -0.417 5.543 1 64.56 223 GLU B C 1
ATOM 3434 O O . GLU B 1 223 ? 24.828 0.383 4.844 1 64.56 223 GLU B O 1
ATOM 3439 N N . GLU B 1 224 ? 24.391 -0.267 6.805 1 48.94 224 GLU B N 1
ATOM 3440 C CA . GLU B 1 224 ? 25.734 0.031 7.25 1 48.94 224 GLU B CA 1
ATOM 3441 C C . GLU B 1 224 ? 26.75 -0.925 6.621 1 48.94 224 GLU B C 1
ATOM 3443 O O . GLU B 1 224 ? 26.484 -2.121 6.488 1 48.94 224 GLU B O 1
ATOM 3448 N N . ASN B 1 225 ? 27.484 -0.659 5.57 1 37 225 ASN B N 1
ATOM 3449 C CA . ASN B 1 225 ? 28.703 -1.427 5.301 1 37 225 ASN B CA 1
ATOM 3450 C C . ASN B 1 225 ? 29.359 -1.911 6.586 1 37 225 ASN B C 1
ATOM 3452 O O . ASN B 1 225 ? 29.844 -1.105 7.379 1 37 225 ASN B O 1
ATOM 3456 N N . ARG B 1 226 ? 28.828 -2.867 7.219 1 29.45 226 ARG B N 1
ATOM 3457 C CA . ARG B 1 226 ? 29.891 -3.496 7.996 1 29.45 226 ARG B CA 1
ATOM 3458 C C . ARG B 1 226 ? 30.953 -4.09 7.086 1 29.45 226 ARG B C 1
ATOM 3460 O O . ARG B 1 226 ? 30.641 -4.719 6.074 1 29.45 226 ARG B O 1
#

Organism: NCBI:txid1960156

Nearest PDB structures (foldseek):
  4co9-assembly2_B  TM=8.480E-01  e=8.159E-17  Bacillus anthracis str. Ames
  4cob-assembly1_B  TM=8.232E-01  e=1.807E-16  Pseudomonas aeruginosa PAO1
  8hmo-assembly3_F  TM=8.342E-01  e=7.846E-16  Bacillus smithii
  8f9x-assembly2_D  TM=8.097E-01  e=5.778E-16  Ruegeria pomeroyi DSS-3
  4cog-assembly2_D  TM=8.134E-01  e=5.557E-15  Burkholderia cenocepacia J2315

Solvent-accessible surface area (backbone atoms only — not comparable to full-atom values): 22718 Å² total; per-residue (Å²): 107,43,66,44,75,22,50,36,66,40,47,57,61,43,60,60,58,84,92,48,74,75,32,43,49,46,78,45,76,44,49,59,71,62,83,85,38,59,84,35,30,34,40,48,37,39,40,34,37,48,26,78,38,46,18,18,38,40,27,24,25,22,48,32,86,87,38,51,27,48,71,72,48,67,72,37,69,41,37,36,46,23,47,71,29,87,38,52,84,56,54,72,56,34,70,41,32,43,69,59,47,62,71,55,42,75,88,83,35,65,64,19,30,40,34,45,39,48,55,46,36,81,50,73,42,92,41,68,57,54,68,66,31,45,52,19,40,27,53,57,21,32,49,44,44,57,74,44,42,33,37,28,40,33,25,18,40,79,40,60,22,36,79,54,87,47,19,61,53,16,48,42,54,29,26,71,72,64,22,34,37,34,27,19,27,26,81,56,77,66,63,78,74,53,70,83,66,38,39,34,36,41,54,44,36,49,41,62,77,22,22,36,23,40,20,43,33,29,34,57,47,75,76,70,82,120,107,42,67,46,74,22,49,37,67,42,46,58,61,41,62,60,59,82,94,48,74,76,34,43,49,47,78,45,76,44,48,59,71,63,80,85,38,60,85,35,30,34,38,47,36,38,41,34,37,48,25,77,39,45,16,18,37,41,26,24,25,22,46,32,86,88,38,50,27,47,72,72,49,67,73,37,67,40,36,37,47,23,46,70,29,86,39,53,85,57,54,74,57,34,69,43,32,43,69,59,48,61,71,54,42,74,89,83,35,65,63,20,30,40,34,43,39,49,56,46,35,80,48,73,41,90,40,69,57,55,69,65,30,46,54,20,40,27,52,58,22,32,50,46,43,56,74,44,42,35,36,27,40,32,24,17,39,81,39,58,23,36,80,54,86,48,18,61,52,16,49,43,52,29,25,71,71,65,23,36,36,36,25,18,28,26,83,58,77,68,61,77,75,53,69,82,67,38,37,35,35,38,56,44,36,50,42,61,77,21,23,34,22,40,21,43,33,29,35,58,48,78,76,71,82,123

pLDDT: mean 94.74, std 11.38, range [29.45, 99.0]

InterPro domains:
  IPR007325 Kynurenine formamidase/cyclase-like [PF04199] (5-160)
  IPR007325 Kynurenine formamidase/cyclase-like [PTHR31118] (38-219)
  IPR037175 Kynurenine formamidase superfamily [G3DSA:3.50.30.50] (1-221)
  IPR037175 Kynurenine formamidase superfamily [SSF102198] (1-220)

Sequence (452 aa):
MKFLDLSQPLFDACPNCPAHPKVKIRTENHVAGAPDDDANSWQIEFLDFASHTGSHIDAPRHKLPGGATLDDLSLDIFAGRAFAADLRPLSNDAAIGRELLEICLPDDLQDAIVLLCTGWGDKRAASQEWLHHAPFLSSGGAQFLVEKKVRGVGIDHYSIGGIGAQNPLTHQILLGAGVWIAEELRFPDEVWSLSSPLQFMALPIHLRGASGAPCRPVLLLQEENRMKFLDLSQPLFDACPNCPAHPKVKIRTENHVAGAPDDDANSWQIEFLDFASHTGSHIDAPRHKLPGGATLDDLSLDIFAGRAFAADLRPLSNDAAIGRELLEICLPDDLQDAIVLLCTGWGDKRAASQEWLHHAPFLSSGGAQFLVEKKVRGVGIDHYSIGGIGAQNPLTHQILLGAGVWIAEELRFPDEVWSLSSPLQFMALPIHLRGASGAPCRPVLLLQEENR

Secondary structure (DSSP, 8-state):
-EEEE-PPPB-TT----TTSPPPEEEEEEEE-SSTT-GGGEEEEEEEEEETTSSSEEE-GGGTSTTPPPGGGS-GGGGEEEEEEEE-TTPPTT-EE-HHHHHHHS-S--TT-EEEEE-SGGGS-SSSHHHHH---EE-HHHHHHHHHTT-SEEEESSS-TT-SSTHHHHHHHHHHHTT-EEEES----GGGGGSPSSEEEE-PBP-BTT-SEEEB--EEEEP----/-EEEE-PPPB-TT----TTSPPPEEEEEEEE-SSTT-GGGEEEEEEEEEETTSSSEEE-GGGTSTTPPPGGGS-GGGGEEEEEEEE-TTPPTT-EE-HHHHHHHS-S--TT-EEEEE-SGGGG-SSSHHHHH---EE-HHHHHHHHHTT-SEEEESSS-TT-SSTHHHHHHHHHHHTT-EEEES----GGGGGSPSSEEEE-PBP-BTT-SEEEB--EEEEP----

Foldseek 3Di:
DDWAFWWDDDDFQFDAAPVWDGKHKDKDWDADDDPPPPVRIDIDIDTDTDFLGIKKKFALVLQDPVGDALVNDDQVLQKDWEFEFDQCVDFWQAEDALVSCPVRDDLQQASYEYEYENPLLVVGDPDCRQRATGYAYALRNLLNNLVSHYSEYEYQHSFRHGDDPRRSNSSCSCNVSNHMYIYNTHDDPVNVVDDPGWIKGWGFDDDPPHRMHHTTIITDDPPDPD/DDWAFWWDDDDFQFDAAPVWDGKHKDKDWDADDDPPPPVRIDIDIDTDTDQLGIKKKFALVLQDPVGDFLVNDDQVLQKDWEFEFDQCVDFWQAEDALVSCPVRDDLQQASYEYEYENPLLVVGDPDCRQRATGHAYALRNLLNNLVSHYSEYEYQHSFRHGDDPRRSNSSCSCNVSNHMYIYNTHDDPVVVVDDPGWIKGWGFDDDPRHRMHHTTIITDDPPPPD